Protein AF-A0A3C0INZ8-F1 (afdb_monomer_lite)

Sequence (401 aa):
MDSPFFRRLLMPWVWGNFQELSNTVYDEYKCKAATPDAERGSGDCRLWGISLDRFVNLKVTNDSTDGNFDNAGTPGVYTYNFNRSALTYTYPSNATSRVIIAFSATIYIDWTVTAGSYANMRVMWYRNNQLLSEELVVGLDAPAVGRRNDVGQKVVFYEVMVQPGDVIECRFFMSMKDTNAGRANCDQYVTEFKVDYFKFTIDSTYQLKQYNKFNNYKFLDLLRGLTDTFDLQFSTDVKRKVVCIEPFFDYQTAVQQTKQTGFIILDPKDWSLKQDLSKESEIEIFSDYEREWLFKHKDDSADGALKKMQDRFQSKIGEAKYAFTERFKPGTKSFENRFFSTLMHVEAQQFASVTGVAPQIPCMFPENISNTSAAESENTFEPKLAYYKGNVAGVGGWRFL

Structure (mmCIF, N/CA/C/O backbone):
data_AF-A0A3C0INZ8-F1
#
_entry.id   AF-A0A3C0INZ8-F1
#
loop_
_atom_site.group_PDB
_atom_site.id
_atom_site.type_symbol
_atom_site.label_atom_id
_atom_site.label_alt_id
_atom_site.label_comp_id
_atom_site.label_asym_id
_atom_site.label_entity_id
_atom_site.label_seq_id
_atom_site.pdbx_PDB_ins_code
_atom_site.Cartn_x
_atom_site.Cartn_y
_atom_site.Cartn_z
_atom_site.occupancy
_atom_site.B_iso_or_equiv
_atom_site.auth_seq_id
_atom_site.auth_comp_id
_atom_site.auth_asym_id
_atom_site.auth_atom_id
_atom_site.pdbx_PDB_model_num
ATOM 1 N N . MET A 1 1 ? -12.911 -14.174 24.520 1.00 44.25 1 MET A N 1
ATOM 2 C CA . MET A 1 1 ? -13.207 -13.228 23.420 1.00 44.25 1 MET A CA 1
ATOM 3 C C . MET A 1 1 ? -13.538 -13.915 22.098 1.00 44.25 1 MET A C 1
ATOM 5 O O . MET A 1 1 ? -14.188 -13.280 21.286 1.00 44.25 1 MET A O 1
ATOM 9 N N . ASP A 1 2 ? -13.191 -15.190 21.870 1.00 38.41 2 ASP A N 1
ATOM 10 C CA . ASP A 1 2 ? -13.696 -15.926 20.698 1.00 38.41 2 ASP A CA 1
ATOM 11 C C . ASP A 1 2 ? -15.142 -16.407 20.921 1.00 38.41 2 ASP A C 1
ATOM 13 O O . ASP A 1 2 ? -15.397 -17.571 21.217 1.00 38.41 2 ASP A O 1
ATOM 17 N N . SER A 1 3 ? -16.098 -15.478 20.869 1.00 48.31 3 SER A N 1
ATOM 18 C CA . SER A 1 3 ? -17.526 -15.798 20.861 1.00 48.31 3 SER A CA 1
ATOM 19 C C . SER A 1 3 ? -18.165 -15.301 19.561 1.00 48.31 3 SER A C 1
ATOM 21 O O . SER A 1 3 ? -17.698 -14.318 18.977 1.00 48.31 3 SER A O 1
ATOM 23 N N . PRO A 1 4 ? -19.263 -15.921 19.093 1.00 49.56 4 PRO A N 1
ATOM 24 C CA . PRO A 1 4 ? -19.974 -15.462 17.899 1.00 49.56 4 PRO A CA 1
ATOM 25 C C . PRO A 1 4 ? -20.437 -13.997 17.961 1.00 49.56 4 PRO A C 1
ATOM 27 O O . PRO A 1 4 ? -20.680 -13.398 16.918 1.00 49.56 4 PRO A O 1
ATOM 30 N N . PHE A 1 5 ? -20.552 -13.428 19.167 1.00 49.81 5 PHE A N 1
ATOM 31 C CA . PHE A 1 5 ? -20.835 -12.011 19.388 1.00 49.81 5 PHE A CA 1
ATOM 32 C C . PHE A 1 5 ? -19.679 -11.127 18.896 1.00 49.81 5 PHE A C 1
ATOM 34 O O . PHE A 1 5 ? -19.894 -10.260 18.053 1.00 49.81 5 PHE A O 1
ATOM 41 N N . PHE A 1 6 ? -18.442 -11.410 19.322 1.00 50.66 6 PHE A N 1
ATOM 42 C CA . PHE A 1 6 ? -17.258 -10.665 18.874 1.00 50.66 6 PHE A CA 1
ATOM 43 C C . PHE A 1 6 ? -16.920 -10.914 17.400 1.00 50.66 6 PHE A C 1
ATOM 45 O O . PHE A 1 6 ? -16.433 -10.009 16.735 1.00 50.66 6 PHE A O 1
ATOM 52 N N . ARG A 1 7 ? -17.248 -12.092 16.846 1.00 50.91 7 ARG A N 1
ATOM 53 C CA . ARG A 1 7 ? -17.053 -12.391 15.411 1.00 50.91 7 ARG A CA 1
ATOM 54 C C . ARG A 1 7 ? -17.912 -11.529 14.468 1.00 50.91 7 ARG A C 1
ATOM 56 O O . ARG A 1 7 ? -17.675 -11.541 13.266 1.00 50.91 7 ARG A O 1
ATOM 63 N N . ARG A 1 8 ? -18.925 -10.824 14.988 1.00 51.94 8 ARG A N 1
ATOM 64 C CA . ARG A 1 8 ? -19.821 -9.927 14.228 1.00 51.94 8 ARG A CA 1
ATOM 65 C C . ARG A 1 8 ? -19.558 -8.445 14.480 1.00 51.94 8 ARG A C 1
ATOM 67 O O . ARG A 1 8 ? -20.219 -7.605 13.867 1.00 51.94 8 ARG A O 1
ATOM 74 N N . LEU A 1 9 ? -18.633 -8.132 15.385 1.00 55.78 9 LEU A N 1
ATOM 75 C CA . LEU A 1 9 ? -18.128 -6.780 15.541 1.00 55.78 9 LEU A CA 1
ATOM 76 C C . LEU A 1 9 ? -17.150 -6.521 14.406 1.00 55.78 9 LEU A C 1
ATOM 78 O O . LEU A 1 9 ? -16.162 -7.234 14.236 1.00 55.78 9 LEU A O 1
ATOM 82 N N . LEU A 1 10 ? -17.451 -5.496 13.628 1.00 55.94 10 LEU A N 1
ATOM 83 C CA . LEU A 1 10 ? -16.528 -4.923 12.674 1.00 55.94 10 LEU A CA 1
ATOM 84 C C . LEU A 1 10 ? -16.075 -3.599 13.273 1.00 55.94 10 LEU A C 1
ATOM 86 O O . LEU A 1 10 ? -16.882 -2.839 13.803 1.00 55.94 10 LEU A O 1
ATOM 90 N N . MET A 1 11 ? -14.781 -3.331 13.219 1.00 61.41 11 MET A N 1
ATOM 91 C CA . MET A 1 11 ? -14.269 -1.995 13.486 1.00 61.41 11 MET A CA 1
ATOM 92 C C . MET A 1 11 ? -14.057 -1.343 12.128 1.00 61.41 11 MET A C 1
ATOM 94 O O . MET A 1 11 ? -13.007 -1.557 11.523 1.00 61.41 11 MET A O 1
ATOM 98 N N . PRO A 1 12 ? -15.067 -0.656 11.564 1.00 54.16 12 PRO A N 1
ATOM 99 C CA . PRO A 1 12 ? -14.838 0.146 10.386 1.00 54.16 12 PRO A CA 1
ATOM 100 C C . PRO A 1 12 ? -13.910 1.283 10.789 1.00 54.16 12 PRO A C 1
ATOM 102 O O . PRO A 1 12 ? -14.240 2.170 11.570 1.00 54.16 12 PRO A O 1
ATOM 105 N N . TRP A 1 13 ? -12.715 1.195 10.249 1.00 55.88 13 TRP A N 1
ATOM 106 C CA . TRP A 1 13 ? -11.686 2.208 10.273 1.00 55.88 13 TRP A CA 1
ATOM 107 C C . TRP A 1 13 ? -11.341 2.487 8.815 1.00 55.88 13 TRP A C 1
ATOM 109 O O . TRP A 1 13 ? -11.219 1.561 8.013 1.00 55.88 13 TRP A O 1
ATOM 119 N N . VAL A 1 14 ? -11.208 3.752 8.437 1.00 48.91 14 VAL A N 1
ATOM 120 C CA . VAL A 1 14 ? -10.624 4.089 7.136 1.00 48.91 14 VAL A CA 1
ATOM 121 C C . VAL A 1 14 ? -9.342 4.825 7.437 1.00 48.91 14 VAL A C 1
ATOM 123 O O . VAL A 1 14 ? -9.376 5.923 7.978 1.00 48.91 14 VAL A O 1
ATOM 126 N N . TRP A 1 15 ? -8.221 4.186 7.125 1.00 49.09 15 TRP A N 1
ATOM 127 C CA . TRP A 1 15 ? -6.933 4.841 6.958 1.00 49.09 15 TRP A CA 1
ATOM 128 C C . TRP A 1 15 ? -6.463 4.489 5.555 1.00 49.09 15 TRP A C 1
ATOM 130 O O . TRP A 1 15 ? -5.859 3.439 5.359 1.00 49.09 15 TRP A O 1
ATOM 140 N N . GLY A 1 16 ? -6.805 5.333 4.584 1.00 48.00 16 GLY A N 1
ATOM 141 C CA . GLY A 1 16 ? -6.460 5.095 3.184 1.00 48.00 16 GLY A CA 1
ATOM 142 C C . GLY A 1 16 ? -6.979 3.757 2.637 1.00 48.00 16 GLY A C 1
ATOM 143 O O . GLY A 1 16 ? -7.860 3.101 3.205 1.00 48.00 16 GLY A O 1
ATOM 144 N N . ASN A 1 17 ? -6.433 3.358 1.494 1.00 53.50 17 ASN A N 1
ATOM 145 C CA . ASN A 1 17 ? -6.720 2.074 0.872 1.00 53.50 17 ASN A CA 1
ATOM 146 C C . ASN A 1 17 ? -6.064 0.950 1.700 1.00 53.50 17 ASN A C 1
ATOM 148 O O . ASN A 1 17 ? -4.864 0.761 1.614 1.00 53.50 17 ASN A O 1
ATOM 152 N N . PHE A 1 18 ? -6.825 0.182 2.497 1.00 54.06 18 PHE A N 1
ATOM 153 C CA . PHE A 1 18 ? -6.294 -0.882 3.386 1.00 54.06 18 PHE A CA 1
ATOM 154 C C . PHE A 1 18 ? -5.476 -1.954 2.650 1.00 54.06 18 PHE A C 1
ATOM 156 O O . PHE A 1 18 ? -4.683 -2.688 3.248 1.00 54.06 18 PHE A O 1
ATOM 163 N N . GLN A 1 19 ? -5.729 -2.078 1.346 1.00 58.41 19 GLN A N 1
ATOM 164 C CA . GLN A 1 19 ? -4.951 -2.937 0.482 1.00 58.41 19 GLN A CA 1
ATOM 165 C C . GLN A 1 19 ? -3.573 -2.346 0.226 1.00 58.41 19 GLN A C 1
ATOM 167 O O . GLN A 1 19 ? -2.633 -3.123 0.224 1.00 58.41 19 GLN A O 1
ATOM 172 N N . GLU A 1 20 ? -3.441 -1.032 0.057 1.00 67.38 20 GLU A N 1
ATOM 173 C CA . GLU A 1 20 ? -2.159 -0.354 -0.104 1.00 67.38 20 GLU A CA 1
ATOM 174 C C . GLU A 1 20 ? -1.461 -0.164 1.247 1.00 67.38 20 GLU A C 1
ATOM 176 O O . GLU A 1 20 ? -2.012 0.304 2.238 1.00 67.38 20 GLU A O 1
ATOM 181 N N . LEU A 1 21 ? -0.196 -0.545 1.280 1.00 69.12 21 LEU A N 1
ATOM 182 C CA . LEU A 1 21 ? 0.672 -0.545 2.451 1.00 69.12 21 LEU A CA 1
ATOM 183 C C . LEU A 1 21 ? 1.496 0.748 2.545 1.00 69.12 21 LEU A C 1
ATOM 185 O O . LEU A 1 21 ? 2.602 0.758 3.082 1.00 69.12 21 LEU A O 1
ATOM 189 N N . SER A 1 22 ? 0.960 1.846 2.024 1.00 65.38 22 SER A N 1
ATOM 190 C CA . SER A 1 22 ? 1.541 3.181 2.170 1.00 65.38 22 SER A CA 1
ATOM 191 C C . SER A 1 22 ? 1.409 3.663 3.623 1.00 65.38 22 SER A C 1
ATOM 193 O O . SER A 1 22 ? 0.387 3.435 4.268 1.00 65.38 22 SER A O 1
ATOM 195 N N . ASN A 1 23 ? 2.420 4.352 4.152 1.00 65.44 23 ASN A N 1
ATOM 196 C CA . ASN A 1 23 ? 2.526 4.786 5.557 1.00 65.44 23 ASN A CA 1
ATOM 197 C C . ASN A 1 23 ? 2.620 3.629 6.574 1.00 65.44 23 ASN A C 1
ATOM 199 O O . ASN A 1 23 ? 2.114 3.720 7.701 1.00 65.44 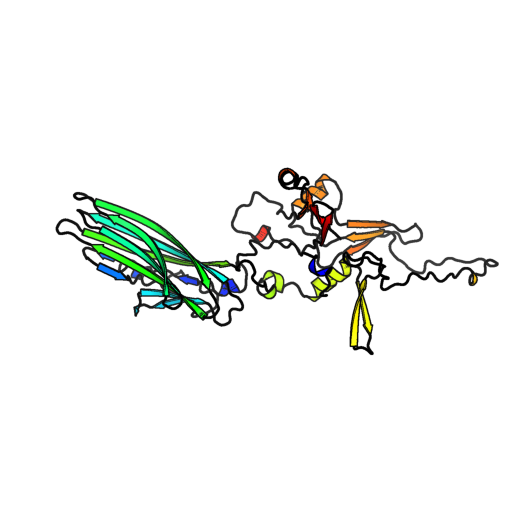23 ASN A O 1
ATOM 203 N N . THR A 1 24 ? 3.273 2.532 6.190 1.00 72.69 24 THR A N 1
ATOM 204 C CA . THR A 1 24 ? 3.466 1.334 7.026 1.00 72.69 24 THR A CA 1
ATOM 205 C C . THR A 1 24 ? 4.944 0.990 7.173 1.00 72.69 24 THR A C 1
ATOM 207 O O . THR A 1 24 ? 5.801 1.615 6.556 1.00 72.69 24 THR A O 1
ATOM 210 N N . VAL A 1 25 ? 5.260 -0.046 7.954 1.00 74.62 25 VAL A N 1
ATOM 211 C CA . VAL A 1 25 ? 6.629 -0.594 8.033 1.00 74.62 25 VAL A CA 1
ATOM 212 C C . VAL A 1 25 ? 7.197 -1.014 6.666 1.00 74.62 25 VAL A C 1
ATOM 214 O O . VAL A 1 25 ? 8.404 -1.151 6.524 1.00 74.62 25 VAL A O 1
ATOM 217 N N . TYR A 1 26 ? 6.346 -1.214 5.651 1.00 78.12 26 TYR A N 1
ATOM 218 C CA . TYR A 1 26 ? 6.774 -1.555 4.294 1.00 78.12 26 TYR A CA 1
ATOM 219 C C . TYR A 1 26 ? 7.330 -0.367 3.512 1.00 78.12 26 TYR A C 1
ATOM 221 O O . TYR A 1 26 ? 8.029 -0.585 2.523 1.00 78.12 26 TYR A O 1
ATOM 229 N N . ASP A 1 27 ? 7.072 0.873 3.941 1.00 77.06 27 ASP A N 1
ATOM 230 C CA . ASP A 1 27 ? 7.697 2.033 3.301 1.00 77.06 27 ASP A CA 1
ATOM 231 C C . ASP A 1 27 ? 9.217 1.966 3.400 1.00 77.06 27 ASP A C 1
ATOM 233 O O . ASP A 1 27 ? 9.888 2.392 2.468 1.00 77.06 27 ASP A O 1
ATOM 237 N N . GLU A 1 28 ? 9.752 1.334 4.452 1.00 78.56 28 GLU A N 1
ATOM 238 C CA . GLU A 1 28 ? 11.192 1.125 4.624 1.00 78.56 28 GLU A CA 1
ATOM 239 C C . GLU A 1 28 ? 11.825 0.248 3.526 1.00 78.56 28 GLU A C 1
ATOM 241 O O . GLU A 1 28 ? 13.046 0.196 3.345 1.00 78.56 28 GLU A O 1
ATOM 246 N N . TYR A 1 29 ? 10.986 -0.479 2.786 1.00 82.88 29 TYR A N 1
ATOM 247 C CA . TYR A 1 29 ? 11.392 -1.356 1.694 1.00 82.88 29 TYR A CA 1
ATOM 248 C C . TYR A 1 29 ? 11.154 -0.731 0.321 1.00 82.88 29 TYR A C 1
ATOM 250 O O . TYR A 1 29 ? 11.409 -1.392 -0.692 1.00 82.88 29 TYR A O 1
ATOM 258 N N . LYS A 1 30 ? 10.664 0.515 0.256 1.00 84.69 30 LYS A N 1
ATOM 259 C CA . LYS A 1 30 ? 10.636 1.276 -0.993 1.00 84.69 30 LYS A CA 1
ATOM 260 C C . LYS A 1 30 ? 12.063 1.614 -1.412 1.00 84.69 30 LYS A C 1
ATOM 262 O O . LYS A 1 30 ? 12.959 1.799 -0.587 1.00 84.69 30 LYS A O 1
ATOM 267 N N . CYS A 1 31 ? 12.265 1.661 -2.721 1.00 84.88 31 CYS A N 1
ATOM 268 C CA . CYS A 1 31 ? 13.517 2.094 -3.315 1.00 84.88 31 CYS A CA 1
ATOM 269 C C . CYS A 1 31 ? 13.244 3.073 -4.452 1.00 84.88 31 CYS A C 1
ATOM 271 O O . CYS A 1 31 ? 12.240 2.928 -5.156 1.00 84.88 31 CYS A O 1
ATOM 273 N N . LYS A 1 32 ? 14.182 3.992 -4.676 1.00 87.69 32 LYS A N 1
ATOM 274 C CA . LYS A 1 32 ? 14.272 4.828 -5.873 1.00 87.69 32 LYS A CA 1
ATOM 275 C C . LYS A 1 32 ? 15.695 4.791 -6.434 1.00 87.69 32 LYS A C 1
ATOM 277 O O . LYS A 1 32 ? 16.667 4.851 -5.684 1.00 87.69 32 LYS A O 1
ATOM 282 N N . ALA A 1 33 ? 15.810 4.662 -7.752 1.00 88.50 33 ALA A N 1
ATOM 283 C CA . ALA A 1 33 ? 17.074 4.637 -8.481 1.00 88.50 33 ALA A CA 1
ATOM 284 C C . ALA A 1 33 ? 16.929 5.338 -9.840 1.00 88.50 33 ALA A C 1
ATOM 286 O O . ALA A 1 33 ? 15.827 5.448 -10.378 1.00 88.50 33 ALA A O 1
ATOM 287 N N . ALA A 1 34 ? 18.038 5.804 -10.410 1.00 90.81 34 ALA A N 1
ATOM 288 C CA . ALA A 1 34 ? 18.058 6.467 -11.713 1.00 90.81 34 ALA A CA 1
ATOM 289 C C . ALA A 1 34 ? 19.415 6.279 -12.405 1.00 90.81 34 ALA A C 1
ATOM 291 O O . ALA A 1 34 ? 20.401 5.877 -11.787 1.00 90.81 34 ALA A O 1
ATOM 292 N N . THR A 1 35 ? 19.482 6.572 -13.700 1.00 90.88 35 THR A N 1
ATOM 293 C CA . THR A 1 35 ? 20.759 6.712 -14.406 1.00 90.88 35 THR A CA 1
ATOM 294 C C . THR A 1 35 ? 21.436 8.026 -13.969 1.00 90.88 35 THR A C 1
ATOM 296 O O . THR A 1 35 ? 20.819 9.090 -14.140 1.00 90.88 35 THR A O 1
ATOM 299 N N . PRO A 1 36 ? 22.682 7.975 -13.451 1.00 88.12 36 PRO A N 1
ATOM 300 C CA . PRO A 1 36 ? 23.482 9.142 -13.071 1.00 88.12 36 PRO A CA 1
ATOM 301 C C . PRO A 1 36 ? 23.607 10.141 -14.211 1.00 88.12 36 PRO A C 1
ATOM 303 O O . PRO A 1 36 ? 23.742 9.735 -15.368 1.00 88.12 36 PRO A O 1
ATOM 306 N N . ASP A 1 37 ? 23.625 11.436 -13.905 1.00 85.75 37 ASP A N 1
ATOM 307 C CA . ASP A 1 37 ? 23.695 12.478 -14.936 1.00 85.75 37 ASP A CA 1
ATOM 308 C C . ASP A 1 37 ? 24.978 12.353 -15.770 1.00 85.75 37 ASP A C 1
ATOM 310 O O . ASP A 1 37 ? 24.939 12.479 -16.996 1.00 85.75 37 ASP A O 1
ATOM 314 N N . ALA A 1 38 ? 26.093 11.995 -15.124 1.00 84.31 38 ALA A N 1
ATOM 315 C CA . ALA A 1 38 ? 27.376 11.748 -15.782 1.00 84.31 38 ALA A CA 1
ATOM 316 C C . ALA A 1 38 ? 27.334 10.595 -16.808 1.00 84.31 38 ALA A C 1
ATOM 318 O O . ALA A 1 38 ? 28.172 10.534 -17.707 1.00 84.31 38 ALA A O 1
ATOM 319 N N . GLU A 1 39 ? 26.359 9.689 -16.697 1.00 85.94 39 GLU A N 1
ATOM 320 C CA . GLU A 1 39 ? 26.259 8.481 -17.518 1.00 85.94 39 GLU A CA 1
ATOM 321 C C . GLU A 1 39 ? 25.253 8.595 -18.669 1.00 85.94 39 GLU A C 1
ATOM 323 O O . GLU A 1 39 ? 25.315 7.811 -19.616 1.00 85.94 39 GLU A O 1
ATOM 328 N N . ARG A 1 40 ? 24.359 9.594 -18.653 1.00 86.12 40 ARG A N 1
ATOM 329 C CA . ARG A 1 40 ? 23.285 9.754 -19.658 1.00 86.12 40 ARG A CA 1
ATOM 330 C C . ARG A 1 40 ? 23.784 9.969 -21.089 1.00 86.12 40 ARG A C 1
ATOM 332 O O . ARG A 1 40 ? 23.032 9.766 -22.033 1.00 86.12 40 ARG A O 1
ATOM 339 N N . GLY A 1 41 ? 25.041 10.374 -21.260 1.00 83.38 41 GLY A N 1
ATOM 340 C CA . GLY A 1 41 ? 25.660 10.612 -22.566 1.00 83.38 41 GLY A CA 1
ATOM 341 C C . GLY A 1 41 ? 26.657 9.544 -23.018 1.00 83.38 41 GLY A C 1
ATOM 342 O O . GLY A 1 41 ? 27.370 9.792 -23.993 1.00 83.38 41 GLY A O 1
ATOM 343 N N . SER A 1 42 ? 26.772 8.415 -22.308 1.00 86.50 42 SER A N 1
ATOM 344 C CA . SER A 1 42 ? 27.857 7.446 -22.502 1.00 86.50 42 SER A CA 1
ATOM 345 C C . SER A 1 42 ? 27.371 5.993 -22.600 1.00 86.50 42 SER A C 1
ATOM 347 O O . SER A 1 42 ? 26.279 5.647 -22.153 1.00 86.50 42 SER A O 1
ATOM 349 N N . GLY A 1 43 ? 28.206 5.124 -23.181 1.00 88.31 43 GLY A N 1
ATOM 350 C CA . GLY A 1 43 ? 27.979 3.676 -23.203 1.00 88.31 43 GLY A CA 1
ATOM 351 C C . GLY A 1 43 ? 26.624 3.278 -23.791 1.00 88.31 43 GLY A C 1
ATOM 352 O O . GLY A 1 43 ? 26.217 3.779 -24.834 1.00 88.31 43 GLY A O 1
ATOM 353 N N . ASP A 1 44 ? 25.913 2.386 -23.104 1.00 90.12 44 ASP A N 1
ATOM 354 C CA . ASP A 1 44 ? 24.618 1.883 -23.569 1.00 90.12 44 ASP A CA 1
ATOM 355 C C . ASP A 1 44 ? 23.464 2.893 -23.412 1.00 90.12 44 ASP A C 1
ATOM 357 O O . ASP A 1 44 ? 22.352 2.603 -23.850 1.00 90.12 44 ASP A O 1
ATOM 361 N N . CYS A 1 45 ? 23.710 4.086 -22.854 1.00 88.31 45 CYS A N 1
ATOM 362 C CA . CYS A 1 45 ? 22.754 5.197 -22.860 1.00 88.31 45 CYS A CA 1
ATOM 363 C C . CYS A 1 45 ? 22.739 5.957 -24.198 1.00 88.31 45 CYS A C 1
ATOM 365 O O . CYS A 1 45 ? 21.822 6.730 -24.452 1.00 88.31 45 CYS A O 1
ATOM 367 N N . ARG A 1 46 ? 23.745 5.747 -25.058 1.00 93.12 46 ARG A N 1
ATOM 368 C CA . ARG A 1 46 ? 23.873 6.392 -26.370 1.00 93.12 46 ARG A CA 1
ATOM 369 C C . ARG A 1 46 ? 24.398 5.397 -27.400 1.00 93.12 46 ARG A C 1
ATOM 371 O O . ARG A 1 46 ? 25.586 5.086 -27.442 1.00 93.12 46 ARG A O 1
ATOM 378 N N . LEU A 1 47 ? 23.509 4.907 -28.257 1.00 91.81 47 LEU A N 1
ATOM 379 C CA . LEU A 1 47 ? 23.795 3.850 -29.226 1.00 91.81 47 LEU A CA 1
ATOM 380 C C . LEU A 1 47 ? 23.492 4.343 -30.642 1.00 91.81 47 LEU A C 1
ATOM 382 O O . LEU A 1 47 ? 22.330 4.485 -31.019 1.00 91.81 47 LEU A O 1
ATOM 386 N N . TRP A 1 48 ? 24.538 4.617 -31.425 1.00 90.62 48 TRP A N 1
ATOM 387 C CA . TRP A 1 48 ? 24.426 5.209 -32.763 1.00 90.62 48 TRP A CA 1
ATOM 388 C C . TRP A 1 48 ? 25.111 4.350 -33.815 1.00 90.62 48 TRP A C 1
ATOM 390 O O . TRP A 1 48 ? 26.264 3.958 -33.643 1.00 90.62 48 TRP A O 1
ATOM 400 N N . GLY A 1 49 ? 24.430 4.130 -34.939 1.00 80.62 49 GLY A N 1
ATOM 401 C CA . GLY A 1 49 ? 25.047 3.550 -36.131 1.00 80.62 49 GLY A CA 1
ATOM 402 C C . GLY A 1 49 ? 25.546 2.113 -35.949 1.00 80.62 49 GLY A C 1
ATOM 403 O O . GLY A 1 49 ? 26.594 1.748 -36.487 1.00 80.62 49 GLY A O 1
ATOM 404 N N . ILE A 1 50 ? 24.843 1.324 -35.136 1.00 85.12 50 ILE A N 1
ATOM 405 C CA . ILE A 1 50 ? 25.185 -0.065 -34.826 1.00 85.12 50 ILE A CA 1
ATOM 406 C C . ILE A 1 50 ? 23.942 -0.949 -34.924 1.00 85.12 50 ILE A C 1
ATOM 408 O O . ILE A 1 50 ? 22.825 -0.509 -34.678 1.00 85.12 50 ILE A O 1
ATOM 412 N N . SER A 1 51 ? 24.139 -2.224 -35.258 1.00 90.88 51 SER A N 1
ATOM 413 C CA . SER A 1 51 ? 23.092 -3.242 -35.128 1.00 90.88 51 SER A CA 1
ATOM 414 C C . SER A 1 51 ? 23.374 -4.087 -33.894 1.00 90.88 51 SER A C 1
ATOM 416 O O . SER A 1 51 ? 24.497 -4.560 -33.720 1.00 90.88 51 SER A O 1
ATOM 418 N N . LEU A 1 52 ? 22.382 -4.257 -33.028 1.00 93.81 52 LEU A N 1
ATOM 419 C CA . LEU A 1 52 ? 22.516 -5.005 -31.783 1.00 93.81 52 LEU A CA 1
ATOM 420 C C . LEU A 1 52 ? 21.205 -5.676 -31.406 1.00 93.81 52 LEU A C 1
ATOM 422 O O . LEU A 1 52 ? 20.129 -5.210 -31.767 1.00 93.81 52 LEU A O 1
ATOM 426 N N . ASP A 1 53 ? 21.336 -6.759 -30.653 1.00 95.88 53 ASP A N 1
ATOM 427 C CA . ASP A 1 53 ? 20.225 -7.514 -30.092 1.00 95.88 53 ASP A CA 1
ATOM 428 C C . ASP A 1 53 ? 20.681 -8.057 -28.733 1.00 95.88 53 ASP A C 1
ATOM 430 O O . ASP A 1 53 ? 21.283 -9.129 -28.638 1.00 95.88 53 ASP A O 1
ATOM 434 N N . ARG A 1 54 ? 20.576 -7.225 -27.689 1.00 95.50 54 ARG A N 1
ATOM 435 C CA . ARG A 1 54 ? 21.126 -7.534 -26.359 1.00 95.50 54 ARG A CA 1
ATOM 436 C C . ARG A 1 54 ? 20.474 -6.720 -25.247 1.00 95.50 54 ARG A C 1
ATOM 438 O O . ARG A 1 54 ? 19.828 -5.702 -25.484 1.00 95.50 54 ARG A O 1
ATOM 445 N N . PHE A 1 55 ? 20.723 -7.141 -24.010 1.00 95.88 55 PHE A N 1
ATOM 446 C CA . PHE A 1 55 ? 20.450 -6.311 -22.842 1.00 95.88 55 PHE A CA 1
ATOM 447 C C . PHE A 1 55 ? 21.373 -5.090 -22.814 1.00 95.88 55 PHE A C 1
ATOM 449 O O . PHE A 1 55 ? 22.573 -5.215 -23.072 1.00 95.88 55 PHE A O 1
ATOM 456 N N . VAL A 1 56 ? 20.800 -3.927 -22.504 1.00 94.25 56 VAL A N 1
ATOM 457 C CA . VAL A 1 56 ? 21.513 -2.648 -22.427 1.00 94.25 56 VAL A CA 1
ATOM 458 C C . VAL A 1 56 ? 21.772 -2.252 -20.980 1.00 94.25 56 VAL A C 1
ATOM 460 O O . VAL A 1 56 ? 20.896 -2.323 -20.115 1.00 94.25 56 VAL A O 1
ATOM 463 N N . ASN A 1 57 ? 22.998 -1.819 -20.707 1.00 93.25 57 ASN A N 1
ATOM 464 C CA . ASN A 1 57 ? 23.426 -1.373 -19.393 1.00 93.25 57 ASN A CA 1
ATOM 465 C C . ASN A 1 57 ? 23.165 0.128 -19.207 1.00 93.25 57 ASN A C 1
ATOM 467 O O . ASN A 1 57 ? 24.046 0.957 -19.419 1.00 93.25 57 ASN A O 1
ATOM 471 N N . LEU A 1 58 ? 21.959 0.470 -18.756 1.00 91.31 58 LEU A N 1
ATOM 472 C CA . LEU A 1 58 ? 21.566 1.859 -18.478 1.00 91.31 58 LEU A CA 1
ATOM 473 C C . LEU A 1 58 ? 22.110 2.404 -17.142 1.00 91.31 58 LEU A C 1
ATOM 475 O O . LEU A 1 58 ? 21.697 3.481 -16.714 1.00 91.31 58 LEU A O 1
ATOM 479 N N . LYS A 1 59 ? 23.001 1.659 -16.464 1.00 87.50 59 LYS A N 1
ATOM 480 C CA . LYS A 1 59 ? 23.702 2.061 -15.231 1.00 87.50 59 LYS A CA 1
ATOM 481 C C . LYS A 1 59 ? 22.778 2.665 -14.166 1.00 87.50 59 LYS A C 1
ATOM 483 O O . LYS A 1 59 ? 23.066 3.714 -13.599 1.00 87.50 59 LYS A O 1
ATOM 488 N N . VAL A 1 60 ? 21.645 2.012 -13.911 1.00 88.62 60 VAL A N 1
ATOM 489 C CA . VAL A 1 60 ? 20.615 2.524 -12.997 1.00 88.62 60 VAL A CA 1
ATOM 490 C C . VAL A 1 60 ? 21.055 2.290 -11.560 1.00 88.62 60 VAL A C 1
ATOM 492 O O . VAL A 1 60 ? 20.926 1.186 -11.037 1.00 88.62 60 VAL A O 1
ATOM 495 N N . THR A 1 61 ? 21.587 3.313 -10.910 1.00 82.94 61 THR A N 1
ATOM 496 C CA . THR A 1 61 ? 22.125 3.204 -9.553 1.00 82.94 61 THR A CA 1
ATOM 497 C C . THR A 1 61 ? 21.294 4.012 -8.563 1.00 82.94 61 THR A C 1
ATOM 499 O O . THR A 1 61 ? 20.542 4.917 -8.923 1.00 82.94 61 THR A O 1
ATOM 502 N N . ASN A 1 62 ? 21.417 3.638 -7.298 1.00 76.88 62 ASN A N 1
ATOM 503 C CA . ASN A 1 62 ? 20.895 4.356 -6.145 1.00 76.88 62 ASN A CA 1
ATOM 504 C C . ASN A 1 62 ? 22.019 5.076 -5.376 1.00 76.88 62 ASN A C 1
ATOM 506 O O . ASN A 1 62 ? 21.879 5.312 -4.179 1.00 76.88 62 ASN A O 1
ATOM 510 N N . ASP A 1 63 ? 23.148 5.372 -6.030 1.00 68.88 63 ASP A N 1
ATOM 511 C CA . ASP A 1 63 ? 24.281 6.057 -5.400 1.00 68.88 63 ASP A CA 1
ATOM 512 C C . ASP A 1 63 ? 23.923 7.502 -4.996 1.00 68.88 63 ASP A C 1
ATOM 514 O O . ASP A 1 63 ? 23.153 8.203 -5.652 1.00 68.88 63 ASP A O 1
ATOM 518 N N . SER A 1 64 ? 24.495 7.917 -3.871 1.00 53.41 64 SER A N 1
ATOM 519 C CA . SER A 1 64 ? 24.177 9.092 -3.055 1.00 53.41 64 SER A CA 1
ATOM 520 C C . SER A 1 64 ? 24.682 10.438 -3.591 1.00 53.41 64 SER A C 1
ATOM 522 O O . SER A 1 64 ? 24.325 11.481 -3.047 1.00 53.41 64 SER A O 1
ATOM 524 N N . THR A 1 65 ? 25.509 10.443 -4.635 1.00 56.84 65 THR A N 1
ATOM 525 C CA . THR A 1 65 ? 26.164 11.649 -5.172 1.00 56.84 65 THR A CA 1
ATOM 526 C C . THR A 1 65 ? 25.314 12.415 -6.192 1.00 56.84 65 THR A C 1
ATOM 528 O O . THR A 1 65 ? 25.416 13.638 -6.246 1.00 56.84 65 THR A O 1
ATOM 531 N N . ASP A 1 66 ? 24.405 11.734 -6.901 1.00 53.28 66 ASP A N 1
ATOM 532 C CA . ASP A 1 66 ? 23.540 12.305 -7.948 1.00 53.28 66 ASP A CA 1
ATOM 533 C C . ASP A 1 66 ? 22.048 12.280 -7.529 1.00 53.28 66 ASP A C 1
ATOM 535 O O . ASP A 1 66 ? 21.195 11.675 -8.177 1.00 53.28 66 ASP A O 1
ATOM 539 N N . GLY A 1 67 ? 21.725 12.908 -6.391 1.00 40.47 67 GLY A N 1
ATOM 540 C CA . GLY A 1 67 ? 20.401 13.476 -6.059 1.00 40.47 67 GLY A CA 1
ATOM 541 C C . GLY A 1 67 ? 19.139 12.589 -6.004 1.00 40.47 67 GLY A C 1
ATOM 542 O O . GLY A 1 67 ? 18.080 13.123 -5.688 1.00 40.47 67 GLY A O 1
ATOM 543 N N . ASN A 1 68 ? 19.191 11.282 -6.280 1.00 53.94 68 ASN A N 1
ATOM 544 C CA . ASN A 1 68 ? 17.991 10.433 -6.437 1.00 53.94 68 ASN A CA 1
ATOM 545 C C . ASN A 1 68 ? 17.862 9.288 -5.413 1.00 53.94 68 ASN A C 1
ATOM 547 O O . ASN A 1 68 ? 17.076 8.362 -5.621 1.00 53.94 68 ASN A O 1
ATOM 551 N N . PHE A 1 69 ? 18.621 9.343 -4.316 1.00 57.91 69 PHE A N 1
ATOM 552 C CA . PHE A 1 69 ? 18.583 8.350 -3.240 1.00 57.91 69 PHE A CA 1
ATOM 553 C C . PHE A 1 69 ? 17.237 8.350 -2.496 1.00 57.91 69 PHE A C 1
ATOM 555 O O . PHE A 1 69 ? 16.868 9.359 -1.900 1.00 57.91 69 PHE A O 1
ATOM 562 N N . ASP A 1 70 ? 16.565 7.196 -2.456 1.00 60.50 70 ASP A N 1
ATOM 563 C CA . ASP A 1 70 ? 15.621 6.842 -1.387 1.00 60.50 70 ASP A CA 1
ATOM 564 C C . ASP A 1 70 ? 15.557 5.314 -1.239 1.00 60.50 70 ASP A C 1
ATOM 566 O O . ASP A 1 70 ? 14.676 4.655 -1.785 1.00 60.50 70 ASP A O 1
ATOM 570 N N . ASN A 1 71 ? 16.555 4.716 -0.581 1.00 58.88 71 ASN A N 1
ATOM 571 C CA . ASN A 1 71 ? 16.359 3.418 0.064 1.00 58.88 71 ASN A CA 1
ATOM 572 C C . ASN A 1 71 ? 15.925 3.750 1.485 1.00 58.88 71 ASN A C 1
ATOM 574 O O . ASN A 1 71 ? 16.781 4.143 2.280 1.00 58.88 71 ASN A O 1
ATOM 578 N N . ALA A 1 72 ? 14.645 3.613 1.803 1.00 54.22 72 ALA A N 1
ATOM 579 C CA . ALA A 1 72 ? 14.073 4.021 3.082 1.00 54.22 72 ALA A CA 1
ATOM 580 C C . ALA A 1 72 ? 14.559 3.156 4.278 1.00 54.22 72 ALA A C 1
ATOM 582 O O . ALA A 1 72 ? 13.794 2.517 4.979 1.00 54.22 72 ALA A O 1
ATOM 583 N N . GLY A 1 73 ? 15.860 3.125 4.564 1.00 55.94 73 GLY A N 1
ATOM 584 C CA . GLY A 1 73 ? 16.424 2.578 5.800 1.00 55.94 73 GLY A CA 1
ATOM 585 C C . GLY A 1 73 ? 16.952 1.143 5.741 1.00 55.94 73 GLY A C 1
ATOM 586 O O . GLY A 1 73 ? 17.655 0.754 6.670 1.00 55.94 73 GLY A O 1
ATOM 587 N N . THR A 1 74 ? 16.722 0.373 4.666 1.00 65.94 74 THR A N 1
ATOM 588 C CA . THR A 1 74 ? 17.277 -0.994 4.546 1.00 65.94 74 THR A CA 1
ATOM 589 C C . THR A 1 74 ? 18.312 -1.109 3.414 1.00 65.94 74 THR A C 1
ATOM 591 O O . THR A 1 74 ? 17.950 -1.243 2.241 1.00 65.94 74 THR A O 1
ATOM 594 N N . PRO A 1 75 ? 19.624 -1.083 3.726 1.00 61.81 75 PRO A N 1
ATOM 595 C CA . PRO A 1 75 ? 20.676 -1.342 2.746 1.00 61.81 75 PRO A CA 1
ATOM 596 C C . PRO A 1 75 ? 20.505 -2.711 2.068 1.00 61.81 75 PRO A C 1
ATOM 598 O O . PRO A 1 75 ? 20.224 -3.707 2.731 1.00 61.81 75 PRO A O 1
ATOM 601 N N . GLY A 1 76 ? 20.715 -2.776 0.751 1.00 64.25 76 GLY A N 1
ATOM 602 C CA . GLY A 1 76 ? 20.729 -4.036 -0.008 1.00 64.25 76 GLY A CA 1
ATOM 603 C C . GLY A 1 76 ? 19.384 -4.499 -0.579 1.00 64.25 76 GLY A C 1
ATOM 604 O O . GLY A 1 76 ? 19.362 -5.489 -1.305 1.00 64.25 76 GLY A O 1
ATOM 605 N N . VAL A 1 77 ? 18.284 -3.782 -0.323 1.00 82.00 77 VAL A N 1
ATOM 606 C CA . VAL A 1 77 ? 16.979 -4.071 -0.950 1.00 82.00 77 VAL A CA 1
ATOM 607 C C . VAL A 1 77 ? 17.031 -3.839 -2.461 1.00 82.00 77 VAL A C 1
ATOM 609 O O . VAL A 1 77 ? 16.550 -4.670 -3.222 1.00 82.00 77 VAL A O 1
ATOM 612 N N . TYR A 1 78 ? 17.676 -2.760 -2.906 1.00 87.44 78 TYR A N 1
ATOM 613 C CA . TYR A 1 78 ? 17.978 -2.519 -4.316 1.00 87.44 78 TYR A CA 1
ATOM 614 C C . TYR A 1 78 ? 19.475 -2.664 -4.586 1.00 87.44 78 TYR A C 1
ATOM 616 O O . TYR A 1 78 ? 20.304 -2.130 -3.843 1.00 87.44 78 TYR A O 1
ATOM 624 N N . THR A 1 79 ? 19.814 -3.334 -5.686 1.00 87.62 79 THR A N 1
ATOM 625 C CA . THR A 1 79 ? 21.172 -3.399 -6.233 1.00 87.62 79 THR A CA 1
ATOM 626 C C . THR A 1 79 ? 21.142 -3.351 -7.758 1.00 87.62 79 THR A C 1
ATOM 628 O O . THR A 1 79 ? 20.228 -3.876 -8.397 1.00 87.62 79 THR A O 1
ATOM 631 N N . TYR A 1 80 ? 22.169 -2.751 -8.359 1.00 87.94 80 TYR A N 1
ATOM 632 C CA . TYR A 1 80 ? 22.376 -2.816 -9.803 1.00 87.94 80 TYR A CA 1
ATOM 633 C C . TYR A 1 80 ? 23.459 -3.838 -10.142 1.00 87.94 80 TYR A C 1
ATOM 635 O O . TYR A 1 80 ? 24.609 -3.713 -9.719 1.00 87.94 80 TYR A O 1
ATOM 643 N N . ASN A 1 81 ? 23.105 -4.855 -10.926 1.00 88.94 81 ASN A N 1
ATOM 644 C CA . ASN A 1 81 ? 24.046 -5.867 -11.383 1.00 88.94 81 ASN A CA 1
ATOM 645 C C . ASN A 1 81 ? 24.578 -5.502 -12.773 1.00 88.94 81 ASN A C 1
ATOM 647 O O . ASN A 1 81 ? 23.954 -5.814 -13.790 1.00 88.94 81 ASN A O 1
ATOM 651 N N . PHE A 1 82 ? 25.763 -4.886 -12.815 1.00 85.44 82 PHE A N 1
ATOM 652 C CA . PHE A 1 82 ? 26.418 -4.467 -14.060 1.00 85.44 82 PHE A CA 1
ATOM 653 C C . PHE A 1 82 ? 26.680 -5.625 -15.032 1.00 85.44 82 PHE A C 1
ATOM 655 O O . PHE A 1 82 ? 26.527 -5.447 -16.238 1.00 85.44 82 PHE A O 1
ATOM 662 N N . ASN A 1 83 ? 27.013 -6.817 -14.525 1.00 86.19 83 ASN A N 1
ATOM 663 C CA . ASN A 1 83 ? 27.322 -7.985 -15.359 1.00 86.19 83 ASN A CA 1
ATOM 664 C C . ASN A 1 83 ? 26.086 -8.546 -16.069 1.00 86.19 83 ASN A C 1
ATOM 666 O O . ASN A 1 83 ? 26.205 -9.203 -17.099 1.00 86.19 83 ASN A O 1
ATOM 670 N N . ARG A 1 84 ? 24.899 -8.315 -15.501 1.00 87.50 84 ARG A N 1
ATOM 671 C CA . ARG A 1 84 ? 23.618 -8.787 -16.046 1.00 87.50 84 ARG A CA 1
ATOM 672 C C . ARG A 1 84 ? 22.773 -7.661 -16.634 1.00 87.50 84 ARG A C 1
ATOM 674 O O . ARG A 1 84 ? 21.678 -7.941 -17.114 1.00 87.50 84 ARG A O 1
ATOM 681 N N . SER A 1 85 ? 23.258 -6.418 -16.556 1.00 91.56 85 SER A N 1
ATOM 682 C CA . SER A 1 85 ? 22.510 -5.203 -16.902 1.00 91.56 85 SER A CA 1
ATOM 683 C C . SER A 1 85 ? 21.126 -5.182 -16.241 1.00 91.56 85 SER A C 1
ATOM 685 O O . SER A 1 85 ? 20.120 -4.880 -16.880 1.00 91.56 85 SER A O 1
ATOM 687 N N . ALA A 1 86 ? 21.078 -5.581 -14.966 1.00 91.88 86 ALA A N 1
ATOM 688 C CA . ALA A 1 86 ? 19.838 -5.892 -14.267 1.00 91.88 86 ALA A CA 1
ATOM 689 C C . ALA A 1 86 ? 19.649 -5.037 -13.016 1.00 91.88 86 ALA A C 1
ATOM 691 O O . ALA A 1 86 ? 20.516 -4.982 -12.140 1.00 91.88 86 ALA A O 1
ATOM 692 N N . LEU A 1 87 ? 18.473 -4.431 -12.923 1.00 91.56 87 LEU A N 1
ATOM 693 C CA . LEU A 1 87 ? 17.967 -3.765 -11.738 1.00 91.56 87 LEU A CA 1
ATOM 694 C C . LEU A 1 87 ? 17.399 -4.854 -10.841 1.00 91.56 87 LEU A C 1
ATOM 696 O O . LEU A 1 87 ? 16.485 -5.561 -11.255 1.00 91.56 87 LEU A O 1
ATOM 700 N N . THR A 1 88 ? 17.962 -5.033 -9.655 1.00 91.69 88 THR A N 1
ATOM 701 C CA . THR A 1 88 ? 17.618 -6.150 -8.775 1.00 91.69 88 THR A CA 1
ATOM 702 C C . THR A 1 88 ? 17.012 -5.618 -7.489 1.00 91.69 88 THR A C 1
ATOM 704 O O . THR A 1 88 ? 17.657 -4.870 -6.757 1.00 91.69 88 THR A O 1
ATOM 707 N N . TYR A 1 89 ? 15.786 -6.035 -7.205 1.00 92.31 89 TYR A N 1
ATOM 708 C CA . TYR A 1 89 ? 15.082 -5.781 -5.960 1.00 92.31 89 TYR A CA 1
ATOM 709 C C . TYR A 1 89 ? 14.955 -7.088 -5.174 1.00 92.31 89 TYR A C 1
ATOM 711 O O . TYR A 1 89 ? 14.385 -8.057 -5.670 1.00 92.31 89 TYR A O 1
ATOM 719 N N . THR A 1 90 ? 15.467 -7.130 -3.948 1.00 92.44 90 THR A N 1
ATOM 720 C CA . THR A 1 90 ? 15.343 -8.283 -3.049 1.00 92.44 90 THR A CA 1
ATOM 721 C C . THR A 1 90 ? 14.335 -7.959 -1.965 1.00 92.44 90 THR A C 1
ATOM 723 O O . THR A 1 90 ? 14.578 -7.094 -1.123 1.00 92.44 90 THR A O 1
ATOM 726 N N . TYR A 1 91 ? 13.210 -8.671 -1.958 1.00 90.50 91 TYR A N 1
ATOM 727 C CA . TYR A 1 91 ? 12.223 -8.502 -0.905 1.00 90.50 91 TYR A CA 1
ATOM 728 C C . TYR A 1 91 ? 12.773 -9.081 0.414 1.00 90.50 91 TYR A C 1
ATOM 730 O O . TYR A 1 91 ? 13.177 -10.251 0.437 1.00 90.50 91 TYR A O 1
ATOM 738 N N . PRO A 1 92 ? 12.820 -8.300 1.512 1.00 88.19 92 PRO A N 1
ATOM 739 C CA . PRO A 1 92 ? 13.533 -8.694 2.725 1.00 88.19 92 PRO A CA 1
ATOM 740 C C . PRO A 1 92 ? 13.083 -10.043 3.295 1.00 88.19 92 PRO A C 1
ATOM 742 O O . PRO A 1 92 ? 11.893 -10.335 3.409 1.00 88.19 92 PRO A O 1
ATOM 745 N N . SER A 1 93 ? 14.043 -10.873 3.705 1.00 87.38 93 SER A N 1
ATOM 746 C CA . SER A 1 93 ? 13.772 -12.204 4.271 1.00 87.38 93 SER A CA 1
ATOM 747 C C . SER A 1 93 ? 13.105 -12.157 5.650 1.00 87.38 93 SER A C 1
ATOM 749 O O . SER A 1 93 ? 12.445 -13.114 6.047 1.00 87.38 93 SER A O 1
ATOM 751 N N . ASN A 1 94 ? 13.247 -11.044 6.371 1.00 82.44 94 ASN A N 1
ATOM 752 C CA . ASN A 1 94 ? 12.579 -10.768 7.643 1.00 82.44 94 ASN A CA 1
ATOM 753 C C . ASN A 1 94 ? 11.172 -10.164 7.476 1.00 82.44 94 ASN A C 1
ATOM 755 O O . ASN A 1 94 ? 10.496 -9.924 8.481 1.00 82.44 94 ASN A O 1
ATOM 759 N N . ALA A 1 95 ? 10.719 -9.913 6.242 1.00 80.62 95 ALA A N 1
ATOM 760 C CA . ALA A 1 95 ? 9.366 -9.443 6.003 1.00 80.62 95 ALA A CA 1
ATOM 761 C C . ALA A 1 95 ? 8.345 -10.488 6.483 1.00 80.62 95 ALA A C 1
ATOM 763 O O . ALA A 1 95 ? 8.543 -11.698 6.386 1.00 80.62 95 ALA A O 1
ATOM 764 N N . THR A 1 96 ? 7.230 -10.016 7.035 1.00 73.00 96 THR A N 1
ATOM 765 C CA . THR A 1 96 ? 6.303 -10.865 7.807 1.00 73.00 96 THR A CA 1
ATOM 766 C C . THR A 1 96 ? 5.150 -11.437 6.988 1.00 73.00 96 THR A C 1
ATOM 768 O O . THR A 1 96 ? 4.484 -12.364 7.449 1.00 73.00 96 THR A O 1
ATOM 771 N N . SER A 1 97 ? 4.932 -10.922 5.777 1.00 79.19 97 SER A N 1
ATOM 772 C CA . SER A 1 97 ? 3.786 -11.280 4.939 1.00 79.19 97 SER A CA 1
ATOM 773 C C . SER A 1 97 ? 4.160 -11.344 3.461 1.00 79.19 97 SER A C 1
ATOM 775 O O . SER A 1 97 ? 5.107 -10.693 3.010 1.00 79.19 97 SER A O 1
ATOM 777 N N . ARG A 1 98 ? 3.374 -12.116 2.704 1.00 86.75 98 ARG A N 1
ATOM 778 C CA . ARG A 1 98 ? 3.335 -12.045 1.241 1.00 86.75 98 ARG A CA 1
ATOM 779 C C . ARG A 1 98 ? 2.589 -10.785 0.826 1.00 86.75 98 ARG A C 1
ATOM 781 O O . ARG A 1 98 ? 1.550 -10.475 1.407 1.00 86.75 98 ARG A O 1
ATOM 788 N N . VAL A 1 99 ? 3.121 -10.084 -0.163 1.00 87.81 99 VAL A N 1
ATOM 789 C CA . VAL A 1 99 ? 2.565 -8.820 -0.655 1.00 87.81 99 VAL A CA 1
ATOM 790 C C . VAL A 1 99 ? 2.663 -8.775 -2.174 1.00 87.81 99 VAL A C 1
ATOM 792 O O . VAL A 1 99 ? 3.454 -9.490 -2.785 1.00 87.81 99 VAL A O 1
ATOM 795 N N . ILE A 1 100 ? 1.839 -7.946 -2.789 1.00 90.81 100 ILE A N 1
ATOM 796 C CA . ILE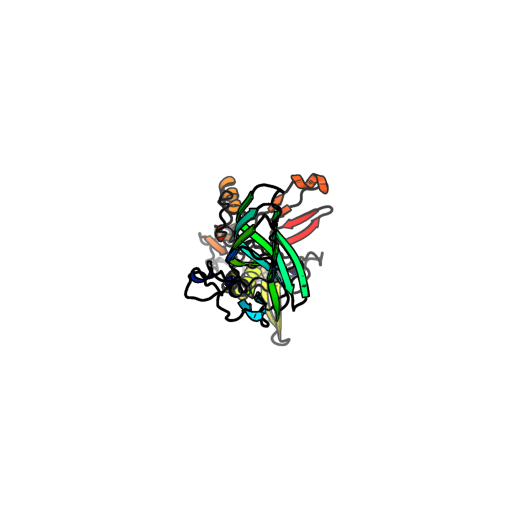 A 1 100 ? 1.996 -7.482 -4.159 1.00 90.81 100 ILE A CA 1
ATOM 797 C C . ILE A 1 100 ? 2.895 -6.249 -4.104 1.00 90.81 100 ILE A C 1
ATOM 799 O O . ILE A 1 100 ? 2.667 -5.358 -3.288 1.00 90.81 100 ILE A O 1
ATOM 803 N N . ILE A 1 101 ? 3.918 -6.209 -4.946 1.00 91.38 101 ILE A N 1
ATOM 804 C CA . ILE A 1 101 ? 4.757 -5.027 -5.145 1.00 91.38 101 ILE A CA 1
ATOM 805 C C . ILE A 1 101 ? 4.450 -4.471 -6.525 1.00 91.38 101 ILE A C 1
ATOM 807 O O . ILE A 1 101 ? 4.467 -5.227 -7.499 1.00 91.38 101 ILE A O 1
ATOM 811 N N . ALA A 1 102 ? 4.196 -3.168 -6.594 1.00 92.25 102 ALA A N 1
ATOM 812 C CA . ALA A 1 102 ? 4.109 -2.428 -7.839 1.00 92.25 102 ALA A CA 1
ATOM 813 C C . ALA A 1 102 ? 5.431 -1.700 -8.102 1.00 92.25 102 ALA A C 1
ATOM 815 O O . ALA A 1 102 ? 5.881 -0.878 -7.301 1.00 92.25 102 ALA A O 1
ATOM 816 N N . PHE A 1 103 ? 6.048 -2.000 -9.238 1.00 93.00 103 PHE A N 1
ATOM 817 C CA . PHE A 1 103 ? 7.228 -1.318 -9.744 1.00 93.00 103 PHE A CA 1
ATOM 818 C C . PHE A 1 103 ? 6.835 -0.334 -10.840 1.00 93.00 103 PHE A C 1
ATOM 820 O O . PHE A 1 103 ? 5.953 -0.614 -11.653 1.00 93.00 103 PHE A O 1
ATOM 827 N N . SER A 1 104 ? 7.540 0.792 -10.894 1.00 93.12 104 SER A N 1
ATOM 828 C CA . SER A 1 104 ? 7.438 1.766 -11.975 1.00 93.12 104 SER A CA 1
ATOM 829 C C . SER A 1 104 ? 8.827 2.081 -12.518 1.00 93.12 104 SER A C 1
ATOM 831 O O . SER A 1 104 ? 9.765 2.303 -11.748 1.00 93.12 104 SER A O 1
ATOM 833 N N . ALA A 1 105 ? 8.960 2.083 -13.843 1.00 92.81 105 ALA A N 1
ATOM 834 C CA . ALA A 1 105 ? 10.171 2.482 -14.545 1.00 92.81 105 ALA A CA 1
ATOM 835 C C . ALA A 1 105 ? 9.838 3.558 -15.584 1.00 92.81 105 ALA A C 1
ATOM 837 O O . ALA A 1 105 ? 9.105 3.304 -16.539 1.00 92.81 105 ALA A O 1
ATOM 838 N N . THR A 1 106 ? 10.413 4.743 -15.411 1.00 94.44 106 THR A N 1
ATOM 839 C CA . THR A 1 106 ? 10.337 5.859 -16.351 1.00 94.44 106 THR A CA 1
ATOM 840 C C . THR A 1 106 ? 11.649 5.964 -17.112 1.00 94.44 106 THR A C 1
ATOM 842 O O . THR A 1 106 ? 12.720 6.146 -16.526 1.00 94.44 106 THR A O 1
ATOM 845 N N . ILE A 1 107 ? 11.559 5.861 -18.433 1.00 94.94 107 ILE A N 1
ATOM 846 C CA . ILE A 1 107 ? 12.692 5.890 -19.354 1.00 94.94 107 ILE A CA 1
ATOM 847 C C . ILE A 1 107 ? 12.539 7.115 -20.244 1.00 94.94 107 ILE A C 1
ATOM 849 O O . ILE A 1 107 ? 11.499 7.303 -20.873 1.00 94.94 107 ILE A O 1
ATOM 853 N N . TYR A 1 108 ? 13.569 7.949 -20.303 1.00 96.06 108 TYR A N 1
ATOM 854 C CA . TYR A 1 108 ? 13.663 8.975 -21.331 1.00 96.06 108 TYR A CA 1
ATOM 855 C C . TYR A 1 108 ? 14.232 8.355 -22.602 1.00 96.06 108 TYR A C 1
ATOM 857 O O . TYR A 1 108 ? 15.207 7.603 -22.532 1.00 96.06 108 TYR A O 1
ATOM 865 N N . ILE A 1 109 ? 13.649 8.703 -23.746 1.00 96.31 109 ILE A N 1
ATOM 866 C CA . ILE A 1 109 ? 14.170 8.346 -25.061 1.00 96.31 109 ILE A CA 1
ATOM 867 C C . ILE A 1 109 ? 14.292 9.584 -25.955 1.00 96.31 109 ILE A C 1
ATOM 869 O O . ILE A 1 109 ? 13.446 10.479 -25.910 1.00 96.31 109 ILE A O 1
ATOM 873 N N . ASP A 1 110 ? 15.329 9.603 -26.785 1.00 96.62 110 ASP A N 1
ATOM 874 C CA . ASP A 1 110 ? 15.467 10.447 -27.974 1.00 96.62 110 ASP A CA 1
ATOM 875 C C . ASP A 1 110 ? 16.010 9.577 -29.110 1.00 96.62 110 ASP A C 1
ATOM 877 O O . ASP A 1 110 ? 17.208 9.293 -29.218 1.00 96.62 110 ASP A O 1
ATOM 881 N N . TRP A 1 111 ? 15.079 9.011 -29.870 1.00 96.38 111 TRP A N 1
ATOM 882 C CA . TRP A 1 111 ? 15.347 7.973 -30.850 1.00 96.38 111 TRP A CA 1
ATOM 883 C C . TRP A 1 111 ? 15.049 8.483 -32.248 1.00 96.38 111 TRP A C 1
ATOM 885 O O . TRP A 1 111 ? 14.027 9.120 -32.498 1.00 96.38 111 TRP A O 1
ATOM 895 N N . THR A 1 112 ? 15.932 8.165 -33.186 1.00 96.25 112 THR A N 1
ATOM 896 C CA . THR A 1 112 ? 15.815 8.527 -34.595 1.00 96.25 112 THR A CA 1
ATOM 897 C C . THR A 1 112 ? 16.204 7.339 -35.468 1.00 96.25 112 THR A C 1
ATOM 899 O O . THR A 1 112 ? 17.316 6.825 -35.364 1.00 96.25 112 THR A O 1
ATOM 902 N N . VAL A 1 113 ? 15.318 6.942 -36.382 1.00 96.19 113 VAL A N 1
ATOM 903 C CA . VAL A 1 113 ? 15.552 5.872 -37.370 1.00 96.19 113 VAL A CA 1
ATOM 904 C C . VAL A 1 113 ? 15.313 6.386 -38.793 1.00 96.19 113 VAL A C 1
ATOM 906 O O . VAL A 1 113 ? 14.425 7.211 -39.029 1.00 96.19 113 VAL A O 1
ATOM 909 N N . THR A 1 114 ? 16.101 5.922 -39.764 1.00 96.12 114 THR A N 1
ATOM 910 C CA . THR A 1 114 ? 16.040 6.342 -41.174 1.00 96.12 114 THR A CA 1
ATOM 911 C C . THR A 1 114 ? 16.101 5.172 -42.154 1.00 96.12 114 THR A C 1
ATOM 913 O O . THR A 1 114 ? 16.698 4.142 -41.874 1.00 96.12 114 THR A O 1
ATOM 916 N N . ALA A 1 115 ? 15.501 5.345 -43.336 1.00 92.69 115 ALA A N 1
ATOM 917 C CA . ALA A 1 115 ? 15.664 4.478 -44.515 1.00 92.69 115 ALA A CA 1
ATOM 918 C C . ALA A 1 115 ? 15.677 2.956 -44.223 1.00 92.69 115 ALA A C 1
ATOM 920 O O . ALA A 1 115 ? 16.661 2.247 -44.460 1.00 92.69 115 ALA A O 1
ATOM 921 N N . GLY A 1 116 ? 14.560 2.451 -43.697 1.00 90.19 116 GLY A N 1
ATOM 922 C CA . GLY A 1 116 ? 14.341 1.032 -43.400 1.00 90.19 116 GLY A CA 1
ATOM 923 C C . GLY A 1 116 ? 15.089 0.466 -42.185 1.00 90.19 116 GLY A C 1
ATOM 924 O O . GLY A 1 116 ? 15.036 -0.746 -41.980 1.00 90.19 116 GLY A O 1
ATOM 925 N N . SER A 1 117 ? 15.793 1.292 -41.400 1.00 95.00 117 SER A N 1
ATOM 926 C CA . SER A 1 117 ? 16.308 0.892 -40.084 1.00 95.00 117 SER A CA 1
ATOM 927 C C . SER A 1 117 ? 15.180 0.768 -39.054 1.00 95.00 117 SER A C 1
ATOM 929 O O . SER A 1 117 ? 14.083 1.301 -39.246 1.00 95.00 117 SER A O 1
ATOM 931 N N . TYR A 1 118 ? 15.447 0.067 -37.952 1.00 95.62 118 TYR A N 1
ATOM 932 C CA . TYR A 1 118 ? 14.519 -0.004 -36.824 1.00 95.62 118 TYR A CA 1
ATOM 933 C C . TYR A 1 118 ? 15.246 0.000 -35.483 1.00 95.62 118 TYR A C 1
ATOM 935 O O . TYR A 1 118 ? 16.412 -0.393 -35.391 1.00 95.62 118 TYR A O 1
ATOM 943 N N . ALA A 1 119 ? 14.522 0.395 -34.441 1.00 96.56 119 ALA A N 1
ATOM 944 C CA . ALA A 1 119 ? 14.928 0.247 -33.053 1.00 96.56 119 ALA A CA 1
ATOM 945 C C . ALA A 1 119 ? 13.712 -0.110 -32.193 1.00 96.56 119 ALA A C 1
ATOM 947 O O . ALA A 1 119 ? 12.640 0.477 -32.335 1.00 96.56 119 ALA A O 1
ATOM 948 N N . ASN A 1 120 ? 13.872 -1.066 -31.285 1.00 96.44 120 ASN A N 1
ATOM 949 C CA . ASN A 1 120 ? 12.880 -1.393 -30.274 1.00 96.44 120 ASN A CA 1
ATOM 950 C C . ASN A 1 120 ? 13.536 -1.611 -28.907 1.00 96.44 120 ASN A C 1
ATOM 952 O O . ASN A 1 120 ? 14.671 -2.078 -28.816 1.00 96.44 120 ASN A O 1
ATOM 956 N N . MET A 1 121 ? 12.812 -1.258 -27.847 1.00 96.50 121 MET A N 1
ATOM 957 C CA . MET A 1 121 ? 13.182 -1.544 -26.464 1.00 96.50 121 MET A CA 1
ATOM 958 C C . MET A 1 121 ? 12.054 -2.292 -25.781 1.00 96.50 121 MET A C 1
ATOM 960 O O . MET A 1 121 ? 10.893 -1.879 -25.841 1.00 96.50 121 MET A O 1
ATOM 964 N N . ARG A 1 122 ? 12.417 -3.361 -25.082 1.00 96.81 122 ARG A N 1
ATOM 965 C CA . ARG A 1 122 ? 11.522 -4.138 -24.238 1.00 96.81 122 ARG A CA 1
ATOM 966 C C . ARG A 1 122 ? 12.010 -4.119 -22.801 1.00 96.81 122 ARG A C 1
ATOM 968 O O . ARG A 1 122 ? 13.214 -4.148 -22.547 1.00 96.81 122 ARG A O 1
ATOM 975 N N . VAL A 1 123 ? 11.070 -4.102 -21.870 1.00 96.62 123 VAL A N 1
ATOM 976 C CA . VAL A 1 123 ? 11.333 -4.332 -20.453 1.00 96.62 123 VAL A CA 1
ATOM 977 C C . VAL A 1 123 ? 10.962 -5.765 -20.133 1.00 96.62 123 VAL A C 1
ATOM 979 O O . VAL A 1 123 ? 9.863 -6.215 -20.448 1.00 96.62 123 VAL A O 1
ATOM 982 N N . MET A 1 124 ? 11.892 -6.479 -19.512 1.00 97.06 124 MET A N 1
ATOM 983 C CA . MET A 1 124 ? 11.721 -7.864 -19.099 1.00 97.06 124 MET A CA 1
ATOM 984 C C . MET A 1 124 ? 11.813 -7.959 -17.581 1.00 97.06 124 MET A C 1
ATOM 986 O O . MET A 1 124 ? 12.804 -7.529 -16.984 1.00 97.06 124 MET A O 1
ATOM 990 N N . TRP A 1 125 ? 10.792 -8.556 -16.973 1.00 96.56 125 TRP A N 1
ATOM 991 C CA . TRP A 1 125 ? 10.690 -8.767 -15.533 1.00 96.56 125 TRP A CA 1
ATOM 992 C C . TRP A 1 125 ? 10.911 -10.233 -15.198 1.00 96.56 125 TRP A C 1
ATOM 994 O O . TRP A 1 125 ? 10.267 -11.114 -15.769 1.00 96.56 125 TRP A O 1
ATOM 1004 N N . TYR A 1 126 ? 11.786 -10.496 -14.237 1.00 96.19 126 TYR A N 1
ATOM 1005 C CA . TYR A 1 126 ? 12.099 -11.831 -13.752 1.00 96.19 126 TYR A CA 1
ATOM 1006 C C . TYR A 1 126 ? 11.826 -11.930 -12.256 1.00 96.19 126 TYR A C 1
ATOM 1008 O O . TYR A 1 126 ? 12.028 -10.970 -11.518 1.00 96.19 126 TYR A O 1
ATOM 1016 N N . ARG A 1 127 ? 11.453 -13.122 -11.791 1.00 95.50 127 ARG A N 1
ATOM 1017 C CA . ARG A 1 127 ? 11.469 -13.488 -10.371 1.00 95.50 127 ARG A CA 1
ATOM 1018 C C . ARG A 1 127 ? 12.328 -14.721 -10.188 1.00 95.50 127 ARG A C 1
ATOM 1020 O O . ARG A 1 127 ? 12.080 -15.735 -10.836 1.00 95.50 127 ARG A O 1
ATOM 1027 N N . ASN A 1 128 ? 13.325 -14.644 -9.313 1.00 94.50 128 ASN A N 1
ATOM 1028 C CA . ASN A 1 128 ? 14.241 -15.749 -9.024 1.00 94.50 128 ASN A CA 1
ATOM 1029 C C . ASN A 1 128 ? 14.813 -16.374 -10.319 1.00 94.50 128 ASN A C 1
ATOM 1031 O O . ASN A 1 128 ? 14.825 -17.592 -10.484 1.00 94.50 128 ASN A O 1
ATOM 1035 N N . ASN A 1 129 ? 15.250 -15.524 -11.259 1.00 92.75 129 ASN A N 1
ATOM 1036 C CA . ASN A 1 129 ? 15.744 -15.874 -12.603 1.00 92.75 129 ASN A CA 1
ATOM 1037 C C . ASN A 1 129 ? 14.726 -16.462 -13.602 1.00 92.75 129 ASN A C 1
ATOM 1039 O O . ASN A 1 129 ? 15.123 -16.827 -14.707 1.00 92.75 129 ASN A O 1
ATOM 1043 N N . GLN A 1 130 ? 13.434 -16.530 -13.278 1.00 95.62 130 GLN A N 1
ATOM 1044 C CA . GLN A 1 130 ? 12.388 -16.938 -14.221 1.00 95.62 130 GLN A CA 1
ATOM 1045 C C . GLN A 1 130 ? 11.706 -15.716 -14.831 1.00 95.62 130 GLN A C 1
ATOM 1047 O O . GLN A 1 130 ? 11.284 -14.830 -14.091 1.00 95.62 130 GLN A O 1
ATOM 1052 N N . LEU A 1 131 ? 11.594 -15.668 -16.162 1.00 96.06 131 LEU A N 1
ATOM 1053 C CA . LEU A 1 131 ? 10.883 -14.598 -16.865 1.00 96.06 131 LEU A CA 1
ATOM 1054 C C . LEU A 1 131 ? 9.397 -14.646 -16.495 1.00 96.06 131 LEU A C 1
ATOM 1056 O O . LEU A 1 131 ? 8.766 -15.695 -16.610 1.00 96.06 131 LEU A O 1
ATOM 1060 N N . LEU A 1 132 ? 8.855 -13.513 -16.058 1.00 95.94 132 LEU A N 1
ATOM 1061 C CA . LEU A 1 132 ? 7.445 -13.359 -15.714 1.00 95.94 132 LEU A CA 1
ATOM 1062 C C . LEU A 1 132 ? 6.685 -12.523 -16.739 1.00 95.94 132 LEU A C 1
ATOM 1064 O O . LEU A 1 132 ? 5.539 -12.839 -17.047 1.00 95.94 132 LEU A O 1
ATOM 1068 N N . SER A 1 133 ? 7.300 -11.447 -17.227 1.00 95.94 133 SER A N 1
ATOM 1069 C CA . SER A 1 133 ? 6.658 -10.513 -18.148 1.00 95.94 133 SER A CA 1
ATOM 1070 C C . SER A 1 133 ? 7.672 -9.885 -19.090 1.00 95.94 133 SER A C 1
ATOM 1072 O O . SER A 1 133 ? 8.838 -9.696 -18.735 1.00 95.94 133 SER A O 1
ATOM 1074 N N . GLU A 1 134 ? 7.200 -9.547 -20.281 1.00 96.00 134 GLU A N 1
ATOM 1075 C CA . GLU A 1 134 ? 7.933 -8.828 -21.307 1.00 96.00 134 GLU A CA 1
ATOM 1076 C C . GLU A 1 134 ? 6.992 -7.811 -21.953 1.00 96.00 134 GLU A C 1
ATOM 1078 O O . GLU A 1 134 ? 5.910 -8.167 -22.421 1.00 96.00 134 GLU A O 1
ATOM 1083 N N . GLU A 1 135 ? 7.410 -6.550 -21.987 1.00 95.44 135 GLU A N 1
ATOM 1084 C CA . GLU A 1 135 ? 6.605 -5.447 -22.503 1.00 95.44 135 GLU A CA 1
ATOM 1085 C C . GLU A 1 135 ? 7.419 -4.586 -23.469 1.00 95.44 135 GLU A C 1
ATOM 1087 O O . GLU A 1 135 ? 8.568 -4.241 -23.191 1.00 95.44 135 GLU A O 1
ATOM 1092 N N . LEU A 1 136 ? 6.829 -4.233 -24.614 1.00 95.25 136 LEU A N 1
ATOM 1093 C CA . LEU A 1 136 ? 7.426 -3.304 -25.572 1.00 95.25 136 LEU A CA 1
ATOM 1094 C C . LEU A 1 136 ? 7.236 -1.865 -25.077 1.00 95.25 136 LEU A C 1
ATOM 1096 O O . LEU A 1 136 ? 6.113 -1.377 -25.024 1.00 95.25 136 LEU A O 1
ATOM 1100 N N . VAL A 1 137 ? 8.337 -1.176 -24.782 1.00 94.19 137 VAL A N 1
ATOM 1101 C CA . VAL A 1 137 ? 8.324 0.221 -24.316 1.00 94.19 137 VAL A CA 1
ATOM 1102 C C . VAL A 1 137 ? 8.252 1.192 -25.485 1.00 94.19 137 VAL A C 1
ATOM 1104 O O . VAL A 1 137 ? 7.489 2.155 -25.480 1.00 94.19 137 VAL A O 1
ATOM 1107 N N . VAL A 1 138 ? 9.078 0.942 -26.497 1.00 95.12 138 VAL A N 1
ATOM 1108 C CA . VAL A 1 138 ? 9.147 1.739 -27.719 1.00 95.12 138 VAL A CA 1
ATOM 1109 C C . VAL A 1 138 ? 9.508 0.827 -28.882 1.00 95.12 138 VAL A C 1
ATOM 1111 O O . VAL A 1 138 ? 10.363 -0.050 -28.761 1.00 95.12 138 VAL A O 1
ATOM 1114 N N . GLY A 1 139 ? 8.844 1.035 -30.014 1.00 95.06 139 GLY A N 1
ATOM 1115 C CA . GLY A 1 139 ? 9.157 0.397 -31.285 1.00 95.06 139 GLY A CA 1
ATOM 1116 C C . GLY A 1 139 ? 9.083 1.436 -32.391 1.00 95.06 139 GLY A C 1
ATOM 1117 O O . GLY A 1 139 ? 8.052 2.086 -32.566 1.00 95.06 139 GLY A O 1
ATOM 1118 N N . LEU A 1 140 ? 10.183 1.615 -33.113 1.00 95.62 140 LEU A N 1
ATOM 1119 C CA . LEU A 1 140 ? 10.313 2.623 -34.148 1.00 95.62 140 LEU A CA 1
ATOM 1120 C C . LEU A 1 140 ? 10.879 1.993 -35.419 1.00 95.62 140 LEU A C 1
ATOM 1122 O O . LEU A 1 140 ? 12.051 1.629 -35.476 1.00 95.62 140 LEU A O 1
ATOM 1126 N N . ASP A 1 141 ? 10.040 1.914 -36.449 1.00 95.75 141 ASP A N 1
ATOM 1127 C CA . ASP A 1 141 ? 10.410 1.423 -37.777 1.00 95.75 141 ASP A CA 1
ATOM 1128 C C . ASP A 1 141 ? 10.467 2.580 -38.774 1.00 95.75 141 ASP A C 1
ATOM 1130 O O . ASP A 1 141 ? 9.493 3.330 -38.933 1.00 95.75 141 ASP A O 1
ATOM 1134 N N . ALA A 1 142 ? 11.597 2.735 -39.463 1.00 93.69 142 ALA A N 1
ATOM 1135 C CA . ALA A 1 142 ? 11.753 3.758 -40.483 1.00 93.69 142 ALA A CA 1
ATOM 1136 C C . ALA A 1 142 ? 10.999 3.393 -41.775 1.00 93.69 142 ALA A C 1
ATOM 1138 O O . ALA A 1 142 ? 10.984 2.231 -42.188 1.00 93.69 142 ALA A O 1
ATOM 1139 N N . PRO A 1 143 ? 10.439 4.385 -42.493 1.00 90.50 143 PRO A N 1
ATOM 1140 C CA . PRO A 1 143 ? 9.972 4.175 -43.859 1.00 90.50 143 PRO A CA 1
ATOM 1141 C C . PRO A 1 143 ? 11.148 3.842 -44.791 1.00 90.50 143 PRO A C 1
ATOM 1143 O O . PRO A 1 143 ? 12.306 4.133 -44.484 1.00 90.50 143 PRO A O 1
ATOM 1146 N N . ALA A 1 144 ? 10.845 3.292 -45.972 1.00 87.75 144 ALA A N 1
ATOM 1147 C CA . ALA A 1 144 ? 11.852 2.962 -46.988 1.00 87.75 144 ALA A CA 1
ATOM 1148 C C . ALA A 1 144 ? 12.721 4.172 -47.389 1.00 87.75 144 ALA A C 1
ATOM 1150 O O . ALA A 1 144 ? 13.919 4.027 -47.619 1.00 87.75 144 ALA A O 1
ATOM 1151 N N . VAL A 1 145 ? 12.130 5.370 -47.421 1.00 86.81 145 VAL A N 1
ATOM 1152 C CA . VAL A 1 145 ? 12.825 6.651 -47.590 1.00 86.81 145 VAL A CA 1
ATOM 1153 C C . VAL A 1 145 ? 12.279 7.626 -46.552 1.00 86.81 145 VAL A C 1
ATOM 1155 O O . VAL A 1 145 ? 11.064 7.751 -46.402 1.00 86.81 145 VAL A O 1
ATOM 1158 N N . GLY A 1 146 ? 13.168 8.319 -45.841 1.00 90.12 146 GLY A N 1
ATOM 1159 C CA . GLY A 1 146 ? 12.807 9.305 -44.822 1.00 90.12 146 GLY A CA 1
ATOM 1160 C C . GLY A 1 146 ? 13.266 8.922 -43.417 1.00 90.12 146 GLY A C 1
ATOM 1161 O O . GLY A 1 146 ? 14.142 8.073 -43.240 1.00 90.12 146 GLY A O 1
ATOM 1162 N N . ARG A 1 147 ? 12.684 9.595 -42.422 1.00 94.44 147 ARG A N 1
ATOM 1163 C CA . ARG A 1 147 ? 13.071 9.532 -41.009 1.00 94.44 147 ARG A CA 1
ATOM 1164 C C . ARG A 1 147 ? 11.835 9.420 -40.120 1.00 94.44 147 ARG A C 1
ATOM 1166 O O . ARG A 1 147 ? 10.817 10.042 -40.419 1.00 94.44 147 ARG A O 1
ATOM 1173 N N . ARG A 1 148 ? 11.946 8.691 -39.010 1.00 95.81 148 ARG A N 1
ATOM 1174 C CA . ARG A 1 148 ? 11.029 8.779 -37.868 1.00 95.81 148 ARG A CA 1
ATOM 1175 C C . ARG A 1 148 ? 11.802 9.053 -36.592 1.00 95.81 148 ARG A C 1
ATOM 1177 O O . ARG A 1 148 ? 12.913 8.555 -36.436 1.00 95.81 148 ARG A O 1
ATOM 1184 N N . ASN A 1 149 ? 11.174 9.812 -35.702 1.00 96.25 149 ASN A N 1
ATOM 1185 C CA . ASN A 1 149 ? 11.711 10.138 -34.392 1.00 96.25 149 ASN A CA 1
ATOM 1186 C C . ASN A 1 149 ? 10.670 9.808 -33.320 1.00 96.25 149 ASN A C 1
ATOM 1188 O O . ASN A 1 149 ? 9.475 9.964 -33.578 1.00 96.25 149 ASN A O 1
ATOM 1192 N N . ASP A 1 150 ? 11.125 9.427 -32.133 1.00 96.44 150 ASP A N 1
ATOM 1193 C CA . ASP A 1 150 ? 10.313 9.382 -30.918 1.00 96.44 150 ASP A CA 1
ATOM 1194 C C . ASP A 1 150 ? 11.130 9.978 -29.771 1.00 96.44 150 ASP A C 1
ATOM 1196 O O . ASP A 1 150 ? 12.286 9.606 -29.568 1.00 96.44 150 ASP A O 1
ATOM 1200 N N . VAL A 1 151 ? 10.542 10.944 -29.069 1.00 96.19 151 VAL A N 1
ATOM 1201 C CA . VAL A 1 151 ? 11.198 11.683 -27.991 1.00 96.19 151 VAL A CA 1
ATOM 1202 C C . VAL A 1 151 ? 10.225 11.831 -26.836 1.00 96.19 151 VAL A C 1
ATOM 1204 O O . VAL A 1 151 ? 9.067 12.205 -27.034 1.00 96.19 151 VAL A O 1
ATOM 1207 N N . GLY A 1 152 ? 10.701 11.577 -25.623 1.00 95.88 152 GLY A N 1
ATOM 1208 C CA . GLY A 1 152 ? 9.948 11.827 -24.403 1.00 95.88 152 GLY A CA 1
ATOM 1209 C C . GLY A 1 152 ? 10.111 10.729 -23.367 1.00 95.88 152 GLY A C 1
ATOM 1210 O O . GLY A 1 152 ? 10.953 9.842 -23.485 1.00 95.88 152 GLY A O 1
ATOM 1211 N N . GLN A 1 153 ? 9.288 10.806 -22.326 1.00 96.00 153 GLN A N 1
ATOM 1212 C CA . GLN A 1 153 ? 9.265 9.813 -21.261 1.00 96.00 153 GLN A CA 1
ATOM 1213 C C . GLN A 1 153 ? 8.289 8.687 -21.592 1.00 96.00 153 GLN A C 1
ATOM 1215 O O . GLN A 1 153 ? 7.148 8.930 -21.988 1.00 96.00 153 GLN A O 1
ATOM 1220 N N . LYS A 1 154 ? 8.741 7.451 -21.399 1.00 95.81 154 LYS A N 1
ATOM 1221 C CA . LYS A 1 154 ? 7.929 6.238 -21.451 1.00 95.81 154 LYS A CA 1
ATOM 1222 C C . LYS A 1 154 ? 7.878 5.650 -20.048 1.00 95.81 154 LYS A C 1
ATOM 1224 O O . LYS A 1 154 ? 8.915 5.543 -19.398 1.00 95.81 154 LYS A O 1
ATOM 1229 N N . VAL A 1 155 ? 6.684 5.303 -19.581 1.00 94.50 155 VAL A N 1
ATOM 1230 C CA . VAL A 1 155 ? 6.468 4.760 -18.235 1.00 94.50 155 VAL A CA 1
ATOM 1231 C C . VAL A 1 155 ? 5.960 3.335 -18.362 1.00 94.50 155 VAL A C 1
ATOM 1233 O O . VAL A 1 155 ? 5.032 3.081 -19.125 1.00 94.50 155 VAL A O 1
ATOM 1236 N N . VAL A 1 156 ? 6.566 2.430 -17.604 1.00 93.94 156 VAL A N 1
ATOM 1237 C CA . VAL A 1 156 ? 6.179 1.021 -17.514 1.00 93.94 156 VAL A CA 1
ATOM 1238 C C . VAL A 1 156 ? 5.802 0.716 -16.073 1.00 93.94 156 VAL A C 1
ATOM 1240 O O . VAL A 1 156 ? 6.532 1.095 -15.154 1.00 93.94 156 VAL A O 1
ATOM 1243 N N . PHE A 1 157 ? 4.685 0.017 -15.881 1.00 93.69 157 PHE A N 1
ATOM 1244 C CA . PHE A 1 157 ? 4.209 -0.430 -14.573 1.00 93.69 157 PHE A CA 1
ATOM 1245 C C . PHE A 1 157 ? 4.164 -1.950 -14.519 1.00 93.69 157 PHE A C 1
ATOM 1247 O O . PHE A 1 157 ? 3.732 -2.599 -15.468 1.00 93.69 157 PHE A O 1
ATOM 1254 N N . TYR A 1 158 ? 4.586 -2.524 -13.395 1.00 94.75 158 TYR A N 1
ATOM 1255 C CA . TYR A 1 158 ? 4.557 -3.967 -13.211 1.00 94.75 158 TYR A CA 1
ATOM 1256 C C . TYR A 1 158 ? 4.209 -4.358 -11.781 1.00 94.75 158 TYR A C 1
ATOM 1258 O O . TYR A 1 158 ? 4.886 -3.960 -10.837 1.00 94.75 158 TYR A O 1
ATOM 1266 N N . GLU A 1 159 ? 3.177 -5.183 -11.631 1.00 94.06 159 GLU A N 1
ATOM 1267 C CA . GLU A 1 159 ? 2.749 -5.730 -10.348 1.00 94.06 159 GLU A CA 1
ATOM 1268 C C . GLU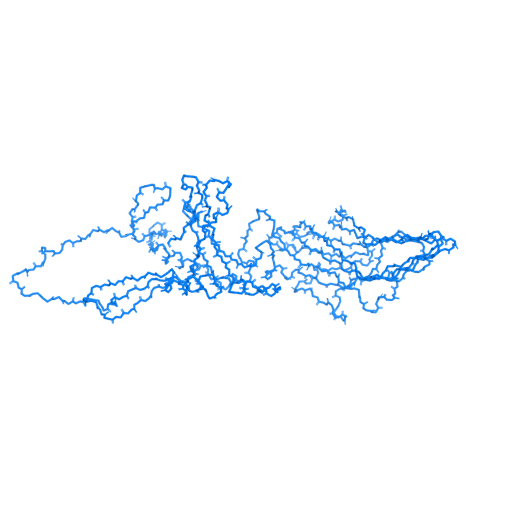 A 1 159 ? 3.079 -7.213 -10.248 1.00 94.06 159 GLU A C 1
ATOM 1270 O O . GLU A 1 159 ? 2.786 -8.004 -11.148 1.00 94.06 159 GLU A O 1
ATOM 1275 N N . VAL A 1 160 ? 3.658 -7.611 -9.118 1.00 94.00 160 VAL A N 1
ATOM 1276 C CA . VAL A 1 160 ? 4.007 -9.008 -8.863 1.00 94.00 160 VAL A CA 1
ATOM 1277 C C . VAL A 1 160 ? 3.803 -9.369 -7.402 1.00 94.00 160 VAL A C 1
ATOM 1279 O O . VAL A 1 160 ? 4.151 -8.618 -6.494 1.00 94.00 160 VAL A O 1
ATOM 1282 N N . MET A 1 161 ? 3.249 -10.558 -7.169 1.00 92.25 161 MET A N 1
ATOM 1283 C CA . MET A 1 161 ? 3.180 -11.142 -5.835 1.00 92.25 161 MET A CA 1
ATOM 1284 C C . MET A 1 161 ? 4.539 -11.725 -5.440 1.00 92.25 161 MET A C 1
ATOM 1286 O O . MET A 1 161 ? 5.094 -12.568 -6.157 1.00 92.25 161 MET A O 1
ATOM 1290 N N . VAL A 1 162 ? 5.024 -11.322 -4.269 1.00 91.44 162 VAL A N 1
ATOM 1291 C CA . VAL A 1 162 ? 6.305 -11.747 -3.705 1.00 91.44 162 VAL A CA 1
ATOM 1292 C C . VAL A 1 162 ? 6.141 -12.352 -2.314 1.00 91.44 162 VAL A C 1
ATOM 1294 O O . VAL A 1 162 ? 5.203 -12.051 -1.567 1.00 91.44 162 VAL A O 1
ATOM 1297 N N . GLN A 1 163 ? 7.092 -13.201 -1.952 1.00 90.56 163 GLN A N 1
ATOM 1298 C CA . GLN A 1 163 ? 7.265 -13.746 -0.607 1.00 90.56 163 GLN A CA 1
ATOM 1299 C C . GLN A 1 163 ? 8.663 -13.416 -0.062 1.00 90.56 163 GLN A C 1
ATOM 1301 O O . GLN A 1 163 ? 9.567 -13.169 -0.862 1.00 90.56 163 GLN A O 1
ATOM 1306 N N . PRO A 1 164 ? 8.859 -13.396 1.275 1.00 90.69 164 PRO A N 1
ATOM 1307 C CA . PRO A 1 164 ? 10.144 -13.045 1.888 1.00 90.69 164 PRO A CA 1
ATOM 1308 C C . PRO A 1 164 ? 11.322 -13.793 1.250 1.00 90.69 164 PRO A C 1
ATOM 1310 O O . PRO A 1 164 ? 11.301 -15.021 1.166 1.00 90.69 164 PRO A O 1
ATOM 1313 N N . GLY A 1 165 ? 12.335 -13.049 0.798 1.00 91.19 165 GLY A N 1
ATOM 1314 C CA . GLY A 1 165 ? 13.516 -13.579 0.110 1.00 91.19 165 GLY A CA 1
ATOM 1315 C C . GLY A 1 165 ? 13.413 -13.689 -1.416 1.00 91.19 165 GLY A C 1
ATOM 1316 O O . GLY A 1 165 ? 14.415 -14.026 -2.044 1.00 91.19 165 GLY A O 1
ATOM 1317 N N . ASP A 1 166 ? 12.258 -13.405 -2.029 1.00 94.31 166 ASP A N 1
ATOM 1318 C CA . ASP A 1 166 ? 12.151 -13.335 -3.490 1.00 94.31 166 ASP A CA 1
ATOM 1319 C C . ASP A 1 166 ? 13.006 -12.196 -4.062 1.00 94.31 166 ASP A C 1
ATOM 1321 O O . ASP A 1 166 ? 13.061 -11.089 -3.521 1.00 94.31 166 ASP A O 1
ATOM 1325 N N . VAL A 1 167 ? 13.617 -12.464 -5.215 1.00 94.44 167 VAL A N 1
ATOM 1326 C CA . VAL A 1 167 ? 14.400 -11.495 -5.981 1.00 94.44 167 VAL A CA 1
ATOM 1327 C C . VAL A 1 167 ? 13.670 -11.172 -7.276 1.00 94.44 167 VAL A C 1
ATOM 1329 O O . VAL A 1 167 ? 13.434 -12.061 -8.099 1.00 94.44 167 VAL A O 1
ATOM 1332 N N . ILE A 1 168 ? 13.330 -9.900 -7.461 1.00 95.19 168 ILE A N 1
ATOM 1333 C CA .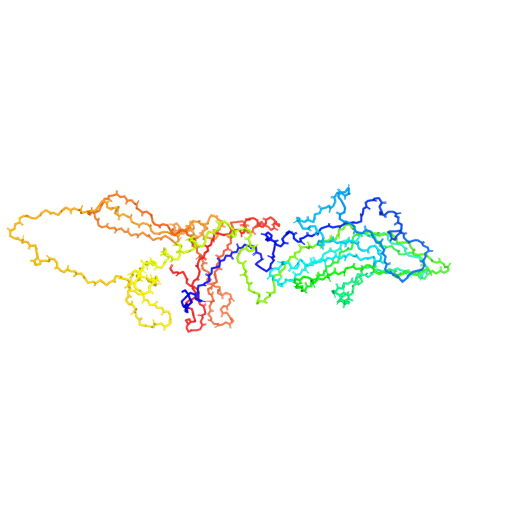 ILE A 1 168 ? 12.753 -9.356 -8.688 1.00 95.19 168 ILE A CA 1
ATOM 1334 C C . ILE A 1 168 ? 13.851 -8.670 -9.487 1.00 95.19 168 ILE A C 1
ATOM 1336 O O . ILE A 1 168 ? 14.587 -7.841 -8.959 1.00 95.19 168 ILE A O 1
ATOM 1340 N N . GLU A 1 169 ? 13.960 -9.003 -10.768 1.00 94.81 169 GLU A N 1
ATOM 1341 C CA . GLU A 1 169 ? 14.919 -8.375 -11.670 1.00 94.81 169 GLU A CA 1
ATOM 1342 C C . GLU A 1 169 ? 14.199 -7.710 -12.837 1.00 94.81 169 GLU A C 1
ATOM 1344 O O . GLU A 1 169 ? 13.349 -8.321 -13.479 1.00 94.81 169 GLU A O 1
ATOM 1349 N N . CYS A 1 170 ? 14.583 -6.478 -13.147 1.00 95.06 170 CYS A N 1
ATOM 1350 C CA . CYS A 1 170 ? 14.149 -5.749 -14.330 1.00 95.06 170 CYS A CA 1
ATOM 1351 C C . CYS A 1 170 ? 15.338 -5.549 -15.268 1.00 95.06 170 CYS A C 1
ATOM 1353 O O . CYS A 1 170 ? 16.433 -5.172 -14.834 1.00 95.06 170 CYS A O 1
ATOM 1355 N N . ARG A 1 171 ? 15.141 -5.832 -16.558 1.00 95.44 171 ARG A N 1
ATOM 1356 C CA . ARG A 1 171 ? 16.161 -5.657 -17.596 1.00 95.44 171 ARG A CA 1
ATOM 1357 C C . ARG A 1 171 ? 15.584 -4.987 -18.823 1.00 95.44 171 ARG A C 1
ATOM 1359 O O . ARG A 1 171 ? 14.457 -5.267 -19.221 1.00 95.44 171 ARG A O 1
ATOM 1366 N N . PHE A 1 172 ? 16.414 -4.176 -19.459 1.00 95.81 172 PHE A N 1
ATOM 1367 C CA . PHE A 1 172 ? 16.095 -3.518 -20.716 1.00 95.81 172 PHE A CA 1
ATOM 1368 C C . PHE A 1 172 ? 16.763 -4.279 -21.852 1.00 95.81 172 PHE A C 1
ATOM 1370 O O . PHE A 1 172 ? 17.989 -4.372 -21.903 1.00 95.81 172 PHE A O 1
ATOM 1377 N N . PHE A 1 173 ? 15.960 -4.852 -22.739 1.00 96.44 173 PHE A N 1
ATOM 1378 C CA . PHE A 1 173 ? 16.426 -5.500 -23.954 1.00 96.44 173 PHE A CA 1
ATOM 1379 C C . PHE A 1 173 ? 16.225 -4.551 -25.127 1.00 96.44 173 PHE A C 1
ATOM 1381 O O . PHE A 1 173 ? 15.141 -3.994 -25.289 1.00 96.44 173 PHE A O 1
ATOM 1388 N N . MET A 1 174 ? 17.254 -4.366 -25.945 1.00 95.69 174 MET A N 1
ATOM 1389 C CA . MET A 1 174 ? 17.182 -3.507 -27.116 1.00 95.69 174 MET A CA 1
ATOM 1390 C C . MET A 1 174 ? 17.524 -4.309 -28.363 1.00 95.69 174 MET A C 1
ATOM 1392 O O . MET A 1 174 ? 18.528 -5.024 -28.391 1.00 95.69 174 MET A O 1
ATOM 1396 N N . SER A 1 175 ? 16.695 -4.149 -29.393 1.00 96.31 175 SER A N 1
ATOM 1397 C CA . SER A 1 175 ? 16.952 -4.663 -30.733 1.00 96.31 175 SER A CA 1
ATOM 1398 C C . SER A 1 175 ? 16.979 -3.496 -31.704 1.00 96.31 175 SER A C 1
ATOM 1400 O O . SER A 1 175 ? 16.002 -2.762 -31.847 1.00 96.31 175 SER A O 1
ATOM 1402 N N . MET A 1 176 ? 18.108 -3.301 -32.366 1.00 95.25 176 MET A N 1
ATOM 1403 C CA . MET A 1 176 ? 18.328 -2.200 -33.289 1.00 95.25 176 MET A CA 1
ATOM 1404 C C . MET A 1 176 ? 19.053 -2.709 -34.521 1.00 95.25 176 MET A C 1
ATOM 1406 O O . MET A 1 176 ? 19.963 -3.535 -34.426 1.00 95.25 176 MET A O 1
ATOM 1410 N N . LYS A 1 177 ? 18.653 -2.210 -35.686 1.00 94.94 177 LYS A N 1
ATOM 1411 C CA . LYS A 1 177 ? 19.232 -2.616 -36.958 1.00 94.94 177 LYS A CA 1
ATOM 1412 C C . LYS A 1 177 ? 19.400 -1.431 -37.884 1.00 94.94 177 LYS A C 1
ATOM 1414 O O . LYS A 1 177 ? 18.430 -0.765 -38.238 1.00 94.94 177 LYS A O 1
ATOM 1419 N N . ASP A 1 178 ? 20.622 -1.286 -38.367 1.00 93.62 178 ASP A N 1
ATOM 1420 C CA . ASP A 1 178 ? 20.963 -0.392 -39.460 1.00 93.62 178 ASP A CA 1
ATOM 1421 C C . ASP A 1 178 ? 20.761 -1.071 -40.815 1.00 93.62 178 ASP A C 1
ATOM 1423 O O . ASP A 1 178 ? 20.833 -2.295 -40.963 1.00 93.62 178 ASP A O 1
ATOM 1427 N N . THR A 1 179 ? 20.556 -0.251 -41.840 1.00 91.31 179 THR A N 1
ATOM 1428 C CA . THR A 1 179 ? 20.582 -0.698 -43.234 1.00 91.31 179 THR A CA 1
ATOM 1429 C C . THR A 1 179 ? 21.724 -0.004 -43.971 1.00 91.31 179 THR A C 1
ATOM 1431 O O . THR A 1 179 ? 22.397 0.885 -43.449 1.00 91.31 179 THR A O 1
ATOM 1434 N N . ASN A 1 180 ? 21.955 -0.380 -45.227 1.00 88.25 180 ASN A N 1
ATOM 1435 C CA . ASN A 1 180 ? 22.980 0.279 -46.041 1.00 88.25 180 ASN A CA 1
ATOM 1436 C C . ASN A 1 180 ? 22.674 1.769 -46.281 1.00 88.25 180 ASN A C 1
ATOM 1438 O O . ASN A 1 180 ? 23.600 2.559 -46.438 1.00 88.25 180 ASN A O 1
ATOM 1442 N N . ALA A 1 181 ? 21.392 2.147 -46.297 1.00 88.12 181 ALA A N 1
ATOM 1443 C CA . ALA A 1 181 ? 20.933 3.514 -46.544 1.00 88.12 181 ALA A CA 1
ATOM 1444 C C . ALA A 1 181 ? 20.485 4.250 -45.268 1.00 88.12 181 ALA A C 1
ATOM 1446 O O . ALA A 1 181 ? 20.307 5.467 -45.292 1.00 88.12 181 ALA A O 1
ATOM 1447 N N . GLY A 1 182 ? 20.280 3.516 -44.174 1.00 91.50 182 GLY A N 1
ATOM 1448 C CA . GLY A 1 182 ? 19.621 3.975 -42.961 1.00 91.50 182 GLY A CA 1
ATOM 1449 C C . GLY A 1 182 ? 20.454 3.769 -41.707 1.00 91.50 182 GLY A C 1
ATOM 1450 O O . GLY A 1 182 ? 21.349 2.922 -41.650 1.00 91.50 182 GLY A O 1
ATOM 1451 N N . ARG A 1 183 ? 20.159 4.566 -40.688 1.00 93.50 183 ARG A N 1
ATOM 1452 C CA . ARG A 1 183 ? 20.808 4.524 -39.377 1.00 93.50 183 ARG A CA 1
ATOM 1453 C C . ARG A 1 183 ? 19.756 4.557 -38.285 1.00 93.50 183 ARG A C 1
ATOM 1455 O O . ARG A 1 183 ? 18.694 5.154 -38.470 1.00 93.50 183 ARG A O 1
ATOM 1462 N N . ALA A 1 184 ? 20.044 3.914 -37.169 1.00 94.19 184 ALA A N 1
ATOM 1463 C CA . ALA A 1 184 ? 19.307 4.030 -35.930 1.00 94.19 184 ALA A CA 1
ATOM 1464 C C . ALA A 1 184 ? 20.218 4.677 -34.877 1.00 94.19 184 ALA A C 1
ATOM 1466 O O . ALA A 1 184 ? 21.322 4.206 -34.598 1.00 94.19 184 ALA A O 1
ATOM 1467 N N . ASN A 1 185 ? 19.756 5.801 -34.337 1.00 94.69 185 ASN A N 1
ATOM 1468 C CA . ASN A 1 185 ? 20.416 6.555 -33.281 1.00 94.69 185 ASN A CA 1
ATOM 1469 C C . ASN A 1 185 ? 19.470 6.605 -32.090 1.00 94.69 185 ASN A C 1
ATOM 1471 O O . ASN A 1 185 ? 18.371 7.148 -32.208 1.00 94.69 185 ASN A O 1
ATOM 1475 N N . CYS A 1 186 ? 19.893 6.030 -30.974 1.00 94.75 186 CYS A N 1
ATOM 1476 C CA . CYS A 1 186 ? 19.078 5.902 -29.779 1.00 94.75 186 CYS A CA 1
ATOM 1477 C C . CYS A 1 186 ? 19.840 6.469 -28.581 1.00 94.75 186 CYS A C 1
ATOM 1479 O O . CYS A 1 186 ? 20.860 5.902 -28.178 1.00 94.75 186 CYS A O 1
ATOM 1481 N N . ASP A 1 187 ? 19.343 7.575 -28.033 1.00 95.12 187 ASP A N 1
ATOM 1482 C CA . ASP A 1 187 ? 19.724 8.057 -26.710 1.00 95.12 187 ASP A CA 1
ATOM 1483 C C . ASP A 1 187 ? 18.630 7.648 -25.710 1.00 95.12 187 ASP A C 1
ATOM 1485 O O . ASP A 1 187 ? 17.443 7.898 -25.932 1.00 95.12 187 ASP A O 1
ATOM 1489 N N . GLN A 1 188 ? 19.013 6.988 -24.618 1.00 95.31 188 GLN A N 1
ATOM 1490 C CA . GLN A 1 188 ? 18.095 6.494 -23.593 1.00 95.31 188 GLN A CA 1
ATOM 1491 C C . GLN A 1 188 ? 18.731 6.492 -22.210 1.00 95.31 188 GLN A C 1
ATOM 1493 O O . GLN A 1 188 ? 19.914 6.211 -22.050 1.00 95.31 188 GLN A O 1
ATOM 1498 N N . TYR A 1 189 ? 17.924 6.727 -21.185 1.00 94.38 189 TYR A N 1
ATOM 1499 C CA . TYR A 1 189 ? 18.336 6.533 -19.799 1.00 94.38 189 TYR A CA 1
ATOM 1500 C C . TYR A 1 189 ? 17.114 6.410 -18.893 1.00 94.38 189 TYR A C 1
ATOM 1502 O O . TYR A 1 189 ? 16.027 6.897 -19.212 1.00 94.38 189 TYR A O 1
ATOM 1510 N N . VAL A 1 190 ? 17.285 5.762 -17.744 1.00 93.38 190 VAL A N 1
ATOM 1511 C CA . VAL A 1 190 ? 16.215 5.633 -16.754 1.00 93.38 190 VAL A CA 1
ATOM 1512 C C . VAL A 1 190 ? 16.201 6.893 -15.905 1.00 93.38 190 VAL A C 1
ATOM 1514 O O . VAL A 1 190 ? 17.156 7.180 -15.188 1.00 93.38 190 VAL A O 1
ATOM 1517 N N . THR A 1 191 ? 15.124 7.668 -15.990 1.00 91.75 191 THR A N 1
ATOM 1518 C CA . THR A 1 191 ? 14.951 8.851 -15.139 1.00 91.75 191 THR A CA 1
ATOM 1519 C C . THR A 1 191 ? 14.510 8.462 -13.740 1.00 91.75 191 THR A C 1
ATOM 1521 O O . THR A 1 191 ? 14.863 9.139 -12.783 1.00 91.75 191 THR A O 1
ATOM 1524 N N . GLU A 1 192 ? 13.729 7.388 -13.622 1.00 90.75 192 GLU A N 1
ATOM 1525 C CA . GLU A 1 192 ? 13.227 6.909 -12.341 1.00 90.75 192 GLU A CA 1
ATOM 1526 C C . GLU A 1 192 ? 12.891 5.420 -12.420 1.00 90.75 192 GLU A C 1
ATOM 1528 O O . GLU A 1 192 ? 12.138 4.995 -13.286 1.00 90.75 192 GLU A O 1
ATOM 1533 N N . PHE A 1 193 ? 13.427 4.629 -11.500 1.00 91.19 193 PHE A N 1
ATOM 1534 C CA . PHE A 1 193 ? 12.967 3.285 -11.182 1.00 91.19 193 PHE A CA 1
ATOM 1535 C C . PHE A 1 193 ? 12.582 3.272 -9.711 1.00 91.19 193 PHE A C 1
ATOM 1537 O O . PHE A 1 193 ? 13.413 3.610 -8.865 1.00 91.19 193 PHE A O 1
ATOM 1544 N N . LYS A 1 194 ? 11.346 2.892 -9.395 1.00 89.62 194 LYS A N 1
ATOM 1545 C CA . LYS A 1 194 ? 10.871 2.868 -8.012 1.00 89.62 194 LYS A CA 1
ATOM 1546 C C . LYS A 1 194 ? 9.937 1.710 -7.709 1.00 89.62 194 LYS A C 1
ATOM 1548 O O . LYS A 1 194 ? 9.255 1.188 -8.591 1.00 89.62 194 LYS A O 1
ATOM 1553 N N . VAL A 1 195 ? 9.870 1.373 -6.425 1.00 89.62 195 VAL A N 1
ATOM 1554 C CA . VAL A 1 195 ? 8.695 0.703 -5.862 1.00 89.62 195 VAL A CA 1
ATOM 1555 C C . VAL A 1 195 ? 7.648 1.775 -5.594 1.00 89.62 195 VAL A C 1
ATOM 1557 O O . VAL A 1 195 ? 7.873 2.667 -4.779 1.00 89.62 195 VAL A O 1
ATOM 1560 N N . ASP A 1 196 ? 6.527 1.702 -6.302 1.00 86.38 196 ASP A N 1
ATOM 1561 C CA . ASP A 1 196 ? 5.465 2.700 -6.208 1.00 86.38 196 ASP A CA 1
ATOM 1562 C C . ASP A 1 196 ? 4.616 2.449 -4.958 1.00 86.38 196 ASP A C 1
ATOM 1564 O O . ASP A 1 196 ? 4.516 3.292 -4.065 1.00 86.38 196 ASP A O 1
ATOM 1568 N N . TYR A 1 197 ? 4.096 1.227 -4.830 1.00 85.50 197 TYR A N 1
ATOM 1569 C CA . TYR A 1 197 ? 3.310 0.826 -3.675 1.00 85.50 197 TYR A CA 1
ATOM 1570 C C . TYR A 1 197 ? 3.442 -0.668 -3.367 1.00 85.50 197 TYR A C 1
ATOM 1572 O O . TYR A 1 197 ? 3.820 -1.495 -4.201 1.00 85.50 197 TYR A O 1
ATOM 1580 N N . PHE A 1 198 ? 3.100 -1.000 -2.128 1.00 86.00 198 PHE A N 1
ATOM 1581 C CA . PHE A 1 198 ? 2.938 -2.364 -1.646 1.00 86.00 198 PHE A CA 1
ATOM 1582 C C . PHE A 1 198 ? 1.458 -2.630 -1.442 1.00 86.00 198 PHE A C 1
ATOM 1584 O O . PHE A 1 198 ? 0.724 -1.719 -1.062 1.00 86.00 198 PHE A O 1
ATOM 1591 N N . LYS A 1 199 ? 1.018 -3.868 -1.645 1.00 85.69 199 LYS A N 1
ATOM 1592 C CA . LYS A 1 199 ? -0.373 -4.237 -1.438 1.00 85.69 199 LYS A CA 1
ATOM 1593 C C . LYS A 1 199 ? -0.555 -5.612 -0.813 1.00 85.69 199 LYS A C 1
ATOM 1595 O O . LYS A 1 199 ? 0.128 -6.562 -1.178 1.00 85.69 199 LYS A O 1
ATOM 1600 N N . PHE A 1 200 ? -1.500 -5.759 0.108 1.00 80.56 200 PHE A N 1
ATOM 1601 C CA . PHE A 1 200 ? -1.904 -7.082 0.581 1.00 80.56 200 PHE A CA 1
ATOM 1602 C C . PHE A 1 200 ? -2.730 -7.826 -0.464 1.00 80.56 200 PHE A C 1
ATOM 1604 O O . PHE A 1 200 ? -3.539 -7.236 -1.184 1.00 80.56 200 PHE A O 1
ATOM 1611 N N . THR A 1 201 ? -2.576 -9.149 -0.509 1.00 73.50 201 THR A N 1
ATOM 1612 C CA . THR A 1 201 ? -3.500 -9.979 -1.282 1.00 73.50 201 THR A CA 1
ATOM 1613 C C . THR A 1 201 ? -4.853 -10.000 -0.585 1.00 73.50 201 THR A C 1
ATOM 1615 O O . THR A 1 201 ? -4.933 -9.966 0.647 1.00 73.50 201 THR A O 1
ATOM 1618 N N . ILE A 1 202 ? -5.918 -10.109 -1.376 1.00 66.06 202 ILE A N 1
ATOM 1619 C CA . ILE A 1 202 ? -7.232 -10.485 -0.853 1.00 66.06 202 ILE A CA 1
ATOM 1620 C C . ILE A 1 202 ? -7.036 -11.814 -0.092 1.00 66.06 202 ILE A C 1
ATOM 1622 O O . ILE A 1 202 ? -6.253 -12.658 -0.533 1.00 66.06 202 ILE A O 1
ATOM 1626 N N . ASP A 1 203 ? -7.630 -11.929 1.097 1.00 65.50 203 ASP A N 1
ATOM 1627 C CA . ASP A 1 203 ? -7.492 -13.052 2.048 1.00 65.50 203 ASP A CA 1
ATOM 1628 C C . ASP A 1 203 ? -6.201 -13.113 2.894 1.00 65.50 203 ASP A C 1
ATOM 1630 O O . ASP A 1 203 ? -5.945 -14.106 3.578 1.00 65.50 203 ASP A O 1
ATOM 1634 N N . SER A 1 204 ? -5.391 -12.049 2.918 1.00 66.69 204 SER A N 1
ATOM 1635 C CA . SER A 1 204 ? -4.252 -11.952 3.845 1.00 66.69 204 SER A CA 1
ATOM 1636 C C . SER A 1 204 ? -4.689 -11.735 5.303 1.00 66.69 204 SER A C 1
ATOM 1638 O O . SER A 1 204 ? -5.635 -11.002 5.586 1.00 66.69 204 SER A O 1
ATOM 1640 N N . THR A 1 205 ? -3.939 -12.293 6.260 1.00 68.88 205 THR A N 1
ATOM 1641 C CA . THR A 1 205 ? -4.063 -11.920 7.679 1.00 68.88 205 THR A CA 1
ATOM 1642 C C . THR A 1 205 ? -3.351 -10.593 7.926 1.00 68.88 205 THR A C 1
ATOM 1644 O O . THR A 1 205 ? -2.122 -10.521 7.882 1.00 68.88 205 THR A O 1
ATOM 1647 N N . TYR A 1 206 ? -4.119 -9.552 8.236 1.00 67.31 206 TYR A N 1
ATOM 1648 C CA . TYR A 1 206 ? -3.595 -8.222 8.536 1.00 67.31 206 TYR A CA 1
ATOM 1649 C C . TYR A 1 206 ? -3.082 -8.144 9.976 1.00 67.31 206 TYR A C 1
ATOM 1651 O O . TYR A 1 206 ? -3.819 -8.416 10.926 1.00 67.31 206 TYR A O 1
ATOM 1659 N N . GLN A 1 207 ? -1.820 -7.748 10.159 1.00 70.06 207 GLN A N 1
ATOM 1660 C CA . GLN A 1 207 ? -1.267 -7.490 11.488 1.00 70.06 207 GLN A CA 1
ATOM 1661 C C . GLN A 1 207 ? -1.283 -5.988 11.759 1.00 70.06 207 GLN A C 1
ATOM 1663 O O . GLN A 1 207 ? -0.498 -5.242 11.183 1.00 70.06 207 GLN A O 1
ATOM 1668 N N . LEU A 1 208 ? -2.129 -5.543 12.691 1.00 68.75 208 LEU A N 1
ATOM 1669 C CA . LEU A 1 208 ? -2.303 -4.115 13.000 1.00 68.75 208 LEU A CA 1
ATOM 1670 C C . LEU A 1 208 ? -0.989 -3.412 13.386 1.00 68.75 208 LEU A C 1
ATOM 1672 O O . LEU A 1 208 ? -0.804 -2.248 13.060 1.00 68.75 208 LEU A O 1
ATOM 1676 N N . LYS A 1 209 ? -0.033 -4.136 13.983 1.00 70.38 209 LYS A N 1
ATOM 1677 C CA . LYS A 1 209 ? 1.305 -3.622 14.332 1.00 70.38 209 LYS A CA 1
ATOM 1678 C C . LYS A 1 209 ? 2.115 -3.079 13.142 1.00 70.38 209 LYS A C 1
ATOM 1680 O O . LYS A 1 209 ? 3.112 -2.404 13.348 1.00 70.38 209 LYS A O 1
ATOM 1685 N N . GLN A 1 210 ? 1.758 -3.456 11.912 1.00 70.25 210 GLN A N 1
ATOM 1686 C CA . GLN A 1 210 ? 2.464 -3.024 10.703 1.00 70.25 210 GLN A CA 1
ATOM 1687 C C . GLN A 1 210 ? 2.078 -1.599 10.291 1.00 70.25 210 GLN A C 1
ATOM 1689 O O . GLN A 1 210 ? 2.825 -0.958 9.556 1.00 70.25 210 GLN A O 1
ATOM 1694 N N . TYR A 1 211 ? 0.943 -1.083 10.765 1.00 70.00 211 TYR A N 1
ATOM 1695 C CA . TYR A 1 211 ? 0.511 0.273 10.457 1.00 70.00 211 TYR A CA 1
ATOM 1696 C C . TYR A 1 211 ? 1.011 1.221 11.541 1.00 70.00 211 TYR A C 1
ATOM 1698 O O . TYR A 1 211 ? 0.623 1.113 12.706 1.00 70.00 211 TYR A O 1
ATOM 1706 N N . ASN A 1 212 ? 1.816 2.205 11.144 1.00 68.19 212 ASN A N 1
ATOM 1707 C CA . ASN A 1 212 ? 2.457 3.136 12.074 1.00 68.19 212 ASN A CA 1
ATOM 1708 C C . ASN A 1 212 ? 1.447 3.899 12.947 1.00 68.19 212 ASN A C 1
ATOM 1710 O O . ASN A 1 212 ? 1.726 4.196 14.105 1.00 68.19 212 ASN A O 1
ATOM 1714 N N . LYS A 1 213 ? 0.234 4.142 12.436 1.00 65.81 213 LYS A N 1
ATOM 1715 C CA . LYS A 1 213 ? -0.859 4.778 13.187 1.00 65.81 213 LYS A CA 1
ATOM 1716 C C . LYS A 1 213 ? -1.395 3.915 14.343 1.00 65.81 213 LYS A C 1
ATOM 1718 O O . LYS A 1 213 ? -1.783 4.471 15.368 1.00 65.81 213 LYS A O 1
ATOM 1723 N N . PHE A 1 214 ? -1.375 2.579 14.237 1.00 64.50 214 PHE A N 1
ATOM 1724 C CA . PHE A 1 214 ? -1.808 1.691 15.331 1.00 64.50 214 PHE A CA 1
ATOM 1725 C C . PHE A 1 214 ? -0.784 1.602 16.465 1.00 64.50 214 PHE A C 1
ATOM 1727 O O . PHE A 1 214 ? -1.164 1.245 17.577 1.00 64.50 214 PHE A O 1
ATOM 1734 N N . ASN A 1 215 ? 0.477 1.985 16.235 1.00 68.31 215 ASN A N 1
ATOM 1735 C CA . ASN A 1 215 ? 1.502 1.975 17.284 1.00 68.31 215 ASN A CA 1
ATOM 1736 C C . ASN A 1 215 ? 1.178 2.937 18.440 1.00 68.31 215 ASN A C 1
ATOM 1738 O O . ASN A 1 215 ? 1.653 2.736 19.557 1.00 68.31 215 ASN A O 1
ATOM 1742 N N . ASN A 1 216 ? 0.336 3.947 18.195 1.00 73.38 216 ASN A N 1
ATOM 1743 C CA . ASN A 1 216 ? -0.107 4.894 19.217 1.00 73.38 216 ASN A CA 1
ATOM 1744 C C . ASN A 1 216 ? -1.209 4.337 20.130 1.00 73.38 216 ASN A C 1
ATOM 1746 O O . ASN A 1 216 ? -1.404 4.853 21.230 1.00 73.38 216 ASN A O 1
ATOM 1750 N N . TYR A 1 217 ? -1.921 3.290 19.707 1.00 75.81 217 TYR A N 1
ATOM 1751 C CA . TYR A 1 217 ? -3.019 2.714 20.476 1.00 75.81 217 TYR A CA 1
ATOM 1752 C C . TYR A 1 217 ? -2.538 1.503 21.268 1.00 75.81 217 TYR A C 1
ATOM 1754 O O . TYR A 1 217 ? -2.015 0.532 20.716 1.00 75.81 217 TYR A O 1
ATOM 1762 N N . LYS A 1 218 ? -2.757 1.512 22.584 1.00 81.38 218 LYS A N 1
ATOM 1763 C CA . LYS A 1 218 ? -2.478 0.333 23.405 1.00 81.38 218 LYS A CA 1
ATOM 1764 C C . LYS A 1 218 ? -3.672 -0.606 23.328 1.00 81.38 218 LYS A C 1
ATOM 1766 O O . LYS A 1 218 ? -4.821 -0.175 23.335 1.00 81.38 218 LYS A O 1
ATOM 1771 N N . PHE A 1 219 ? -3.418 -1.912 23.382 1.00 79.69 219 PHE A N 1
ATOM 1772 C CA . PHE A 1 219 ? -4.492 -2.904 23.525 1.00 79.69 219 PHE A CA 1
ATOM 1773 C C . PHE A 1 219 ? -5.406 -2.607 24.728 1.00 79.69 219 PHE A C 1
ATOM 1775 O O . PHE A 1 219 ? -6.609 -2.846 24.677 1.00 79.69 219 PHE A O 1
ATOM 1782 N N . LEU A 1 220 ? -4.845 -2.046 25.805 1.00 86.50 220 LEU A N 1
ATOM 1783 C CA . LEU A 1 220 ? -5.611 -1.634 26.979 1.00 86.50 220 LEU A CA 1
ATOM 1784 C C . LEU A 1 220 ? -6.657 -0.559 26.650 1.00 86.50 220 LEU A C 1
ATOM 1786 O O . LEU A 1 220 ? -7.720 -0.559 27.260 1.00 86.50 220 LEU A O 1
ATOM 1790 N N . ASP A 1 221 ? -6.379 0.332 25.698 1.00 86.25 221 ASP A N 1
ATOM 1791 C CA . ASP A 1 221 ? -7.314 1.381 25.290 1.00 86.25 221 ASP A CA 1
ATOM 1792 C C . ASP A 1 221 ? -8.491 0.767 24.527 1.00 86.25 221 ASP A C 1
ATOM 1794 O O . ASP A 1 221 ? -9.642 1.038 24.861 1.00 86.25 221 ASP A O 1
ATOM 1798 N N . LEU A 1 222 ? -8.219 -0.177 23.618 1.00 84.19 222 LEU A N 1
ATOM 1799 C CA . LEU A 1 222 ? -9.255 -0.982 22.961 1.00 84.19 222 LEU A CA 1
ATOM 1800 C C . LEU A 1 222 ? -10.115 -1.744 23.984 1.00 84.19 222 LEU A C 1
ATOM 1802 O O . LEU A 1 222 ? -11.342 -1.708 23.918 1.00 84.19 222 LEU A O 1
ATOM 1806 N N . LEU A 1 223 ? -9.485 -2.422 24.950 1.00 86.12 223 LEU A N 1
ATOM 1807 C CA . LEU A 1 223 ? -10.199 -3.167 25.991 1.00 86.12 223 LEU A CA 1
ATOM 1808 C C . LEU A 1 223 ? -11.080 -2.244 26.843 1.00 86.12 223 LEU A C 1
ATOM 1810 O O . LEU A 1 223 ? -12.206 -2.610 27.176 1.00 86.12 223 LEU A O 1
ATOM 1814 N N . ARG A 1 224 ? -10.591 -1.043 27.173 1.00 88.50 224 ARG A N 1
ATOM 1815 C CA . ARG A 1 224 ? -11.364 -0.012 27.878 1.00 88.50 224 ARG A CA 1
ATOM 1816 C C . ARG A 1 224 ? -12.565 0.442 27.059 1.00 88.50 224 ARG A C 1
ATOM 1818 O O . ARG A 1 224 ? -13.654 0.483 27.610 1.00 88.50 224 ARG A O 1
ATOM 1825 N N . GLY A 1 225 ? -12.392 0.678 25.760 1.00 88.44 225 GLY A N 1
ATOM 1826 C CA . GLY A 1 225 ? -13.497 1.004 24.859 1.00 88.44 225 GLY A CA 1
ATOM 1827 C C . GLY A 1 225 ? -14.574 -0.074 24.816 1.00 88.44 225 GLY A C 1
ATOM 1828 O O . GLY A 1 225 ? -15.753 0.235 24.933 1.00 88.44 225 GLY A O 1
ATOM 1829 N N . LEU A 1 226 ? -14.178 -1.348 24.713 1.00 86.06 226 LEU A N 1
ATOM 1830 C CA . LEU A 1 226 ? -15.117 -2.478 24.745 1.00 86.06 226 LEU A CA 1
ATOM 1831 C C . LEU A 1 226 ? -15.823 -2.597 26.101 1.00 86.06 226 LEU A C 1
ATOM 1833 O O . LEU A 1 226 ? -16.998 -2.948 26.155 1.00 86.06 226 LEU A O 1
ATOM 1837 N N . THR A 1 227 ? -15.103 -2.299 27.184 1.00 88.06 227 THR A N 1
ATOM 1838 C CA . THR A 1 227 ? -15.662 -2.263 28.540 1.00 88.06 227 THR A CA 1
ATOM 1839 C C . THR A 1 227 ? -16.722 -1.175 28.655 1.00 88.06 227 THR A C 1
ATOM 1841 O O . THR A 1 227 ? -17.798 -1.450 29.168 1.00 88.06 227 THR A O 1
ATOM 1844 N N . ASP A 1 228 ? -16.444 0.018 28.124 1.00 88.69 228 ASP A N 1
ATOM 1845 C CA . ASP A 1 228 ? -17.368 1.154 28.142 1.00 88.69 228 ASP A CA 1
ATOM 1846 C C . ASP A 1 228 ? -18.603 0.897 27.265 1.00 88.69 228 ASP A C 1
ATOM 1848 O O . ASP A 1 228 ? -19.715 1.220 27.665 1.00 88.69 228 ASP A O 1
ATOM 1852 N N . THR A 1 229 ? -18.433 0.293 26.081 1.00 83.69 229 THR A N 1
ATOM 1853 C CA . THR A 1 229 ? -19.546 0.018 25.154 1.00 83.69 229 THR A CA 1
ATOM 1854 C C . THR A 1 229 ? -20.496 -1.056 25.676 1.00 83.69 229 THR A C 1
ATOM 1856 O O . THR A 1 229 ? -21.705 -0.946 25.497 1.00 83.69 229 THR A O 1
ATOM 1859 N N . PHE A 1 230 ? -19.964 -2.123 26.274 1.00 79.69 230 PHE A N 1
ATOM 1860 C CA . PHE A 1 230 ? -20.767 -3.280 26.689 1.00 79.69 230 PHE A CA 1
ATOM 1861 C C . PHE A 1 230 ? -21.014 -3.347 28.192 1.00 79.69 230 PHE A C 1
ATOM 1863 O O . PHE A 1 230 ? -21.518 -4.367 28.663 1.00 79.69 230 PHE A O 1
ATOM 1870 N N . ASP A 1 231 ? -20.645 -2.290 28.921 1.00 83.75 231 ASP A N 1
ATOM 1871 C CA . ASP A 1 231 ? -20.727 -2.212 30.379 1.00 83.75 231 ASP A CA 1
ATOM 1872 C C . ASP A 1 231 ? -20.155 -3.485 31.028 1.00 83.75 231 ASP A C 1
ATOM 1874 O O . ASP A 1 231 ? -20.825 -4.206 31.766 1.00 83.75 231 ASP A O 1
ATOM 1878 N N . LEU A 1 232 ? -18.935 -3.857 30.623 1.00 86.62 232 LEU A N 1
ATOM 1879 C CA . LEU A 1 232 ? -18.318 -5.111 31.058 1.00 86.62 232 LEU A CA 1
ATOM 1880 C C . LEU A 1 232 ? -17.765 -4.968 32.468 1.00 86.62 232 LEU A C 1
ATOM 1882 O O . LEU A 1 232 ? -17.125 -3.970 32.796 1.00 86.62 232 LEU A O 1
ATOM 1886 N N . GLN A 1 233 ? -17.902 -6.028 33.259 1.00 86.38 233 GLN A N 1
ATOM 1887 C CA . GLN A 1 233 ? -17.261 -6.125 34.552 1.00 86.38 233 GLN A CA 1
ATOM 1888 C C . GLN A 1 233 ? -16.292 -7.300 34.646 1.00 86.38 233 GLN A C 1
ATOM 1890 O O . GLN A 1 233 ? -16.540 -8.397 34.146 1.00 86.38 233 GLN A O 1
ATOM 1895 N N . PHE A 1 234 ? -15.167 -7.042 35.308 1.00 87.00 234 PHE A N 1
ATOM 1896 C CA . PHE A 1 234 ? -14.077 -7.983 35.505 1.00 87.00 234 PHE A CA 1
ATOM 1897 C C . PHE A 1 234 ? -14.169 -8.594 36.900 1.00 87.00 234 PHE A C 1
ATOM 1899 O O . PHE A 1 234 ? -14.157 -7.890 37.910 1.00 87.00 234 PHE A O 1
ATOM 1906 N N . SER A 1 235 ? -14.195 -9.920 36.961 1.00 83.50 235 SER A N 1
ATOM 1907 C CA . SER A 1 235 ? -14.129 -10.683 38.203 1.00 83.50 235 SER A CA 1
ATOM 1908 C C . SER A 1 235 ? -12.999 -11.696 38.126 1.00 83.50 235 SER A C 1
ATOM 1910 O O . SER A 1 235 ? -12.776 -12.313 37.088 1.00 83.50 235 SER A O 1
ATOM 1912 N N . THR A 1 236 ? -12.261 -11.876 39.220 1.00 86.06 236 THR A N 1
ATOM 1913 C CA . THR A 1 236 ? -11.153 -12.837 39.268 1.00 86.06 236 THR A CA 1
ATOM 1914 C C . THR A 1 236 ? -11.521 -14.008 40.166 1.00 86.06 236 THR A C 1
ATOM 1916 O O . THR A 1 236 ? -11.628 -13.858 41.383 1.00 86.06 236 THR A O 1
ATOM 1919 N N . ASP A 1 237 ? -11.647 -15.199 39.586 1.00 83.56 237 ASP A N 1
ATOM 1920 C CA . ASP A 1 237 ? -11.681 -16.444 40.347 1.00 83.56 237 ASP A CA 1
ATOM 1921 C C . ASP A 1 237 ? -10.238 -16.877 40.640 1.00 83.56 237 ASP A C 1
ATOM 1923 O O . ASP A 1 237 ? -9.579 -17.550 39.840 1.00 83.56 237 ASP A O 1
ATOM 1927 N N . VAL A 1 238 ? -9.735 -16.473 41.809 1.00 88.69 238 VAL A N 1
ATOM 1928 C CA . VAL A 1 238 ? -8.361 -16.760 42.258 1.00 88.69 238 VAL A CA 1
ATOM 1929 C C . VAL A 1 238 ? -8.102 -18.267 42.374 1.00 88.69 238 VAL A C 1
ATOM 1931 O O . VAL A 1 238 ? -6.984 -18.718 42.129 1.00 88.69 238 VAL A O 1
ATOM 1934 N N . LYS A 1 239 ? -9.124 -19.066 42.709 1.00 83.50 239 LYS A N 1
ATOM 1935 C CA . LYS A 1 239 ? -8.975 -20.519 42.883 1.00 83.50 239 LYS A CA 1
ATOM 1936 C C . LYS A 1 239 ? -8.808 -21.219 41.540 1.00 83.50 239 LYS A C 1
ATOM 1938 O O . LYS A 1 239 ? -7.964 -22.104 41.419 1.00 83.50 239 LYS A O 1
ATOM 1943 N N . ARG A 1 240 ? -9.585 -20.814 40.532 1.00 82.75 240 ARG A N 1
ATOM 1944 C CA . ARG A 1 240 ? -9.497 -21.368 39.170 1.00 82.75 240 ARG A CA 1
ATOM 1945 C C . ARG A 1 240 ? -8.440 -20.684 38.303 1.00 82.75 240 ARG A C 1
ATOM 1947 O O . ARG A 1 240 ? -8.130 -21.201 37.236 1.00 82.75 240 ARG A O 1
ATOM 1954 N N . LYS A 1 241 ? -7.870 -19.562 38.760 1.00 87.44 241 LYS A N 1
ATOM 1955 C CA . LYS A 1 241 ? -6.963 -18.691 37.991 1.00 87.44 241 LYS A CA 1
ATOM 1956 C C . LYS A 1 241 ? -7.599 -18.209 36.682 1.00 87.44 241 LYS A C 1
ATOM 1958 O O . LYS A 1 241 ? -6.942 -18.153 35.646 1.00 87.44 241 LYS A O 1
ATOM 1963 N N . VAL A 1 242 ? -8.887 -17.874 36.737 1.00 84.00 242 VAL A N 1
ATOM 1964 C CA . VAL A 1 242 ? -9.661 -17.394 35.586 1.00 84.00 242 VAL A CA 1
ATOM 1965 C C . VAL A 1 242 ? -10.145 -15.977 35.867 1.00 84.00 242 VAL A C 1
ATOM 1967 O O . VAL A 1 242 ? -10.653 -15.694 36.950 1.00 84.00 242 VAL A O 1
ATOM 1970 N N . VAL A 1 243 ? -10.002 -15.095 34.878 1.00 83.00 243 VAL A N 1
ATOM 1971 C CA . VAL A 1 243 ? -10.661 -13.786 34.870 1.00 83.00 243 VAL A CA 1
ATOM 1972 C C . VAL A 1 243 ? -11.946 -13.923 34.062 1.00 83.00 243 VAL A C 1
ATOM 1974 O O . VAL A 1 243 ? -11.901 -14.260 32.878 1.00 83.00 243 VAL A O 1
ATOM 1977 N N . CYS A 1 244 ? -13.082 -13.699 34.714 1.00 81.94 244 CYS A N 1
ATOM 1978 C CA . CYS A 1 244 ? -14.388 -13.630 34.080 1.00 81.94 244 CYS A CA 1
ATOM 1979 C C . CYS A 1 244 ? -14.673 -12.188 33.652 1.00 81.94 244 CYS A C 1
ATOM 1981 O O . CYS A 1 244 ? -14.395 -11.254 34.408 1.00 81.94 244 CYS A O 1
ATOM 1983 N N . ILE A 1 245 ? -15.204 -12.020 32.443 1.00 84.62 245 ILE A N 1
ATOM 1984 C CA . ILE A 1 245 ? -15.593 -10.724 31.886 1.00 84.62 245 ILE A CA 1
ATOM 1985 C C . ILE A 1 245 ? -17.020 -10.875 31.374 1.00 84.62 245 ILE A C 1
ATOM 1987 O O . ILE A 1 245 ? -17.245 -11.602 30.404 1.00 84.62 245 ILE A O 1
ATOM 1991 N N . GLU A 1 246 ? -17.966 -10.210 32.027 1.00 80.56 246 GLU A N 1
ATOM 1992 C CA . GLU A 1 246 ? -19.399 -10.342 31.750 1.00 80.56 246 GLU A CA 1
ATOM 1993 C C . GLU A 1 246 ? -20.070 -8.966 31.743 1.00 80.56 246 GLU A C 1
ATOM 1995 O O . GLU A 1 246 ? -19.621 -8.079 32.470 1.00 80.56 246 GLU A O 1
ATOM 2000 N N . PRO A 1 247 ? -21.133 -8.759 30.947 1.00 82.44 247 PRO A N 1
ATOM 2001 C CA . PRO A 1 247 ? -21.942 -7.551 31.037 1.00 82.44 247 PRO A CA 1
ATOM 2002 C C . PRO A 1 247 ? -22.501 -7.357 32.447 1.00 82.44 247 PRO A C 1
ATOM 2004 O O . PRO A 1 247 ? -22.884 -8.317 33.123 1.00 82.44 247 PRO A O 1
ATOM 2007 N N . PHE A 1 248 ? -22.564 -6.107 32.887 1.00 80.06 248 PHE A N 1
ATOM 2008 C CA . PHE A 1 248 ? -23.007 -5.765 34.230 1.00 80.06 248 PHE A CA 1
ATOM 2009 C C . PHE A 1 248 ? -24.484 -6.112 34.463 1.00 80.06 248 PHE A C 1
ATOM 2011 O O . PHE A 1 248 ? -24.838 -6.659 35.509 1.00 80.06 248 PHE A O 1
ATOM 2018 N N . PHE A 1 249 ? -25.327 -5.863 33.459 1.00 81.06 249 PHE A N 1
ATOM 2019 C CA . PHE A 1 249 ? -26.749 -6.198 33.450 1.00 81.06 249 PHE A CA 1
ATOM 2020 C C . PHE A 1 249 ? -27.054 -7.422 32.586 1.00 81.06 249 PHE A C 1
ATOM 2022 O O . PHE A 1 249 ? -26.242 -7.862 31.771 1.00 81.06 249 PHE A O 1
ATOM 2029 N N . ASP A 1 250 ? -28.262 -7.960 32.754 1.00 80.19 250 ASP A N 1
ATOM 2030 C CA . ASP A 1 250 ? -28.773 -9.032 31.909 1.00 80.19 250 ASP A CA 1
ATOM 2031 C C . ASP A 1 250 ? -28.647 -8.693 30.424 1.00 80.19 250 ASP A C 1
ATOM 2033 O O . ASP A 1 250 ? -29.076 -7.631 29.963 1.00 80.19 250 ASP A O 1
ATOM 2037 N N . TYR A 1 251 ? -28.148 -9.650 29.657 1.00 73.44 251 TYR A N 1
ATOM 2038 C CA . TYR A 1 251 ? -27.828 -9.461 28.253 1.00 73.44 251 TYR A CA 1
ATOM 2039 C C . TYR A 1 251 ? -28.401 -10.591 27.410 1.00 73.44 251 TYR A C 1
ATOM 2041 O O . TYR A 1 251 ? -28.743 -11.668 27.891 1.00 73.44 251 TYR A O 1
ATOM 2049 N N . GLN A 1 252 ? -28.509 -10.355 26.111 1.00 70.69 252 GLN A N 1
ATOM 2050 C CA . GLN A 1 252 ? -28.917 -11.371 25.155 1.00 70.69 252 GLN A CA 1
ATOM 2051 C C . GLN A 1 252 ? -27.959 -11.327 23.975 1.00 70.69 252 GLN A C 1
ATOM 2053 O O . GLN A 1 252 ? -27.672 -10.261 23.432 1.00 70.69 252 GLN A O 1
ATOM 2058 N N . THR A 1 253 ? -27.458 -12.488 23.564 1.00 64.88 253 THR A N 1
ATOM 2059 C CA . THR A 1 253 ? -26.603 -12.587 22.380 1.00 64.88 253 THR A CA 1
ATOM 2060 C C . THR A 1 253 ? -27.424 -13.055 21.186 1.00 64.88 253 THR A C 1
ATOM 2062 O O . THR A 1 253 ? -28.457 -13.699 21.328 1.00 64.88 253 THR A O 1
ATOM 2065 N N . ALA A 1 254 ? -26.959 -12.789 19.967 1.00 55.84 254 ALA A N 1
ATOM 2066 C CA . ALA A 1 254 ? -27.655 -13.274 18.774 1.00 55.84 254 ALA A CA 1
ATOM 2067 C C . ALA A 1 254 ? -27.665 -14.815 18.641 1.00 55.84 254 ALA A C 1
ATOM 2069 O O . ALA A 1 254 ? -28.402 -15.346 17.815 1.00 55.84 254 ALA A O 1
ATOM 2070 N N . VAL A 1 255 ? -26.839 -15.526 19.418 1.00 56.50 255 VAL A N 1
ATOM 2071 C CA . VAL A 1 255 ? -26.782 -16.998 19.440 1.00 56.50 255 VAL A CA 1
ATOM 2072 C C . VAL A 1 255 ? -27.703 -17.576 20.508 1.00 56.50 255 VAL A C 1
ATOM 2074 O O . VAL A 1 255 ? -28.311 -18.619 20.291 1.00 56.50 255 VAL A O 1
ATOM 2077 N N . GLN A 1 256 ? -27.844 -16.889 21.640 1.00 59.19 256 GLN A N 1
ATOM 2078 C CA . GLN A 1 256 ? -28.741 -17.285 22.717 1.00 59.19 256 GLN A CA 1
ATOM 2079 C C . GLN A 1 256 ? -29.972 -16.388 22.693 1.00 59.19 256 GLN A C 1
ATOM 2081 O O . GLN A 1 256 ? -29.947 -15.250 23.151 1.00 59.19 256 GLN A O 1
ATOM 2086 N N . GLN A 1 257 ? -31.078 -16.917 22.168 1.00 63.94 257 GLN A N 1
ATOM 2087 C CA . GLN A 1 257 ? -32.357 -16.200 22.167 1.00 63.94 257 GLN A CA 1
ATOM 2088 C C . GLN A 1 257 ? -32.946 -16.007 23.576 1.00 63.94 257 GLN A C 1
ATOM 2090 O O . GLN A 1 257 ? -33.907 -15.263 23.744 1.00 63.94 257 GLN A O 1
ATOM 2095 N N . THR A 1 258 ? -32.368 -16.651 24.588 1.00 74.69 258 THR A N 1
ATOM 2096 C CA . THR A 1 258 ? -32.729 -16.490 25.992 1.00 74.69 258 THR A CA 1
ATOM 2097 C C . THR A 1 258 ? -31.820 -15.470 26.672 1.00 74.69 258 THR A C 1
ATOM 2099 O O . THR A 1 258 ? -30.591 -15.533 26.562 1.00 74.69 258 THR A O 1
ATOM 2102 N N . LYS A 1 259 ? -32.443 -14.533 27.394 1.00 76.75 259 LYS A N 1
ATOM 2103 C CA . LYS A 1 259 ? -31.763 -13.533 28.222 1.00 76.75 259 LYS A CA 1
ATOM 2104 C C . LYS A 1 259 ? -30.877 -14.245 29.253 1.00 76.75 259 LYS A C 1
ATOM 2106 O O . LYS A 1 259 ? -31.350 -15.130 29.963 1.00 76.75 259 LYS A O 1
ATOM 2111 N N . GLN A 1 260 ? -29.602 -13.890 29.286 1.00 76.81 260 GLN A N 1
ATOM 2112 C CA . GLN A 1 260 ? -28.625 -14.344 30.267 1.00 76.81 260 GLN A CA 1
ATOM 2113 C C . GLN A 1 260 ? -28.589 -13.356 31.431 1.00 76.81 260 GLN A C 1
ATOM 2115 O O . GLN A 1 260 ? -28.781 -12.154 31.230 1.00 76.81 260 GLN A O 1
ATOM 2120 N N . THR A 1 261 ? -28.338 -13.861 32.635 1.00 76.06 261 THR A N 1
ATOM 2121 C CA . THR A 1 261 ? -28.152 -13.017 33.818 1.00 76.06 261 THR A CA 1
ATOM 2122 C C . THR A 1 261 ? -26.804 -12.307 33.741 1.00 76.06 261 THR A C 1
ATOM 2124 O O . THR A 1 261 ? -25.801 -12.929 33.387 1.00 76.06 261 THR A O 1
ATOM 2127 N N . GLY A 1 262 ? -26.795 -11.004 34.019 1.00 74.19 262 GLY A N 1
ATOM 2128 C CA . GLY A 1 262 ? -25.566 -10.211 34.088 1.00 74.19 262 GLY A CA 1
ATOM 2129 C C . GLY A 1 262 ? -24.786 -10.432 35.383 1.00 74.19 262 GLY A C 1
ATOM 2130 O O . GLY A 1 262 ? -25.166 -11.240 36.231 1.00 74.19 262 GLY A O 1
ATOM 2131 N N . PHE A 1 263 ? -23.708 -9.668 35.559 1.00 74.06 263 PHE A N 1
ATOM 2132 C CA . PHE A 1 263 ? -22.901 -9.702 36.780 1.00 74.06 263 PHE A CA 1
ATOM 2133 C C . PHE A 1 263 ? -23.711 -9.330 38.035 1.00 74.06 263 PHE A C 1
ATOM 2135 O O . PHE A 1 263 ? -23.532 -9.932 39.096 1.00 74.06 263 PHE A O 1
ATOM 2142 N N . ILE A 1 264 ? -24.611 -8.345 37.930 1.00 70.25 264 ILE A N 1
ATOM 2143 C CA . ILE A 1 264 ? -25.546 -8.016 39.005 1.00 70.25 264 ILE A CA 1
ATOM 2144 C C . ILE A 1 264 ? -26.800 -8.875 38.895 1.00 70.25 264 ILE A C 1
ATOM 2146 O O . ILE A 1 264 ? -27.565 -8.788 37.937 1.00 70.25 264 ILE A O 1
ATOM 2150 N N . ILE A 1 265 ? -27.074 -9.608 39.971 1.00 65.62 265 ILE A N 1
ATOM 2151 C CA . ILE A 1 265 ? -28.404 -10.138 40.249 1.00 65.62 265 ILE A CA 1
ATOM 2152 C C . ILE A 1 265 ? -29.187 -9.014 40.931 1.00 65.62 265 ILE A C 1
ATOM 2154 O O . ILE A 1 265 ? -28.874 -8.628 42.060 1.00 65.62 265 ILE A O 1
ATOM 2158 N N . LEU A 1 266 ? -30.182 -8.462 40.235 1.00 61.34 266 LEU A N 1
ATOM 2159 C CA . LEU A 1 266 ? -31.121 -7.499 40.809 1.00 61.34 266 LEU A CA 1
ATOM 2160 C C . LEU A 1 266 ? -32.042 -8.226 41.799 1.00 61.34 266 LEU A C 1
ATOM 2162 O O . LEU A 1 266 ? -33.164 -8.590 41.465 1.00 61.34 266 LEU A O 1
ATOM 2166 N N . ASP A 1 267 ? -31.551 -8.441 43.016 1.00 64.19 267 ASP A N 1
ATOM 2167 C CA . ASP A 1 267 ? -32.354 -8.849 44.167 1.00 64.19 267 ASP A CA 1
ATOM 2168 C C . ASP A 1 267 ? -32.505 -7.639 45.101 1.00 64.19 267 ASP A C 1
ATOM 2170 O O . ASP A 1 267 ? -31.658 -7.415 45.978 1.00 64.19 267 ASP A O 1
ATOM 2174 N N . PRO A 1 268 ? -33.501 -6.761 44.864 1.00 60.09 268 PRO A N 1
ATOM 2175 C CA . PRO A 1 268 ? -33.727 -5.621 45.731 1.00 60.09 268 PRO A CA 1
ATOM 2176 C C . PRO A 1 268 ? -34.093 -6.138 47.123 1.00 60.09 268 PRO A C 1
ATOM 2178 O O . PRO A 1 268 ? -35.209 -6.589 47.365 1.00 60.09 268 PRO A O 1
ATOM 2181 N N . LYS A 1 269 ? -33.141 -6.061 48.059 1.00 63.31 269 LYS A N 1
ATOM 2182 C CA . LYS A 1 269 ? -33.421 -6.337 49.468 1.00 63.31 269 LYS A CA 1
ATOM 2183 C C . LYS A 1 269 ? -34.482 -5.353 49.937 1.00 63.31 269 LYS A C 1
ATOM 2185 O O . LYS A 1 269 ? -34.243 -4.149 49.914 1.00 63.31 269 LYS A O 1
ATOM 2190 N N . ASP A 1 270 ? -35.629 -5.862 50.361 1.00 64.12 270 ASP A N 1
ATOM 2191 C CA . ASP A 1 270 ? -36.666 -5.038 50.961 1.00 64.12 270 ASP A CA 1
ATOM 2192 C C . ASP A 1 270 ? -36.247 -4.649 52.388 1.00 64.12 270 ASP A C 1
ATOM 2194 O O . ASP A 1 270 ? -36.071 -5.498 53.266 1.00 64.12 270 ASP A O 1
ATOM 2198 N N . TRP A 1 271 ? -36.031 -3.350 52.604 1.00 68.25 271 TRP A N 1
ATOM 2199 C CA . TRP A 1 271 ? -35.693 -2.781 53.911 1.00 68.25 271 TRP A CA 1
ATOM 2200 C C . TRP A 1 271 ? -36.916 -2.201 54.631 1.00 68.25 271 TRP A C 1
ATOM 2202 O O . TRP A 1 271 ? -36.757 -1.688 55.736 1.00 68.25 271 TRP A O 1
ATOM 2212 N N . SER A 1 272 ? -38.124 -2.307 54.061 1.00 68.50 272 SER A N 1
ATOM 2213 C CA . SER A 1 272 ? -39.359 -1.758 54.640 1.00 68.50 272 SER A CA 1
ATOM 2214 C C . SER A 1 272 ? -39.605 -2.249 56.070 1.00 68.50 272 SER A C 1
ATOM 2216 O O . SER A 1 272 ? -39.937 -1.462 56.950 1.00 68.50 272 SER A O 1
ATOM 2218 N N . LEU A 1 273 ? -39.323 -3.527 56.341 1.00 67.62 273 LEU A N 1
ATOM 2219 C CA . LEU A 1 273 ? -39.459 -4.142 57.668 1.00 67.62 273 LEU A CA 1
ATOM 2220 C C . LEU A 1 273 ? -38.392 -3.701 58.684 1.00 67.62 273 LEU A C 1
ATOM 2222 O O . LEU A 1 273 ? -38.496 -4.032 59.863 1.00 67.62 273 LEU A O 1
ATOM 2226 N N . LYS A 1 274 ? -37.346 -2.995 58.244 1.00 71.12 274 LYS A N 1
ATOM 2227 C CA . LYS A 1 274 ? -36.299 -2.443 59.117 1.00 71.12 274 LYS A CA 1
ATOM 2228 C C . LYS A 1 274 ? -36.519 -0.966 59.438 1.00 71.12 274 LYS A C 1
ATOM 2230 O O . LYS A 1 274 ? -35.786 -0.426 60.264 1.00 71.12 274 LYS A O 1
ATOM 2235 N N . GLN A 1 275 ? -37.490 -0.322 58.793 1.00 68.88 275 GLN A N 1
ATOM 2236 C CA . GLN A 1 275 ? -37.841 1.066 59.050 1.00 68.88 275 GLN A CA 1
ATOM 2237 C C . GLN A 1 275 ? -38.920 1.133 60.135 1.00 68.88 275 GLN A C 1
ATOM 2239 O O . GLN A 1 275 ? -40.025 0.622 59.973 1.00 68.88 275 GLN A O 1
ATOM 2244 N N . ASP A 1 276 ? -38.596 1.777 61.252 1.00 73.25 276 ASP A N 1
ATOM 2245 C CA . ASP A 1 276 ? -39.568 2.076 62.301 1.00 73.25 276 ASP A CA 1
ATOM 2246 C C . ASP A 1 276 ? -40.394 3.307 61.894 1.00 73.25 276 ASP A C 1
ATOM 2248 O O . ASP A 1 276 ? -39.956 4.444 62.053 1.00 73.25 276 ASP A O 1
ATOM 2252 N N . LEU A 1 277 ? -41.590 3.078 61.341 1.00 73.44 277 LEU A N 1
ATOM 2253 C CA . LEU A 1 277 ? -42.515 4.135 60.905 1.00 73.44 277 LEU A CA 1
ATOM 2254 C C . LEU A 1 277 ? -43.178 4.892 62.071 1.00 73.44 277 LEU A C 1
ATOM 2256 O O . LEU A 1 277 ? -43.912 5.847 61.831 1.00 73.44 277 LEU A O 1
ATOM 2260 N N . SER A 1 278 ? -42.954 4.472 63.324 1.00 78.50 278 SER A N 1
ATOM 2261 C CA . SER A 1 278 ? -43.505 5.147 64.508 1.00 78.50 278 SER A CA 1
ATOM 2262 C C . SER A 1 278 ? -42.690 6.364 64.960 1.00 78.50 278 SER A C 1
ATOM 2264 O O . SER A 1 278 ? -43.104 7.073 65.877 1.00 78.50 278 SER A O 1
ATOM 2266 N N . LYS A 1 279 ? -41.543 6.623 64.320 1.00 75.75 279 LYS A N 1
ATOM 2267 C CA . LYS A 1 279 ? -40.640 7.735 64.630 1.00 75.75 279 LYS A CA 1
ATOM 2268 C C . LYS A 1 279 ? -40.425 8.617 63.406 1.00 75.75 279 LYS A C 1
ATOM 2270 O O . LYS A 1 279 ? -40.437 8.133 62.273 1.00 75.75 279 LYS A O 1
ATOM 2275 N N . GLU A 1 280 ? -40.198 9.910 63.639 1.00 74.94 280 GLU A N 1
ATOM 2276 C CA . GLU A 1 280 ? -39.726 10.806 62.582 1.00 74.94 280 GLU A CA 1
ATOM 2277 C C . GLU A 1 280 ? -38.414 10.258 62.016 1.00 74.94 280 GLU A C 1
ATOM 2279 O O . GLU A 1 280 ? -37.490 9.910 62.753 1.00 74.94 280 GLU A O 1
ATOM 2284 N N . SER A 1 281 ? -38.376 10.113 60.696 1.00 68.88 281 SER A N 1
ATOM 2285 C CA . SER A 1 281 ? -37.210 9.636 59.965 1.00 68.88 281 SER A CA 1
ATOM 2286 C C . SER A 1 281 ? -36.729 10.739 59.037 1.00 68.88 281 SER A C 1
ATOM 2288 O O . SER A 1 281 ? -37.512 11.340 58.304 1.00 68.88 281 SER A O 1
ATOM 2290 N N . GLU A 1 282 ? -35.428 11.001 59.077 1.00 69.00 282 GLU A N 1
ATOM 2291 C CA . GLU A 1 282 ? -34.764 11.924 58.167 1.00 69.00 282 GLU A CA 1
ATOM 2292 C C . GLU A 1 282 ? -34.175 11.134 56.997 1.00 69.00 282 GLU A C 1
ATOM 2294 O O . GLU A 1 282 ? -33.588 10.063 57.173 1.00 69.00 282 GLU A O 1
ATOM 2299 N N . ILE A 1 283 ? -34.359 11.648 55.781 1.00 66.31 283 ILE A N 1
ATOM 2300 C CA . ILE A 1 283 ? -33.744 11.090 54.578 1.00 66.31 283 ILE A CA 1
ATOM 2301 C C . ILE A 1 283 ? -32.483 11.899 54.304 1.00 66.31 283 ILE A C 1
ATOM 2303 O O . ILE A 1 283 ? -32.552 13.012 53.787 1.00 66.31 283 ILE A O 1
ATOM 2307 N N . GLU A 1 284 ? -31.329 11.327 54.628 1.00 64.38 284 GLU A N 1
ATOM 2308 C CA . GLU A 1 284 ? -30.040 11.864 54.207 1.00 64.38 284 GLU A CA 1
ATOM 2309 C C . GLU A 1 284 ? -29.670 11.274 52.840 1.00 64.38 284 GLU A C 1
ATOM 2311 O O . GLU A 1 284 ? -29.679 10.056 52.628 1.00 64.38 284 GLU A O 1
ATOM 2316 N N . ILE A 1 285 ? -29.372 12.139 51.873 1.00 61.03 285 ILE A N 1
ATOM 2317 C CA . ILE A 1 285 ? -28.918 11.708 50.551 1.00 61.03 285 ILE A CA 1
ATOM 2318 C C . ILE A 1 285 ? -27.477 11.209 50.697 1.00 61.03 285 ILE A C 1
ATOM 2320 O O . ILE A 1 285 ? -26.543 11.991 50.808 1.00 61.03 285 ILE A O 1
ATOM 2324 N N . PHE A 1 286 ? -27.298 9.887 50.675 1.00 59.00 286 PHE A N 1
ATOM 2325 C CA . PHE A 1 286 ? -26.009 9.228 50.927 1.00 59.00 286 PHE A CA 1
ATOM 2326 C C . PHE A 1 286 ? -24.931 9.492 49.852 1.00 59.00 286 PHE A C 1
ATOM 2328 O O . PHE A 1 286 ? -23.778 9.102 50.020 1.00 59.00 286 PHE A O 1
ATOM 2335 N N . SER A 1 287 ? -25.274 10.117 48.719 1.00 62.88 287 SER A N 1
ATOM 2336 C CA . SER A 1 287 ? -24.326 10.335 47.620 1.00 62.88 287 SER A CA 1
ATOM 2337 C C . SER A 1 287 ? -24.539 11.658 46.891 1.00 62.88 287 SER A C 1
ATOM 2339 O O . SER A 1 287 ? -25.627 11.916 46.375 1.00 62.88 287 SER A O 1
ATOM 2341 N N . ASP A 1 288 ? -23.462 12.422 46.737 1.00 71.75 288 ASP A N 1
ATOM 2342 C CA . ASP A 1 288 ? -23.430 13.756 46.123 1.00 71.75 288 ASP A CA 1
ATOM 2343 C C . ASP A 1 288 ? -23.393 13.713 44.575 1.00 71.75 288 ASP A C 1
ATOM 2345 O O . ASP A 1 288 ? -22.752 14.539 43.924 1.00 71.75 288 ASP A O 1
ATOM 2349 N N . TYR A 1 289 ? -24.031 12.702 43.969 1.00 79.50 289 TYR A N 1
ATOM 2350 C CA . TYR A 1 289 ? -24.004 12.508 42.518 1.00 79.50 289 TYR A CA 1
ATOM 2351 C C . TYR A 1 289 ? -24.735 13.627 41.779 1.00 79.50 289 TYR A C 1
ATOM 2353 O O . TYR A 1 289 ? -25.793 14.101 42.206 1.00 79.50 289 TYR A O 1
ATOM 2361 N N . GLU A 1 290 ? -24.184 13.994 40.622 1.00 87.12 290 GLU A N 1
ATOM 2362 C CA . GLU A 1 290 ? -24.816 14.932 39.712 1.00 87.12 290 GLU A CA 1
ATOM 2363 C C . GLU A 1 290 ? -26.151 14.392 39.193 1.00 87.12 290 GLU A C 1
ATOM 2365 O O . GLU A 1 290 ? -26.292 13.214 38.852 1.00 87.12 290 GLU A O 1
ATOM 2370 N N . ARG A 1 291 ? -27.131 15.290 39.096 1.00 87.19 291 ARG A N 1
ATOM 2371 C CA . ARG A 1 291 ? -28.482 15.001 38.614 1.00 87.19 291 ARG A CA 1
ATOM 2372 C C . ARG A 1 291 ? -28.515 14.595 37.145 1.00 87.19 291 ARG A C 1
ATOM 2374 O O . ARG A 1 291 ? -29.375 13.812 36.758 1.00 87.19 291 ARG A O 1
ATOM 2381 N N . GLU A 1 292 ? -27.633 15.138 36.314 1.00 90.38 292 GLU A N 1
ATOM 2382 C CA . GLU A 1 292 ? -27.611 14.836 34.884 1.00 90.38 292 GLU A CA 1
ATOM 2383 C C . GLU A 1 292 ? -26.409 13.976 34.529 1.00 90.38 292 GLU A C 1
ATOM 2385 O O . GLU A 1 292 ? -25.273 14.340 34.817 1.00 90.38 292 GLU A O 1
ATOM 2390 N N . TRP A 1 293 ? -26.649 12.835 33.895 1.00 90.69 293 TRP A N 1
ATOM 2391 C CA . TRP A 1 293 ? -25.604 11.954 33.394 1.00 90.69 293 TRP A CA 1
ATOM 2392 C C . TRP A 1 293 ? -25.642 11.963 31.873 1.00 90.69 293 TRP A C 1
ATOM 2394 O O . TRP A 1 293 ? -26.681 11.711 31.264 1.00 90.69 293 TRP A O 1
ATOM 2404 N N . LEU A 1 294 ? -24.507 12.279 31.265 1.00 89.44 294 LEU A N 1
ATOM 2405 C CA . LEU A 1 294 ? -24.313 12.308 29.827 1.00 89.44 294 LEU A CA 1
ATOM 2406 C C . LEU A 1 294 ? -23.408 11.144 29.436 1.00 89.44 294 LEU A C 1
ATOM 2408 O O . LEU A 1 294 ? -22.247 11.104 29.828 1.00 89.44 294 LEU A O 1
ATOM 2412 N N . PHE A 1 295 ? -23.927 10.213 28.654 1.00 88.00 295 PHE A N 1
ATOM 2413 C CA . PHE A 1 295 ? -23.158 9.131 28.056 1.00 88.00 295 PHE A CA 1
ATOM 2414 C C . PHE A 1 295 ? -22.859 9.505 26.617 1.00 88.00 295 PHE A C 1
ATOM 2416 O O . PHE A 1 295 ? -23.784 9.818 25.871 1.00 88.00 295 PHE A O 1
ATOM 2423 N N . LYS A 1 296 ? -21.592 9.495 26.219 1.00 89.50 296 LYS A N 1
ATOM 2424 C CA . LYS A 1 296 ? -21.194 9.849 24.859 1.00 89.50 296 LYS A CA 1
ATOM 2425 C C . LYS A 1 296 ? -20.084 8.960 24.329 1.00 89.50 296 LYS A C 1
ATOM 2427 O O . LYS A 1 296 ? -19.290 8.404 25.083 1.00 89.50 296 LYS A O 1
ATOM 2432 N N . HIS A 1 297 ? -20.033 8.834 23.013 1.00 87.69 297 HIS A N 1
ATOM 2433 C CA . HIS A 1 297 ? -18.871 8.274 22.333 1.00 87.69 297 HIS A CA 1
ATOM 2434 C C . HIS A 1 297 ? -17.769 9.320 22.201 1.00 87.69 297 HIS A C 1
ATOM 2436 O O . HIS A 1 297 ? -18.013 10.513 22.384 1.00 87.69 297 HIS A O 1
ATOM 2442 N N . LYS A 1 298 ? -16.555 8.864 21.890 1.00 87.62 298 LYS A N 1
ATOM 2443 C CA . LYS A 1 298 ? -15.438 9.759 21.606 1.00 87.62 298 LYS A CA 1
ATOM 2444 C C . LYS A 1 298 ? -15.765 10.618 20.384 1.00 87.62 298 LYS A C 1
ATOM 2446 O O . LYS A 1 298 ? -16.225 10.101 19.362 1.00 87.62 298 LYS A O 1
ATOM 2451 N N . ASP A 1 299 ? -15.492 11.911 20.468 1.00 83.25 299 ASP A N 1
ATOM 2452 C CA . ASP A 1 299 ? -15.677 12.819 19.339 1.00 83.25 299 ASP A CA 1
ATOM 2453 C C . ASP A 1 299 ? -14.655 12.521 18.227 1.00 83.25 299 ASP A C 1
ATOM 2455 O O . ASP A 1 299 ? -13.478 12.281 18.494 1.00 83.25 299 ASP A O 1
ATOM 2459 N N . ASP A 1 300 ? -15.112 12.540 16.974 1.00 81.19 300 ASP A N 1
ATOM 2460 C CA . ASP A 1 300 ? -14.278 12.378 15.779 1.00 81.19 300 ASP A CA 1
ATOM 2461 C C . ASP A 1 300 ? -14.466 13.597 14.877 1.00 81.19 300 ASP A C 1
ATOM 2463 O O . ASP A 1 300 ? -15.432 13.688 14.117 1.00 81.19 300 ASP A O 1
ATOM 2467 N N . SER A 1 301 ? -13.558 14.566 14.993 1.00 77.12 301 SER A N 1
ATOM 2468 C CA . SER A 1 301 ? -13.634 15.822 14.243 1.00 77.12 301 SER A CA 1
ATOM 2469 C C . SER A 1 301 ? -13.364 15.655 12.746 1.00 77.12 301 SER A C 1
ATOM 2471 O O . SER A 1 301 ? -13.700 16.558 11.981 1.00 77.12 301 SER A O 1
ATOM 2473 N N . ALA A 1 302 ? -12.790 14.524 12.320 1.00 76.25 302 ALA A N 1
ATOM 2474 C CA . ALA A 1 302 ? -12.532 14.233 10.913 1.00 76.25 302 ALA A CA 1
ATOM 2475 C C . ALA A 1 302 ? -13.778 13.690 10.185 1.00 76.25 302 ALA A C 1
ATOM 2477 O O . ALA A 1 302 ? -13.853 13.752 8.956 1.00 76.25 302 ALA A O 1
ATOM 2478 N N . ASP A 1 303 ? -14.785 13.201 10.922 1.00 77.38 303 ASP A N 1
ATOM 2479 C CA . ASP A 1 303 ? -16.052 12.722 10.363 1.00 77.38 303 ASP A CA 1
ATOM 2480 C C . ASP A 1 303 ? -17.000 13.883 10.029 1.00 77.38 303 ASP A C 1
ATOM 2482 O O . ASP A 1 303 ? -17.921 14.250 10.768 1.00 77.38 303 ASP A O 1
ATOM 2486 N N . GLY A 1 304 ? -16.778 14.463 8.853 1.00 76.31 304 GLY A N 1
ATOM 2487 C CA . GLY A 1 304 ? -17.574 15.567 8.339 1.00 76.31 304 GLY A CA 1
ATOM 2488 C C . GLY A 1 304 ? -19.036 15.212 8.082 1.00 76.31 304 GLY A C 1
ATOM 2489 O O . GLY A 1 304 ? -19.896 16.097 8.102 1.00 76.31 304 GLY A O 1
ATOM 2490 N N . ALA A 1 305 ? -19.349 13.935 7.851 1.00 75.50 305 ALA A N 1
ATOM 2491 C CA . ALA A 1 305 ? -20.731 13.504 7.702 1.00 75.50 305 ALA A CA 1
ATOM 2492 C C . ALA A 1 305 ? -21.470 13.575 9.040 1.00 75.50 305 ALA A C 1
ATOM 2494 O O . ALA A 1 305 ? -22.578 14.120 9.089 1.00 75.50 305 ALA A O 1
ATOM 2495 N N . LEU A 1 306 ? -20.853 13.072 10.116 1.00 79.19 306 LEU A N 1
ATOM 2496 C CA . LEU A 1 306 ? -21.426 13.134 11.460 1.00 79.19 306 LEU A CA 1
ATOM 2497 C C . LEU A 1 306 ? -21.694 14.584 11.867 1.00 79.19 306 LEU A C 1
ATOM 2499 O O . LEU A 1 306 ? -22.817 14.911 12.256 1.00 79.19 306 LEU A O 1
ATOM 2503 N N . LYS A 1 307 ? -20.706 15.461 11.674 1.00 80.81 307 LYS A N 1
ATOM 2504 C CA . LYS A 1 307 ? -20.820 16.896 11.958 1.00 80.81 307 LYS A CA 1
ATOM 2505 C C . LYS A 1 307 ? -21.988 17.545 11.210 1.00 80.81 307 LYS A C 1
ATOM 2507 O O . LYS A 1 307 ? -22.876 18.121 11.831 1.00 80.81 307 LYS A O 1
ATOM 2512 N N . LYS A 1 308 ? -22.064 17.369 9.883 1.00 79.81 308 LYS A N 1
ATOM 2513 C CA . LYS A 1 308 ? -23.155 17.927 9.058 1.00 79.81 308 LYS A CA 1
ATOM 2514 C C . LYS A 1 308 ? -24.537 17.456 9.509 1.00 79.81 308 LYS A C 1
ATOM 2516 O O . LYS A 1 308 ? -25.497 18.222 9.443 1.00 79.81 308 LYS A O 1
ATOM 2521 N N . MET A 1 309 ? -24.661 16.203 9.941 1.00 77.69 309 MET A N 1
ATOM 2522 C CA . MET A 1 309 ? -25.927 15.667 10.442 1.00 77.69 309 MET A CA 1
ATOM 2523 C C . MET A 1 309 ? -26.296 16.256 11.803 1.00 77.69 309 MET A C 1
ATOM 2525 O O . MET A 1 309 ? -27.439 16.671 11.989 1.00 77.69 309 MET A O 1
ATOM 2529 N N . GLN A 1 310 ? -25.341 16.345 12.728 1.00 81.94 310 GLN A N 1
ATOM 2530 C CA . GLN A 1 310 ? -25.565 16.964 14.034 1.00 81.94 310 GLN A CA 1
ATOM 2531 C C . GLN A 1 310 ? -25.974 18.440 13.895 1.00 81.94 310 GLN A C 1
ATOM 2533 O O . GLN A 1 310 ? -26.957 18.858 14.511 1.00 81.94 310 GLN A O 1
ATOM 2538 N N . ASP A 1 311 ? -25.309 19.189 13.010 1.00 83.88 311 ASP A N 1
ATOM 2539 C CA . ASP A 1 311 ? -25.625 20.591 12.710 1.00 83.88 311 ASP A CA 1
ATOM 2540 C C . ASP A 1 311 ? -27.019 20.741 12.081 1.00 83.88 311 ASP A C 1
ATOM 2542 O O . ASP A 1 311 ? -27.797 21.619 12.462 1.00 83.88 311 ASP A O 1
ATOM 2546 N N . ARG A 1 312 ? -27.372 19.855 11.138 1.00 82.25 312 ARG A N 1
ATOM 2547 C CA . ARG A 1 312 ? -28.669 19.886 10.445 1.00 82.25 312 ARG A CA 1
ATOM 2548 C C . ARG A 1 312 ? -29.845 19.629 11.382 1.00 82.25 312 ARG A C 1
ATOM 2550 O O . ARG A 1 312 ? -30.893 20.248 11.216 1.00 82.25 312 ARG A O 1
ATOM 2557 N N . PHE A 1 313 ? -29.698 18.688 12.311 1.00 79.81 313 PHE A N 1
ATOM 2558 C CA . PHE A 1 313 ? -30.782 18.260 13.198 1.00 79.81 313 PHE A CA 1
ATOM 2559 C C . PHE A 1 313 ? -30.720 18.893 14.591 1.00 79.81 313 PHE A C 1
ATOM 2561 O O . PHE A 1 313 ? -31.578 18.590 15.417 1.00 79.81 313 PHE A O 1
ATOM 2568 N N . GLN A 1 314 ? -29.728 19.756 14.854 1.00 80.81 314 GLN A N 1
ATOM 2569 C CA . GLN A 1 314 ? -29.474 20.367 16.167 1.00 80.81 314 GLN A CA 1
ATOM 2570 C C . GLN A 1 314 ? -29.474 19.324 17.296 1.00 80.81 314 GLN A C 1
ATOM 2572 O O . GLN A 1 314 ? -29.990 19.545 18.391 1.00 80.81 314 GLN A O 1
ATOM 2577 N N . SER A 1 315 ? -28.926 18.146 16.998 1.00 78.06 315 SER A N 1
ATOM 2578 C CA . SER A 1 315 ? -28.969 16.981 17.871 1.00 78.06 315 SER A CA 1
ATOM 2579 C C . SER A 1 315 ? -27.604 16.321 17.911 1.00 78.06 315 SER A C 1
ATOM 2581 O O . SER A 1 315 ? -26.964 16.124 16.879 1.00 78.06 315 SER A O 1
ATOM 2583 N N . LYS A 1 316 ? -27.157 15.961 19.111 1.00 78.00 316 LYS A N 1
ATOM 2584 C CA . LYS A 1 316 ? -25.879 15.290 19.315 1.00 78.00 316 LYS A CA 1
ATOM 2585 C C . LYS A 1 316 ? -26.051 13.780 19.182 1.00 78.00 316 LYS A C 1
ATOM 2587 O O . LYS A 1 316 ? -26.412 13.079 20.123 1.00 78.00 316 LYS A O 1
ATOM 2592 N N . ILE A 1 317 ? -25.831 13.291 17.966 1.00 76.44 317 ILE A N 1
ATOM 2593 C CA . ILE A 1 317 ? -25.913 11.867 17.624 1.00 76.44 317 ILE A CA 1
ATOM 2594 C C . ILE A 1 317 ? -24.788 11.109 18.339 1.00 76.44 317 ILE A C 1
ATOM 2596 O O . ILE A 1 317 ? -23.629 11.509 18.250 1.00 76.44 317 ILE A O 1
ATOM 2600 N N . GLY A 1 318 ? -25.130 10.002 19.004 1.00 74.75 318 GLY A N 1
ATOM 2601 C CA . GLY A 1 318 ? -24.180 9.196 19.781 1.00 74.75 318 GLY A CA 1
ATOM 2602 C C . GLY A 1 318 ? -24.005 9.651 21.233 1.00 74.75 318 GLY A C 1
ATOM 2603 O O . GLY A 1 318 ? -23.175 9.078 21.942 1.00 74.75 318 GLY A O 1
ATOM 2604 N N . GLU A 1 319 ? -24.799 10.635 21.675 1.00 84.06 319 G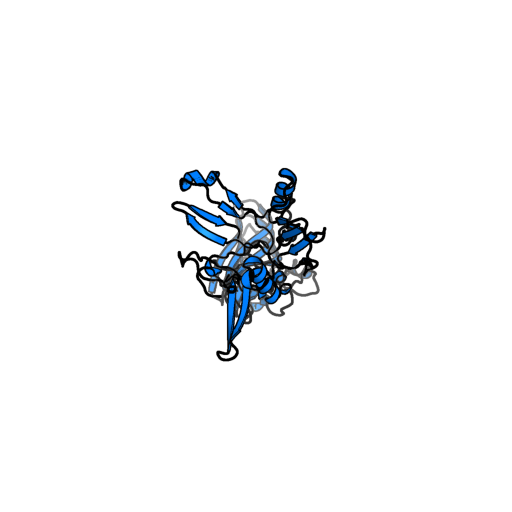LU A N 1
ATOM 2605 C CA . GLU A 1 319 ? -24.929 11.035 23.075 1.00 84.06 319 GLU A CA 1
ATOM 2606 C C . GLU A 1 319 ? -26.312 10.655 23.632 1.00 84.06 319 GLU A C 1
ATOM 2608 O O . GLU A 1 319 ? -27.336 10.788 22.959 1.00 84.06 319 GLU A O 1
ATOM 2613 N N . ALA A 1 320 ? -26.353 10.212 24.885 1.00 83.88 320 ALA A N 1
ATOM 2614 C CA . ALA A 1 320 ? -27.571 9.941 25.633 1.00 83.88 320 ALA A CA 1
ATOM 2615 C C . ALA A 1 320 ? -27.527 10.677 26.974 1.00 83.88 320 ALA A C 1
ATOM 2617 O O . ALA A 1 320 ? -26.552 10.589 27.719 1.00 83.88 320 ALA A O 1
ATOM 2618 N N . LYS A 1 321 ? -28.604 11.395 27.298 1.00 87.50 321 LYS A N 1
ATOM 2619 C CA . LYS A 1 321 ? -28.757 12.104 28.570 1.00 87.50 321 LYS A CA 1
ATOM 2620 C C . LYS A 1 321 ? -29.764 11.376 29.450 1.00 87.50 321 LYS A C 1
ATOM 2622 O O . LYS A 1 321 ? -30.899 11.153 29.038 1.00 87.50 321 LYS A O 1
ATOM 2627 N N . TYR A 1 322 ? -29.366 11.077 30.678 1.00 87.25 322 TYR A N 1
ATOM 2628 C CA . TYR A 1 322 ? -30.248 10.603 31.735 1.00 87.25 322 TYR A CA 1
ATOM 2629 C C . TYR A 1 322 ? -30.333 11.660 32.838 1.00 87.25 322 TYR A C 1
ATOM 2631 O O . TYR A 1 322 ? -29.312 12.189 33.274 1.00 87.25 322 TYR A O 1
ATOM 2639 N N . ALA A 1 323 ? -31.543 11.994 33.279 1.00 86.38 323 ALA A N 1
ATOM 2640 C CA . ALA A 1 323 ? -31.768 12.981 34.329 1.00 86.38 323 ALA A CA 1
ATOM 2641 C C . ALA A 1 323 ? -32.443 12.313 35.529 1.00 86.38 323 ALA A C 1
ATOM 2643 O O . ALA A 1 323 ? -33.5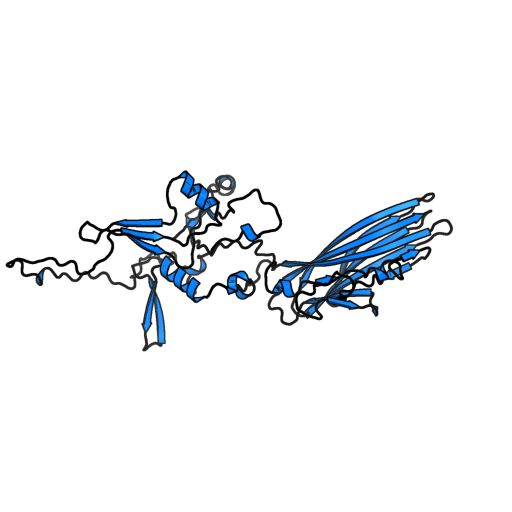50 11.785 35.419 1.00 86.38 323 ALA A O 1
ATOM 2644 N N . PHE A 1 324 ? -31.771 12.340 36.676 1.00 83.12 324 PHE A N 1
ATOM 2645 C CA . PHE A 1 324 ? -32.338 11.905 37.944 1.00 83.12 324 PHE A CA 1
ATOM 2646 C C . PHE A 1 324 ? -33.281 12.970 38.531 1.00 83.12 324 PHE A C 1
ATOM 2648 O O . PHE A 1 324 ? -33.324 14.118 38.086 1.00 83.12 324 PHE A O 1
ATOM 2655 N N . THR A 1 325 ? -34.055 12.581 39.546 1.00 82.75 325 THR A N 1
ATOM 2656 C CA . THR A 1 325 ? -35.000 13.469 40.240 1.00 82.75 325 THR A CA 1
ATOM 2657 C C . THR A 1 325 ? -34.290 14.576 41.033 1.00 82.75 325 THR A C 1
ATOM 2659 O O . THR A 1 325 ? -33.080 14.533 41.252 1.00 82.75 325 THR A O 1
ATOM 2662 N N . GLU A 1 326 ? -35.048 15.571 41.507 1.00 80.06 326 GLU A N 1
ATOM 2663 C CA . GLU A 1 326 ? -34.527 16.762 42.208 1.00 80.06 326 GLU A CA 1
ATOM 2664 C C . GLU A 1 326 ? -33.776 16.472 43.517 1.00 80.06 326 GLU A C 1
ATOM 2666 O O . GLU A 1 326 ? -33.101 17.352 44.039 1.00 80.06 326 GLU A O 1
ATOM 2671 N N . ARG A 1 327 ? -33.830 15.232 44.018 1.00 76.06 327 ARG A N 1
ATOM 2672 C CA . ARG A 1 327 ? -33.053 14.791 45.185 1.00 76.06 327 ARG A CA 1
ATOM 2673 C C . ARG A 1 327 ? -31.544 14.691 44.925 1.00 76.06 327 ARG A C 1
ATOM 2675 O O . ARG A 1 327 ? -30.798 14.438 45.856 1.00 76.06 327 ARG A O 1
ATOM 2682 N N . PHE A 1 328 ? -31.096 14.792 43.675 1.00 81.19 328 PHE A N 1
ATOM 2683 C CA . PHE A 1 328 ? -29.677 14.770 43.319 1.00 81.19 328 PHE A CA 1
ATOM 2684 C C . PHE A 1 328 ? -29.142 16.183 43.098 1.00 81.19 328 PHE A C 1
ATOM 2686 O O . PHE A 1 328 ? -29.877 17.090 42.696 1.00 81.19 328 PHE A O 1
ATOM 2693 N N . LYS A 1 329 ? -27.838 16.362 43.318 1.00 84.38 329 LYS A N 1
ATOM 2694 C CA . LYS A 1 329 ? -27.175 17.661 43.215 1.00 84.38 329 LYS A CA 1
ATOM 2695 C C . LYS A 1 329 ? -27.284 18.220 41.791 1.00 84.38 329 LYS A C 1
ATOM 2697 O O . LYS A 1 329 ? -26.973 17.505 40.834 1.00 84.38 329 LYS A O 1
ATOM 2702 N N . PRO A 1 330 ? -27.664 19.498 41.611 1.00 84.94 330 PRO A N 1
ATOM 2703 C CA . PRO A 1 330 ? -27.602 20.141 40.306 1.00 84.94 330 PRO A CA 1
ATOM 2704 C C . PRO A 1 330 ? -26.180 20.073 39.735 1.00 84.94 330 PRO A C 1
ATOM 2706 O O . PRO A 1 330 ? -25.226 20.544 40.351 1.00 84.94 330 PRO A O 1
ATOM 2709 N N . GLY A 1 331 ? -26.041 19.467 38.561 1.00 87.31 331 GLY A N 1
ATOM 2710 C CA . GLY A 1 331 ? -24.759 19.259 37.900 1.00 87.31 331 GLY A CA 1
ATOM 2711 C C . GLY A 1 331 ? -24.885 18.257 36.761 1.00 87.31 331 GLY A C 1
ATOM 2712 O O . GLY A 1 331 ? -25.907 17.573 36.642 1.00 87.31 331 GLY A O 1
ATOM 2713 N N . THR A 1 332 ? -23.832 18.170 35.951 1.00 89.69 332 THR A N 1
ATOM 2714 C CA . THR A 1 332 ? -23.734 17.227 34.836 1.00 89.69 332 THR A CA 1
ATOM 2715 C C . THR A 1 332 ? -22.453 16.416 34.957 1.00 89.69 332 THR A C 1
ATOM 2717 O O . THR A 1 332 ? -21.366 16.983 35.042 1.00 89.69 332 THR A O 1
ATOM 2720 N N . LYS A 1 333 ? -22.581 15.091 34.907 1.00 90.25 333 LYS A N 1
ATOM 2721 C CA . LYS A 1 333 ? -21.473 14.143 34.837 1.00 90.25 333 LYS A CA 1
ATOM 2722 C C . LYS A 1 333 ? -21.424 13.508 33.461 1.00 90.25 333 LYS A C 1
ATOM 2724 O O . LYS A 1 333 ? -22.435 12.990 32.998 1.00 90.25 333 LYS A O 1
ATOM 2729 N N . SER A 1 334 ? -20.262 13.512 32.819 1.00 89.50 334 SER A N 1
ATOM 2730 C CA . SER A 1 334 ? -20.080 12.876 31.513 1.00 89.50 334 SER A CA 1
ATOM 2731 C C . SER A 1 334 ? -19.280 11.581 31.610 1.00 89.50 334 SER A C 1
ATOM 2733 O O . SER A 1 334 ? -18.203 11.561 32.206 1.00 89.50 334 SER A O 1
ATOM 2735 N N . PHE A 1 335 ? -19.773 10.538 30.954 1.00 88.81 335 PHE A N 1
ATOM 2736 C CA . PHE A 1 335 ? -19.071 9.292 30.680 1.00 88.81 335 PHE A CA 1
ATOM 2737 C C . PHE A 1 335 ? -18.814 9.219 29.180 1.00 88.81 335 PHE A C 1
ATOM 2739 O O . PHE A 1 335 ? -19.751 9.204 28.384 1.00 88.81 335 PHE A O 1
ATOM 2746 N N . GLU A 1 336 ? -17.542 9.211 28.804 1.00 90.81 336 GLU A N 1
ATOM 2747 C CA . GLU A 1 336 ? -17.117 9.126 27.411 1.00 90.81 336 GLU A CA 1
ATOM 2748 C C . GLU A 1 336 ? -16.503 7.752 27.135 1.00 90.81 336 GLU A C 1
ATOM 2750 O O . GLU A 1 336 ? -15.680 7.279 27.924 1.00 90.81 336 GLU A O 1
ATOM 2755 N N . ASN A 1 337 ? -16.882 7.122 26.017 1.00 89.69 337 ASN A N 1
ATOM 2756 C CA . ASN A 1 337 ? -16.201 5.924 25.537 1.00 89.69 337 ASN A CA 1
ATOM 2757 C C . ASN A 1 337 ? -14.736 6.248 25.239 1.00 89.69 337 ASN A C 1
ATOM 2759 O O . ASN A 1 337 ? -14.437 7.111 24.418 1.00 89.69 337 ASN A O 1
ATOM 2763 N N . ARG A 1 338 ? -13.809 5.532 25.875 1.00 88.69 338 ARG A N 1
ATOM 2764 C CA . ARG A 1 338 ? -12.383 5.890 25.834 1.00 88.69 338 ARG A CA 1
ATOM 2765 C C . ARG A 1 338 ? -11.663 5.541 24.530 1.00 88.69 338 ARG A C 1
ATOM 2767 O O . ARG A 1 338 ? -10.490 5.882 24.394 1.00 88.69 338 ARG A O 1
ATOM 2774 N N . PHE A 1 339 ? -12.312 4.849 23.595 1.00 87.31 339 PHE A N 1
ATOM 2775 C CA . PHE A 1 339 ? -11.663 4.384 22.365 1.00 87.31 339 PHE A CA 1
ATOM 2776 C C . PHE A 1 339 ? -12.520 4.564 21.116 1.00 87.31 339 PHE A C 1
ATOM 2778 O O . PHE A 1 339 ? -11.990 4.957 20.082 1.00 87.31 339 PHE A O 1
ATOM 2785 N N . PHE A 1 340 ? -13.818 4.273 21.204 1.00 86.81 340 PHE A N 1
ATOM 2786 C CA . PHE A 1 340 ? -14.703 4.248 20.049 1.00 86.81 340 PHE A CA 1
ATOM 2787 C C . PHE A 1 340 ? -15.450 5.563 19.848 1.00 86.81 340 PHE A C 1
ATOM 2789 O O . PHE A 1 340 ? -16.078 6.096 20.768 1.00 86.81 340 PHE A O 1
ATOM 2796 N N . SER A 1 341 ? -15.447 6.019 18.601 1.00 86.31 341 SER A N 1
ATOM 2797 C CA . SER A 1 341 ? -16.250 7.130 18.107 1.00 86.31 341 SER A CA 1
ATOM 2798 C C . SER A 1 341 ? -17.548 6.660 17.451 1.00 86.31 341 SER A C 1
ATOM 2800 O O . SER A 1 341 ? -17.686 5.508 17.029 1.00 86.31 341 SER A O 1
ATOM 2802 N N . THR A 1 342 ? -18.514 7.574 17.345 1.00 82.00 342 THR A N 1
ATOM 2803 C CA . THR A 1 342 ? -19.804 7.323 16.685 1.00 82.00 342 THR A CA 1
ATOM 2804 C C . THR A 1 342 ? -19.612 7.019 15.196 1.00 82.00 342 THR A C 1
ATOM 2806 O O . THR A 1 342 ? -18.810 7.668 14.521 1.00 82.00 342 THR A O 1
ATOM 2809 N N . LEU A 1 343 ? -20.388 6.065 14.669 1.00 78.50 343 LEU A N 1
ATOM 2810 C CA . LEU A 1 343 ? -20.481 5.755 13.241 1.00 78.50 343 LEU A CA 1
ATOM 2811 C C . LEU A 1 343 ? -21.905 5.937 12.736 1.00 78.50 343 LEU A C 1
ATOM 2813 O O . LEU A 1 343 ? -22.854 5.373 13.287 1.00 78.50 343 LEU A O 1
ATOM 2817 N N . MET A 1 344 ? -22.046 6.656 11.628 1.00 75.81 344 MET A N 1
ATOM 2818 C CA . MET A 1 344 ? -23.329 6.780 10.953 1.00 75.81 344 MET A CA 1
ATOM 2819 C C . MET A 1 344 ? -23.552 5.660 9.943 1.00 75.81 344 MET A C 1
ATOM 2821 O O . MET A 1 344 ? -22.625 5.178 9.297 1.00 75.81 344 MET A O 1
ATOM 2825 N N . HIS A 1 345 ? -24.818 5.291 9.774 1.00 75.19 345 HIS A N 1
ATOM 2826 C CA . HIS A 1 345 ? -25.259 4.363 8.743 1.00 75.19 345 HIS A CA 1
ATOM 2827 C C . HIS A 1 345 ? -26.266 5.069 7.845 1.00 75.19 345 HIS A C 1
ATOM 2829 O O . HIS A 1 345 ? -27.156 5.763 8.339 1.00 75.19 345 HIS A O 1
ATOM 2835 N N . VAL A 1 346 ? -26.139 4.873 6.537 1.00 74.00 346 VAL A N 1
ATOM 2836 C CA . VAL A 1 346 ? -27.099 5.374 5.553 1.00 74.00 346 VAL A CA 1
ATOM 2837 C C . VAL A 1 346 ? -27.804 4.194 4.909 1.00 74.00 346 VAL A C 1
ATOM 2839 O O . VAL A 1 346 ? -27.192 3.183 4.566 1.00 74.00 346 VAL A O 1
ATOM 2842 N N . GLU A 1 347 ? -29.113 4.324 4.750 1.00 75.50 347 GLU A N 1
ATOM 2843 C CA . GLU A 1 347 ? -29.917 3.382 3.988 1.00 75.50 347 GLU A CA 1
ATOM 2844 C C . GLU A 1 347 ? -29.752 3.665 2.489 1.00 75.50 347 GLU A C 1
ATOM 2846 O O . GLU A 1 347 ? -30.153 4.713 1.980 1.00 75.50 347 GLU A O 1
ATOM 2851 N N . ALA A 1 348 ? -29.128 2.738 1.766 1.00 75.00 348 ALA A N 1
ATOM 2852 C CA . ALA A 1 348 ? -28.787 2.918 0.363 1.00 75.00 348 ALA A CA 1
ATOM 2853 C C . ALA A 1 348 ? -29.924 2.435 -0.550 1.00 75.00 348 ALA A C 1
ATOM 2855 O O . ALA A 1 348 ? -29.841 1.371 -1.167 1.00 75.00 348 ALA A O 1
ATOM 2856 N N . GLN A 1 349 ? -30.992 3.235 -0.656 1.00 77.69 349 GLN A N 1
ATOM 2857 C CA . GLN A 1 349 ? -32.186 2.886 -1.446 1.00 77.69 349 GLN A CA 1
ATOM 2858 C C . GLN A 1 349 ? -31.899 2.535 -2.909 1.00 77.69 349 GLN A C 1
ATOM 2860 O O . GLN A 1 349 ? -32.583 1.694 -3.482 1.00 77.69 349 GLN A O 1
ATOM 2865 N N . GLN A 1 350 ? -30.853 3.106 -3.501 1.00 74.81 350 GLN A N 1
ATOM 2866 C CA . GLN A 1 350 ? -30.416 2.784 -4.863 1.00 74.81 350 GLN A CA 1
ATOM 2867 C C . GLN A 1 350 ? -30.079 1.299 -5.083 1.00 74.81 350 GLN A C 1
ATOM 2869 O O . GLN A 1 350 ? -30.187 0.812 -6.204 1.00 74.81 350 GLN A O 1
ATOM 2874 N N . PHE A 1 351 ? -29.713 0.568 -4.025 1.00 68.81 351 PHE A N 1
ATOM 2875 C CA . PHE A 1 351 ? -29.439 -0.868 -4.091 1.00 68.81 351 PHE A CA 1
ATOM 2876 C C . PHE A 1 351 ? -30.662 -1.734 -3.762 1.00 68.81 351 PHE A C 1
ATOM 2878 O O . PHE A 1 351 ? -30.604 -2.952 -3.919 1.00 68.81 351 PHE A O 1
ATOM 2885 N N . ALA A 1 352 ? -31.791 -1.130 -3.375 1.00 72.31 352 ALA A N 1
ATOM 2886 C CA . ALA A 1 352 ? -33.028 -1.861 -3.111 1.00 72.31 352 ALA A CA 1
ATOM 2887 C C . ALA A 1 352 ? -33.585 -2.548 -4.366 1.00 72.31 352 ALA A C 1
ATOM 2889 O O . ALA A 1 352 ? -34.281 -3.549 -4.253 1.00 72.31 352 ALA A O 1
ATOM 2890 N N . SER A 1 353 ? -33.258 -2.058 -5.565 1.00 72.31 353 SER A N 1
ATOM 2891 C CA . SER A 1 353 ? -33.669 -2.674 -6.833 1.00 72.31 353 SER A CA 1
ATOM 2892 C C . SER A 1 353 ? -33.058 -4.061 -7.066 1.00 72.31 353 SER A C 1
ATOM 2894 O O . SER A 1 353 ? -33.625 -4.851 -7.815 1.00 72.31 353 SER A O 1
ATOM 2896 N N . VAL A 1 354 ? -31.928 -4.370 -6.420 1.00 68.94 354 VAL A N 1
ATOM 2897 C CA . VAL A 1 354 ? -31.215 -5.646 -6.582 1.00 68.94 354 VAL A CA 1
ATOM 2898 C C . VAL A 1 354 ? -31.789 -6.725 -5.662 1.00 68.94 354 VAL A C 1
ATOM 2900 O O . VAL A 1 354 ? -31.958 -7.867 -6.077 1.00 68.94 354 VAL A O 1
ATOM 2903 N N . THR A 1 355 ? -32.096 -6.372 -4.411 1.00 63.97 355 THR A N 1
ATOM 2904 C CA . THR A 1 355 ? -32.490 -7.325 -3.354 1.00 63.97 355 THR A CA 1
ATOM 2905 C C . THR A 1 355 ? -33.922 -7.139 -2.848 1.00 63.97 355 THR A C 1
ATOM 2907 O O . THR A 1 355 ? -34.370 -7.895 -1.991 1.00 63.97 355 THR A O 1
ATOM 2910 N N . GLY A 1 356 ? -34.649 -6.135 -3.344 1.00 67.00 356 GLY A N 1
ATOM 2911 C CA . GLY A 1 356 ? -35.991 -5.754 -2.889 1.00 67.00 356 GLY A CA 1
ATOM 2912 C C . GLY A 1 356 ? -36.014 -4.899 -1.616 1.00 67.00 356 GLY A C 1
ATOM 2913 O O . GLY A 1 356 ? -37.073 -4.393 -1.252 1.00 67.00 356 GLY A O 1
ATOM 2914 N N . VAL A 1 357 ? -34.872 -4.712 -0.942 1.00 66.38 357 VAL A N 1
ATOM 2915 C CA . VAL A 1 357 ? -34.753 -3.908 0.285 1.00 66.38 357 VAL A CA 1
ATOM 2916 C C . VAL A 1 357 ? -33.407 -3.191 0.333 1.00 66.38 357 VAL A C 1
ATOM 2918 O O . VAL A 1 357 ? -32.381 -3.760 -0.040 1.00 66.38 357 VAL A O 1
ATOM 2921 N N . ALA A 1 358 ? -33.407 -1.943 0.797 1.00 69.88 358 ALA A N 1
ATOM 2922 C CA . ALA A 1 358 ? -32.221 -1.100 0.851 1.00 69.88 358 ALA A CA 1
ATOM 2923 C C . ALA A 1 358 ? -31.234 -1.571 1.942 1.00 69.88 358 ALA A C 1
ATOM 2925 O O . ALA A 1 358 ? -31.613 -1.653 3.114 1.00 69.88 358 ALA A O 1
ATOM 2926 N N . PRO A 1 359 ? -29.964 -1.864 1.608 1.00 70.06 359 PRO A N 1
ATOM 2927 C CA . PRO A 1 359 ? -28.959 -2.193 2.611 1.00 70.06 359 PRO A CA 1
ATOM 2928 C C . PRO A 1 359 ? -28.562 -0.954 3.427 1.00 70.06 359 PRO A C 1
ATOM 2930 O O . PRO A 1 359 ? -28.526 0.166 2.912 1.00 70.06 359 PRO A O 1
ATOM 2933 N N . GLN A 1 360 ? -28.202 -1.167 4.695 1.00 71.19 360 GLN A N 1
ATOM 2934 C CA . GLN A 1 360 ? -27.571 -0.141 5.530 1.00 71.19 360 GLN A CA 1
ATOM 2935 C C . GLN A 1 360 ? -26.056 -0.192 5.356 1.00 71.19 360 GLN A C 1
ATOM 2937 O O . GLN A 1 360 ? -25.435 -1.229 5.597 1.00 71.19 360 GLN A O 1
ATOM 2942 N N . ILE A 1 361 ? -25.467 0.931 4.956 1.00 71.62 361 ILE A N 1
ATOM 2943 C CA . ILE A 1 361 ? -24.037 1.052 4.680 1.00 71.62 361 ILE A CA 1
ATOM 2944 C C . ILE A 1 361 ? -23.413 1.976 5.733 1.00 71.62 361 ILE A C 1
ATOM 2946 O O . ILE A 1 361 ? -23.934 3.074 5.945 1.00 71.62 361 ILE A O 1
ATOM 2950 N N . PRO A 1 362 ? -22.331 1.556 6.414 1.00 75.69 362 PRO A N 1
ATOM 2951 C CA . PRO A 1 362 ? -21.581 2.444 7.291 1.00 75.69 362 PRO A CA 1
ATOM 2952 C C . PRO A 1 362 ? -20.937 3.567 6.471 1.00 75.69 362 PRO A C 1
ATOM 2954 O O . PRO A 1 362 ? -20.337 3.322 5.424 1.00 75.69 362 PRO A O 1
ATOM 2957 N N . CYS A 1 363 ? -21.063 4.800 6.947 1.00 72.19 363 CYS A N 1
ATOM 2958 C CA . CYS A 1 363 ? -20.625 5.997 6.243 1.00 72.19 363 CYS A CA 1
ATOM 2959 C C . CYS A 1 363 ? -19.581 6.752 7.062 1.00 72.19 363 CYS A C 1
ATOM 2961 O O . CYS A 1 363 ? -19.847 7.144 8.194 1.00 72.19 363 CYS A O 1
ATOM 2963 N N . MET A 1 364 ? -18.420 6.980 6.450 1.00 74.81 364 MET A N 1
ATOM 2964 C CA . MET A 1 364 ? -17.340 7.820 6.963 1.00 74.81 364 MET A CA 1
ATOM 2965 C C . MET A 1 364 ? -16.883 8.690 5.802 1.00 74.81 364 MET A C 1
ATOM 2967 O O . MET A 1 364 ? -16.461 8.163 4.771 1.00 74.81 364 MET A O 1
ATOM 2971 N N . PHE A 1 365 ? -17.026 10.004 5.939 1.00 71.62 365 PHE A N 1
ATOM 2972 C CA . PHE A 1 365 ? -16.640 10.945 4.894 1.00 71.62 365 PHE A CA 1
ATOM 2973 C C . PHE A 1 365 ? -15.869 12.108 5.512 1.00 71.62 365 PHE A C 1
ATOM 2975 O O . PHE A 1 365 ? -16.314 12.635 6.538 1.00 71.62 365 PHE A O 1
ATOM 2982 N N . PRO A 1 366 ? -14.755 12.537 4.894 1.00 69.75 366 PRO A N 1
ATOM 2983 C CA . PRO A 1 366 ? -14.052 13.727 5.342 1.00 69.75 366 PRO A CA 1
ATOM 2984 C C . PRO A 1 366 ? -14.954 14.955 5.174 1.00 69.75 366 PRO A C 1
ATOM 2986 O O . PRO A 1 366 ? -15.868 14.985 4.341 1.00 69.75 366 PRO A O 1
ATOM 2989 N N . GLU A 1 367 ? -14.688 16.005 5.947 1.00 64.56 367 GLU A N 1
ATOM 2990 C CA . GLU A 1 367 ? -15.429 17.268 5.841 1.00 64.56 367 GLU A CA 1
ATOM 2991 C C . GLU A 1 367 ? -15.333 17.886 4.434 1.00 64.56 367 GLU A C 1
ATOM 2993 O O . GLU A 1 367 ? -16.328 18.421 3.923 1.00 64.56 367 GLU A O 1
ATOM 2998 N N . ASN A 1 368 ? -14.184 17.713 3.771 1.00 64.44 368 ASN A N 1
ATOM 2999 C CA . ASN A 1 368 ? -13.891 18.241 2.444 1.00 64.44 368 ASN A CA 1
ATOM 3000 C C . ASN A 1 368 ? -13.816 17.139 1.368 1.00 64.44 368 ASN A C 1
ATOM 3002 O O . ASN A 1 368 ? -12.748 16.666 0.999 1.00 64.44 368 ASN A O 1
ATOM 3006 N N . ILE A 1 369 ? -14.970 16.768 0.808 1.00 57.56 369 ILE A N 1
ATOM 3007 C CA . ILE A 1 369 ? -15.081 15.766 -0.275 1.00 57.56 369 ILE A CA 1
ATOM 3008 C C . ILE A 1 369 ? -14.404 16.248 -1.580 1.00 57.56 369 ILE A C 1
ATOM 3010 O O . ILE A 1 369 ? -14.065 15.449 -2.447 1.00 57.56 369 ILE A O 1
ATOM 3014 N N . SER A 1 370 ? -14.196 17.558 -1.725 1.00 53.78 370 SER A N 1
ATOM 3015 C CA . SER A 1 370 ? -13.564 18.192 -2.888 1.00 53.78 370 SER A CA 1
ATOM 3016 C C . SER A 1 370 ? -12.031 18.158 -2.872 1.00 53.78 370 SER A C 1
ATOM 3018 O O . SER A 1 370 ? -11.416 18.539 -3.868 1.00 53.78 370 SER A O 1
ATOM 3020 N N . ASN A 1 371 ? -11.398 17.717 -1.780 1.00 50.16 371 ASN A N 1
ATOM 3021 C CA . ASN A 1 371 ? -9.945 17.601 -1.718 1.00 50.16 371 ASN A CA 1
ATOM 3022 C C . ASN A 1 371 ? -9.495 16.261 -2.320 1.00 50.16 371 ASN A C 1
ATOM 3024 O O . ASN A 1 371 ? -9.373 15.254 -1.633 1.00 50.16 371 ASN A O 1
ATOM 3028 N N . THR A 1 372 ? -9.273 16.242 -3.634 1.00 47.78 372 THR A N 1
ATOM 3029 C CA . THR A 1 372 ? -8.770 15.070 -4.374 1.00 47.78 372 THR A CA 1
ATOM 3030 C C . THR A 1 372 ? -7.239 15.004 -4.409 1.00 47.78 372 THR A C 1
ATOM 3032 O O . THR A 1 372 ? -6.674 14.320 -5.262 1.00 47.78 372 THR A O 1
ATOM 3035 N N . SER A 1 373 ? -6.541 15.771 -3.565 1.00 45.03 373 SER A N 1
ATOM 3036 C CA . SER A 1 373 ? -5.079 15.757 -3.541 1.00 45.03 373 SER A CA 1
ATOM 3037 C C . SER A 1 373 ? -4.560 14.517 -2.804 1.00 45.03 373 SER A C 1
ATOM 3039 O O . SER A 1 373 ? -5.135 14.084 -1.811 1.00 45.03 373 SER A O 1
ATOM 3041 N N . ALA A 1 374 ? -3.447 13.949 -3.280 1.00 41.59 374 ALA A N 1
ATOM 3042 C CA . ALA A 1 374 ? -2.798 12.753 -2.724 1.00 41.59 374 ALA A CA 1
ATOM 3043 C C . ALA A 1 374 ? -2.271 12.920 -1.277 1.00 41.59 374 ALA A C 1
ATOM 3045 O O . ALA A 1 374 ? -1.670 12.002 -0.720 1.00 41.59 374 ALA A O 1
ATOM 3046 N N . ALA A 1 375 ? -2.487 14.079 -0.647 1.00 46.62 375 ALA A N 1
ATOM 3047 C CA . ALA A 1 375 ? -2.265 14.284 0.777 1.00 46.62 375 ALA A CA 1
ATOM 3048 C C . ALA A 1 375 ? -3.445 13.688 1.569 1.00 46.62 375 ALA A C 1
ATOM 3050 O O . ALA A 1 375 ? -4.260 14.402 2.144 1.00 46.62 375 ALA A O 1
ATOM 3051 N N . GLU A 1 376 ? -3.534 12.356 1.606 1.00 48.28 376 GLU A N 1
ATOM 3052 C CA . GLU A 1 376 ? -4.587 11.567 2.273 1.00 48.28 376 GLU A CA 1
ATOM 3053 C C . GLU A 1 376 ? -4.653 11.726 3.812 1.00 48.28 376 GLU A C 1
ATOM 3055 O O . GLU A 1 376 ? -5.305 10.938 4.504 1.00 48.28 376 GLU A O 1
ATOM 3060 N N . SER A 1 377 ? -3.989 12.731 4.395 1.00 46.38 377 SER A N 1
ATOM 3061 C CA . SER A 1 377 ? -4.021 12.983 5.839 1.00 46.38 377 SER A CA 1
ATOM 3062 C C . SER A 1 377 ? -5.430 13.320 6.348 1.00 46.38 377 SER A C 1
ATOM 3064 O O . SER A 1 377 ? -5.728 13.022 7.505 1.00 46.38 377 SER A O 1
ATOM 3066 N N . GLU A 1 378 ? -6.314 13.836 5.485 1.00 50.06 378 GLU A N 1
ATOM 3067 C CA . GLU A 1 378 ? -7.704 14.199 5.813 1.00 50.06 378 GLU A CA 1
ATOM 3068 C C . GLU A 1 378 ? -8.666 13.000 5.931 1.00 50.06 378 GLU A C 1
ATOM 3070 O O . GLU A 1 378 ? -9.755 13.151 6.476 1.00 50.06 378 GLU A O 1
ATOM 3075 N N . ASN A 1 379 ? -8.267 11.794 5.507 1.00 60.50 379 ASN A N 1
ATOM 3076 C CA . ASN A 1 379 ? -9.086 10.574 5.613 1.00 60.50 379 ASN A CA 1
ATOM 3077 C C . ASN A 1 379 ? -8.697 9.713 6.824 1.00 60.50 379 ASN A C 1
ATOM 3079 O O . ASN A 1 379 ? -8.711 8.484 6.753 1.00 60.50 379 ASN A O 1
ATOM 3083 N N . THR A 1 380 ? -8.277 10.343 7.923 1.00 66.88 380 THR A N 1
ATOM 3084 C CA . THR A 1 380 ? -7.938 9.634 9.163 1.00 66.88 380 THR A CA 1
ATOM 3085 C C . THR A 1 380 ? -9.074 9.792 10.160 1.00 66.88 380 THR A C 1
ATOM 3087 O O . THR A 1 380 ? -9.194 10.839 10.784 1.00 66.88 380 THR A O 1
ATOM 3090 N N . PHE A 1 381 ? -9.880 8.746 10.322 1.00 74.88 381 PHE A N 1
ATOM 3091 C CA . PHE A 1 381 ? -10.958 8.713 11.313 1.00 74.88 381 PHE A CA 1
ATOM 3092 C C . PHE A 1 381 ? -10.489 8.040 12.604 1.00 74.88 381 PHE A C 1
ATOM 3094 O O . PHE A 1 381 ? -9.600 7.176 12.586 1.00 74.88 381 PHE A O 1
ATOM 3101 N N . GLU A 1 382 ? -11.107 8.419 13.719 1.00 79.44 382 GLU A N 1
ATOM 3102 C CA . GLU A 1 382 ? -10.955 7.702 14.986 1.00 79.44 382 GLU A CA 1
ATOM 3103 C C . GLU A 1 382 ? -11.570 6.290 14.883 1.00 79.44 382 GLU A C 1
ATOM 3105 O O . GLU A 1 382 ? -12.445 6.054 14.042 1.00 79.44 382 GLU A O 1
ATOM 3110 N N . PRO A 1 383 ? -11.133 5.314 15.703 1.00 79.81 383 PRO A N 1
ATOM 3111 C CA . PRO A 1 383 ? -11.693 3.968 15.680 1.00 79.81 383 PRO A CA 1
ATOM 3112 C C . PRO A 1 383 ? -13.202 3.988 15.936 1.00 79.81 383 PRO A C 1
ATOM 3114 O O . PRO A 1 383 ? -13.667 4.551 16.924 1.00 79.81 383 PRO A O 1
ATOM 3117 N N . LYS A 1 384 ? -13.982 3.328 15.079 1.00 81.75 384 LYS A N 1
ATOM 3118 C CA . LYS A 1 384 ? -15.436 3.207 15.238 1.00 81.75 384 LYS A CA 1
ATOM 3119 C C . LYS A 1 384 ? -15.835 1.748 15.406 1.00 81.75 384 LYS A C 1
ATOM 3121 O O . LYS A 1 384 ? -15.134 0.843 14.955 1.00 81.75 384 LYS A O 1
ATOM 3126 N N . LEU A 1 385 ? -16.976 1.519 16.048 1.00 77.56 385 LEU A N 1
ATOM 3127 C CA . LEU A 1 385 ? -17.539 0.184 16.234 1.00 77.56 385 LEU A CA 1
ATOM 3128 C C . LEU A 1 385 ? -18.822 0.028 15.416 1.00 77.56 385 LEU A C 1
ATOM 3130 O O . LEU A 1 385 ? -19.743 0.835 15.526 1.00 77.56 385 LEU A O 1
ATOM 3134 N N . ALA A 1 386 ? -18.896 -1.037 14.621 1.00 73.31 386 ALA A N 1
ATOM 3135 C CA . ALA A 1 386 ? -20.108 -1.471 13.941 1.00 73.31 386 ALA A CA 1
ATOM 3136 C C . ALA A 1 386 ? -20.453 -2.898 14.360 1.00 73.31 386 ALA A C 1
ATOM 3138 O O . ALA A 1 386 ? -19.602 -3.788 14.380 1.00 73.31 386 ALA A O 1
ATOM 3139 N N . TYR A 1 387 ? -21.723 -3.145 14.659 1.00 65.25 387 TYR A N 1
ATOM 3140 C CA . TYR A 1 387 ? -22.200 -4.481 14.976 1.00 65.25 387 TYR A CA 1
ATOM 3141 C C . TYR A 1 387 ? -23.155 -4.979 13.897 1.00 65.25 387 TYR A C 1
ATOM 3143 O O . TYR A 1 387 ? -24.188 -4.364 13.619 1.00 65.25 387 TYR A O 1
ATOM 3151 N N . TYR A 1 388 ? -22.839 -6.125 13.293 1.00 56.78 388 TYR A N 1
ATOM 3152 C CA . TYR A 1 388 ? -23.746 -6.745 12.337 1.00 56.78 388 TYR A CA 1
ATOM 3153 C C . TYR A 1 388 ? -24.873 -7.446 13.084 1.00 56.78 388 TYR A C 1
ATOM 3155 O O . TYR A 1 388 ? -24.662 -8.483 13.724 1.00 56.78 388 TYR A O 1
ATOM 3163 N N . LYS A 1 389 ? -26.106 -6.947 12.957 1.00 52.88 389 LYS A N 1
ATOM 3164 C CA . LYS A 1 389 ? -27.260 -7.626 13.560 1.00 52.88 389 LYS A CA 1
ATOM 3165 C C . LYS A 1 389 ? -27.611 -8.931 12.828 1.00 52.88 389 LYS A C 1
ATOM 3167 O O . LYS A 1 389 ? -28.321 -9.772 13.379 1.00 52.88 389 LYS A O 1
ATOM 3172 N N . GLY A 1 390 ? -27.059 -9.157 11.637 1.00 47.72 390 GLY A N 1
ATOM 3173 C CA . GLY A 1 390 ? -27.431 -10.287 10.796 1.00 47.72 390 GLY A CA 1
ATOM 3174 C C . GLY A 1 390 ? -28.672 -9.997 9.957 1.00 47.72 390 GLY A C 1
ATOM 3175 O O . GLY A 1 390 ? -29.242 -8.909 10.011 1.00 47.72 390 GLY A O 1
ATOM 3176 N N . ASN A 1 391 ? -29.053 -10.996 9.163 1.00 46.28 391 ASN A N 1
ATOM 3177 C CA . ASN A 1 391 ? -30.151 -10.928 8.207 1.00 46.28 391 ASN A CA 1
ATOM 3178 C C . ASN A 1 391 ? -31.489 -10.798 8.960 1.00 46.28 391 ASN A C 1
ATOM 3180 O O . ASN A 1 391 ? -31.991 -11.779 9.510 1.00 46.28 391 ASN A O 1
ATOM 3184 N N . VAL A 1 392 ? -32.068 -9.598 9.017 1.00 52.34 392 VAL A N 1
ATOM 3185 C CA . VAL A 1 392 ? -33.490 -9.451 9.357 1.00 52.34 392 VAL A CA 1
ATOM 3186 C C . VAL A 1 392 ? -34.217 -9.852 8.083 1.00 52.34 392 VAL A C 1
ATOM 3188 O O . VAL A 1 392 ? -34.043 -9.162 7.089 1.00 52.34 392 VAL A O 1
ATOM 3191 N N . ALA A 1 393 ? -34.890 -11.011 8.092 1.00 45.97 393 ALA A N 1
ATOM 3192 C CA . ALA A 1 393 ? -35.536 -11.670 6.945 1.00 45.97 393 ALA A CA 1
ATOM 3193 C C . ALA A 1 393 ? -35.541 -10.832 5.644 1.00 45.97 393 ALA A C 1
ATOM 3195 O O . ALA A 1 393 ? -36.451 -10.038 5.419 1.00 45.97 393 ALA A O 1
ATOM 3196 N N . GLY A 1 394 ? -34.494 -10.996 4.824 1.00 49.94 394 GLY A N 1
ATOM 3197 C CA . GLY A 1 394 ? -34.340 -10.321 3.529 1.00 49.94 394 GLY A CA 1
ATOM 3198 C C . GLY A 1 394 ? -33.261 -9.233 3.436 1.00 49.94 394 GLY A C 1
ATOM 3199 O O . GLY A 1 394 ? -32.962 -8.815 2.322 1.00 49.94 394 GLY A O 1
ATOM 3200 N N . VAL A 1 395 ? -32.640 -8.784 4.537 1.00 46.66 395 VAL A N 1
ATOM 3201 C CA . VAL A 1 395 ? -31.575 -7.757 4.484 1.00 46.66 395 VAL A CA 1
ATOM 3202 C C . VAL A 1 395 ? -30.538 -7.890 5.595 1.00 46.66 395 VAL A C 1
ATOM 3204 O O . VAL A 1 395 ? -30.865 -7.998 6.781 1.00 46.66 395 VAL A O 1
ATOM 3207 N N . GLY A 1 396 ? -29.267 -7.775 5.209 1.00 50.97 396 GLY A N 1
ATOM 3208 C CA . GLY A 1 396 ? -28.164 -7.507 6.122 1.00 50.97 396 GLY A CA 1
ATOM 3209 C C . GLY A 1 396 ? -28.205 -6.069 6.632 1.00 50.97 396 GLY A C 1
ATOM 3210 O O . GLY A 1 396 ? -28.233 -5.134 5.836 1.00 50.97 396 GLY A O 1
ATOM 3211 N N . GLY A 1 397 ? -28.206 -5.890 7.953 1.00 51.69 397 GLY A N 1
ATOM 3212 C CA . GLY A 1 397 ? -28.200 -4.573 8.589 1.00 51.69 397 GLY A CA 1
ATOM 3213 C C . GLY A 1 397 ? -27.126 -4.464 9.667 1.00 51.69 397 GLY A C 1
ATOM 3214 O O . GLY A 1 397 ? -26.992 -5.343 10.527 1.00 51.69 397 GLY A O 1
ATOM 3215 N N . TRP A 1 398 ? -26.377 -3.367 9.623 1.00 54.56 398 TRP A N 1
ATOM 3216 C CA . TRP A 1 398 ? -25.448 -2.960 10.670 1.00 54.56 398 TRP A CA 1
ATOM 3217 C C . TRP A 1 398 ? -26.180 -2.051 11.654 1.00 54.56 398 TRP A C 1
ATOM 3219 O O . TRP A 1 398 ? -26.916 -1.155 11.253 1.00 54.56 398 TRP A O 1
ATOM 3229 N N . ARG A 1 399 ? -26.010 -2.293 12.952 1.00 48.56 399 ARG A N 1
ATOM 3230 C CA . ARG A 1 399 ? -26.488 -1.396 14.002 1.00 48.56 399 ARG A CA 1
ATOM 3231 C C . ARG A 1 399 ? -25.308 -0.874 14.796 1.00 48.56 399 ARG A C 1
ATOM 3233 O O . ARG A 1 399 ? -24.286 -1.543 14.941 1.00 48.56 399 ARG A O 1
ATOM 3240 N N . PHE A 1 400 ? -25.507 0.311 15.343 1.00 40.28 400 PHE A N 1
ATOM 3241 C CA . PHE A 1 400 ? -24.749 0.750 16.496 1.00 40.28 400 PHE A CA 1
ATOM 3242 C C . PHE A 1 400 ? -25.297 0.048 17.751 1.00 40.28 400 PHE A C 1
ATOM 3244 O O . PHE A 1 400 ? -26.496 -0.264 17.785 1.00 40.28 400 PHE A O 1
ATOM 3251 N N . LEU A 1 401 ? -24.426 -0.263 18.714 1.00 40.72 401 LEU A N 1
ATOM 3252 C CA . LEU A 1 401 ? -24.823 -0.762 20.035 1.00 40.72 401 LEU A CA 1
ATOM 3253 C C . LEU A 1 401 ? -24.898 0.399 21.019 1.00 40.72 401 LEU A C 1
ATOM 3255 O O . LEU A 1 401 ? -23.991 1.257 20.959 1.00 40.72 401 LEU A O 1
#

Radius of gyration: 32.96 Å; chains: 1; bounding box: 72×42×112 Å

Foldseek 3Di:
DPDVQVVQKDWDFDDDDQFWLPQWLCQLLKWKWWQAPVPLPDALLKDKFDFDWFWGQLVTDLDDPRPTHDNNNDPPQWDQDRVRSKTKGWAALPDDDKKKWKKKWKKWKKKKKAQFKWKWKKKWKDKPNHTDDIGTQDIDTYDNGDMDIDGDITMDMDIDIDDHGIMMIIIMTMGIDADPGMMMIMRMITGMIIGPTIGDDVPDDDDLNRRPVCVPDDVVLVVLLVCLQQVWDWDAPPVVRDIDIWRQAWDAGLVRPDIDGTPDDPPPPDCVVVDDPVDDDDDDPPDQDEQKEKEAEDDKLFQLVQVVVCVVVVHNPRMDMDGHDPVHHHDYHYDYSSAAHDWDWDFQVVCCVPQVGTAIDIDGDGSCPPPPDPPSPSSGTTTHIWGFSDDPPRYTYIDRD

pLDDT: mean 78.94, std 14.73, range [38.41, 97.06]

Secondary structure (DSSP, 8-state):
--STTGGGEE----BS-TTB-TTBGGGGG-EEEB--GGGTTSGGGEEES--EEEE-----B--TTSS--EE-S-TTSEEEETTTTEEEEE--TT--S-EEEEEEEEEEEEEEEETT-EEEEEEEEEETTEEEEEEEEEEEE--SSSEEEEEEEEEEEEEEEE-TT-EEEEEEEEEEE--SS--EEEEEEEEEEEEEEEEEPTT----GGGBGGGGGS-HHHHHHHHHHHHTEEEEEETTTTEEEEEESS-B--SS--SPBP-SS-------GGGS-TTS----------EEEEEEEEEP-TT-HHHHHHHHHHT--TTEEEEE--TTSEEEEEEEEEEEEEP-EEEE-GGGHHHHSSPPEEEE---S-TT--SS-GGGGBPPPB-EEEEEEETTEEEEE--